Protein AF-A0A439D870-F1 (afdb_monomer_lite)

pLDDT: mean 73.65, std 16.69, range [31.88, 93.81]

Organism: NCBI:txid363999

Radius of gyration: 30.75 Å; chains: 1; bounding box: 67×70×84 Å

Sequence (424 aa):
MDLVPAELFPQSDQDKHLGVAHSERWSCLKTVIVRLYLSNYGQEGKTATLDQVAEFMRVNYSFHAAPTEYRSHFRTWKVSKRVVKDIKDNVASTLAKRKRPGTSTSHITVGEGDSKRQLHPDKLMRHLKKPRQYNPIQAITPGLLSSWNLPYDAFIASLHKEMDKPSPFGIQGITPDHIDIDPLTPGREAAGLSPNMELVFQKAKEHRAVLFLEGRLEELVVAMCGEDRKLLVNYLHDFYIHGFTMAKEWSKRLQTKWRSHFSRHAAVEHSREPFYVVFLDGLCRGLDITFTGTHVENLPIAQHDVVRAIENDPEALKVDAWKLAIMAGNYELIFDLYEQNRDELPDGIDKIHPLHLAAAFLDGGHACCKVFECLIQLLGVSHAFHHNVDDNGHTILDALIVSILRSHTSISPDLMDCGHADTS

InterPro domains:
  IPR025676 Clr5 domain [PF14420] (23-81)

Structure (mmCIF, N/CA/C/O backbone):
data_AF-A0A439D870-F1
#
_entry.id   AF-A0A439D870-F1
#
loop_
_atom_site.group_PDB
_atom_site.id
_atom_site.type_symbol
_atom_site.label_atom_id
_atom_site.label_alt_id
_atom_site.label_comp_id
_atom_site.label_asym_id
_atom_site.label_entity_id
_atom_site.label_seq_id
_atom_site.pdbx_PDB_ins_code
_atom_site.Cartn_x
_atom_site.Cartn_y
_atom_site.Cartn_z
_atom_site.occupancy
_atom_site.B_iso_or_equiv
_atom_site.auth_seq_id
_atom_site.auth_comp_id
_atom_site.auth_asym_id
_atom_site.auth_atom_id
_atom_site.pdbx_PDB_model_num
ATOM 1 N N . MET A 1 1 ? 28.168 3.008 -45.248 1.00 58.16 1 MET A N 1
ATOM 2 C CA . MET A 1 1 ? 28.328 2.371 -43.921 1.00 58.16 1 MET A CA 1
ATOM 3 C C . MET A 1 1 ? 29.795 2.532 -43.622 1.00 58.16 1 MET A C 1
ATOM 5 O O . MET A 1 1 ? 30.588 1.768 -44.154 1.00 58.16 1 MET A O 1
ATOM 9 N N . ASP A 1 2 ? 30.157 3.585 -42.899 1.00 50.84 2 ASP A N 1
ATOM 10 C CA . ASP A 1 2 ? 31.509 4.151 -43.037 1.00 50.84 2 ASP A CA 1
ATOM 11 C C . ASP A 1 2 ? 32.396 3.825 -41.821 1.00 50.84 2 ASP A C 1
ATOM 13 O O . ASP A 1 2 ? 33.562 4.193 -41.785 1.00 50.84 2 ASP A O 1
ATOM 17 N N . LEU A 1 3 ? 31.845 3.106 -40.830 1.00 61.81 3 LEU A N 1
ATOM 18 C CA . LEU A 1 3 ? 32.480 2.795 -39.540 1.00 61.81 3 LEU A CA 1
ATOM 19 C C . LEU A 1 3 ? 32.338 1.315 -39.132 1.00 61.81 3 LEU A C 1
ATOM 21 O O . LEU A 1 3 ? 32.341 1.001 -37.943 1.00 61.81 3 LEU A O 1
ATOM 25 N N . VAL A 1 4 ? 32.153 0.395 -40.086 1.00 67.19 4 VAL A N 1
ATOM 26 C CA . VAL A 1 4 ? 32.063 -1.043 -39.771 1.00 67.19 4 VAL A CA 1
ATOM 27 C C . VAL A 1 4 ? 33.466 -1.565 -39.401 1.00 67.19 4 VAL A C 1
ATOM 29 O O . VAL A 1 4 ? 34.384 -1.388 -40.202 1.00 67.19 4 VAL A O 1
ATOM 32 N N . PRO A 1 5 ? 33.667 -2.206 -38.232 1.00 67.69 5 PRO A N 1
ATOM 33 C CA . PRO A 1 5 ? 34.951 -2.789 -37.849 1.00 67.69 5 PRO A CA 1
ATOM 34 C C . PRO A 1 5 ? 35.417 -3.857 -38.842 1.00 67.69 5 PRO A C 1
ATOM 36 O O . PRO A 1 5 ? 34.598 -4.628 -39.344 1.00 67.69 5 PRO A O 1
ATOM 39 N N . ALA A 1 6 ? 36.733 -3.950 -39.062 1.00 70.62 6 ALA A N 1
ATOM 40 C CA . ALA A 1 6 ? 37.346 -4.936 -39.960 1.00 70.62 6 ALA A CA 1
ATOM 41 C C . ALA A 1 6 ? 36.949 -6.388 -39.619 1.00 70.62 6 ALA A C 1
ATOM 43 O O . ALA A 1 6 ? 36.839 -7.227 -40.504 1.00 70.62 6 ALA A O 1
ATOM 44 N N . GLU A 1 7 ? 36.650 -6.660 -38.348 1.00 72.19 7 GLU A N 1
ATOM 45 C CA . GLU A 1 7 ? 36.212 -7.961 -37.827 1.00 72.19 7 GLU A CA 1
ATOM 46 C C . GLU A 1 7 ? 34.852 -8.438 -38.368 1.00 72.19 7 GLU A C 1
ATOM 48 O O . GLU A 1 7 ? 34.552 -9.626 -38.312 1.00 72.19 7 GLU A O 1
ATOM 53 N N . LEU A 1 8 ? 34.008 -7.528 -38.872 1.00 71.94 8 LEU A N 1
ATOM 54 C CA . LEU A 1 8 ? 32.704 -7.867 -39.463 1.00 71.94 8 LEU A CA 1
ATOM 55 C C . LEU A 1 8 ? 32.764 -8.043 -40.984 1.00 71.94 8 LEU A C 1
ATOM 57 O O . LEU A 1 8 ? 31.727 -8.256 -41.611 1.00 71.94 8 LEU A O 1
ATOM 61 N N . PHE A 1 9 ? 33.951 -7.929 -41.578 1.00 80.56 9 PHE A N 1
ATOM 62 C CA . PHE A 1 9 ? 34.194 -8.322 -42.959 1.00 80.56 9 PHE A CA 1
ATOM 63 C C . PHE A 1 9 ? 34.683 -9.775 -42.994 1.00 80.56 9 PHE A C 1
ATOM 65 O O . PHE A 1 9 ? 35.408 -10.196 -42.087 1.00 80.56 9 PHE A O 1
ATOM 72 N N . PRO A 1 10 ? 34.312 -10.551 -44.028 1.00 81.56 10 PRO A N 1
ATOM 73 C CA . PRO A 1 10 ? 34.809 -11.912 -44.173 1.00 81.56 10 PRO A CA 1
ATOM 74 C C . PRO A 1 10 ? 36.329 -11.874 -44.365 1.00 81.56 10 PRO A C 1
ATOM 76 O O . PRO A 1 10 ? 36.822 -11.176 -45.250 1.00 81.56 10 PRO A O 1
ATOM 79 N N . GLN A 1 11 ? 37.062 -12.616 -43.535 1.00 77.38 11 GLN A N 1
ATOM 80 C CA . GLN A 1 11 ? 38.525 -12.701 -43.594 1.00 77.38 11 GLN A CA 1
ATOM 81 C C . GLN A 1 11 ? 38.978 -13.745 -44.626 1.00 77.38 11 GLN A C 1
ATOM 83 O O . GLN A 1 11 ? 40.099 -13.699 -45.127 1.00 77.38 11 GLN A O 1
ATOM 88 N N . SER A 1 12 ? 38.086 -14.671 -44.980 1.00 78.00 12 SER A N 1
ATOM 89 C CA . SER A 1 12 ? 38.279 -15.713 -45.982 1.00 78.00 12 SER A CA 1
ATOM 90 C C . SER A 1 12 ? 36.976 -16.036 -46.727 1.00 78.00 12 SER A C 1
ATOM 92 O O . SER A 1 12 ? 35.875 -15.697 -46.288 1.00 78.00 12 SER A O 1
ATOM 94 N N . ASP A 1 13 ? 37.074 -16.749 -47.853 1.00 71.69 13 ASP A N 1
ATOM 95 C CA . ASP A 1 13 ? 35.890 -17.236 -48.578 1.00 71.69 13 ASP A CA 1
ATOM 96 C C . ASP A 1 13 ? 35.100 -18.302 -47.797 1.00 71.69 13 ASP A C 1
ATOM 98 O O . ASP A 1 13 ? 33.911 -18.505 -48.059 1.00 71.69 13 ASP A O 1
ATOM 102 N N . GLN A 1 14 ? 35.718 -18.939 -46.797 1.00 72.31 14 GLN A N 1
ATOM 103 C CA . GLN A 1 14 ? 35.028 -19.863 -45.895 1.00 72.31 14 GLN A CA 1
ATOM 104 C C . GLN A 1 14 ? 34.046 -19.126 -44.971 1.00 72.31 14 GLN A C 1
ATOM 106 O O . GLN A 1 14 ? 32.942 -19.624 -44.749 1.00 72.31 14 GLN A O 1
ATOM 111 N N . ASP A 1 15 ? 34.366 -17.896 -44.555 1.00 74.12 15 ASP A N 1
ATOM 112 C CA . ASP A 1 15 ? 33.501 -17.054 -43.706 1.00 74.12 15 ASP A CA 1
ATOM 113 C C . ASP A 1 15 ? 32.232 -16.581 -44.431 1.00 74.12 15 ASP A C 1
ATOM 115 O O . ASP A 1 15 ? 31.257 -16.141 -43.819 1.00 74.12 15 ASP A O 1
ATOM 119 N N . LYS A 1 16 ? 32.219 -16.676 -45.766 1.00 81.06 16 LYS A N 1
ATOM 120 C CA . LYS A 1 16 ? 31.039 -16.384 -46.591 1.00 81.06 16 LYS A CA 1
ATOM 121 C C . LYS A 1 16 ? 30.042 -17.547 -46.612 1.00 81.06 16 LYS A C 1
ATOM 123 O O . LYS A 1 16 ? 28.899 -17.354 -47.039 1.00 81.06 16 LYS A O 1
ATOM 128 N N . HIS A 1 17 ? 30.446 -18.735 -46.151 1.00 82.19 17 HIS A N 1
ATOM 129 C CA . HIS A 1 17 ? 29.646 -19.963 -46.125 1.00 82.19 17 HIS A CA 1
ATOM 130 C C . HIS A 1 17 ? 29.032 -20.328 -47.491 1.00 82.19 17 HIS A C 1
ATOM 132 O O . HIS A 1 17 ? 27.878 -20.742 -47.571 1.00 82.19 17 HIS A O 1
ATOM 138 N N . LEU A 1 18 ? 29.787 -20.161 -48.585 1.00 79.06 18 LEU A N 1
ATOM 139 C CA . LEU A 1 18 ? 29.292 -20.391 -49.955 1.00 79.06 18 LEU A CA 1
ATOM 140 C C . LEU A 1 18 ? 28.974 -21.865 -50.262 1.00 79.06 18 LEU A C 1
ATOM 142 O O . LEU A 1 18 ? 28.180 -22.136 -51.155 1.00 79.06 18 LEU A O 1
ATOM 146 N N . GLY A 1 19 ? 29.568 -22.804 -49.518 1.00 75.75 19 GLY A N 1
ATOM 147 C CA . GLY A 1 19 ? 29.317 -24.245 -49.654 1.00 75.75 19 GLY A CA 1
ATOM 148 C C . GLY A 1 19 ? 28.103 -24.768 -48.875 1.00 75.75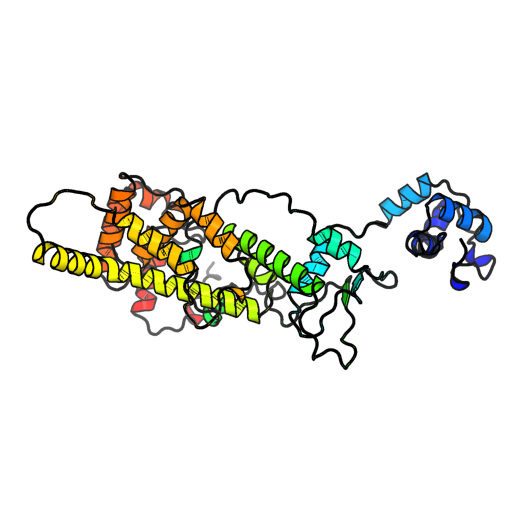 19 GLY A C 1
ATOM 149 O O . GLY A 1 19 ? 27.832 -25.962 -48.925 1.00 75.75 19 GLY A O 1
ATOM 150 N N . VAL A 1 20 ? 27.394 -23.905 -48.139 1.00 82.00 20 VAL A N 1
ATOM 151 C CA . VAL A 1 20 ? 26.236 -24.266 -47.305 1.00 82.00 20 VAL A CA 1
ATOM 152 C C . VAL A 1 20 ? 24.943 -23.839 -48.005 1.00 82.00 20 VAL A C 1
ATOM 154 O O . VAL A 1 20 ? 24.904 -22.801 -48.672 1.00 82.00 20 VAL A O 1
ATOM 157 N N . ALA A 1 21 ? 23.869 -24.619 -47.850 1.00 84.38 21 ALA A N 1
ATOM 158 C CA . ALA A 1 21 ? 22.563 -24.281 -48.410 1.00 84.38 21 ALA A CA 1
ATOM 159 C C . ALA A 1 21 ? 22.080 -22.906 -47.909 1.00 84.38 21 ALA A C 1
ATOM 161 O O . ALA A 1 21 ? 22.275 -22.541 -46.749 1.00 84.38 21 ALA A O 1
ATOM 162 N N . HIS A 1 22 ? 21.426 -22.123 -48.775 1.00 83.00 22 HIS A N 1
ATOM 163 C CA . HIS A 1 22 ? 21.046 -20.731 -48.474 1.00 83.00 22 HIS A CA 1
ATOM 164 C C . HIS A 1 22 ? 20.209 -20.586 -47.191 1.00 83.00 22 HIS A C 1
ATOM 166 O O . HIS A 1 22 ? 20.462 -19.682 -46.396 1.00 83.00 22 HIS A O 1
ATOM 172 N N . SER A 1 23 ? 19.291 -21.521 -46.935 1.00 79.44 23 SER A N 1
ATOM 173 C CA . SER A 1 23 ? 18.474 -21.564 -45.715 1.00 79.44 23 SER A CA 1
ATOM 174 C C . SER A 1 23 ? 19.304 -21.713 -44.434 1.00 79.44 23 SER A C 1
ATOM 176 O O . SER A 1 23 ? 18.992 -21.092 -43.421 1.00 79.44 23 SER A O 1
ATOM 178 N N . GLU A 1 24 ? 20.376 -22.501 -44.475 1.00 83.19 24 GLU A N 1
ATOM 179 C CA . GLU A 1 24 ? 21.252 -22.783 -43.333 1.00 83.19 24 GLU A CA 1
ATOM 180 C C . GLU A 1 24 ? 22.278 -21.663 -43.101 1.00 83.19 24 GLU A C 1
ATOM 182 O O . GLU A 1 24 ? 22.678 -21.407 -41.961 1.00 83.19 24 GLU A O 1
ATOM 187 N N . ARG A 1 25 ? 22.626 -20.906 -44.153 1.00 85.81 25 ARG A N 1
ATOM 188 C CA . ARG A 1 25 ? 23.519 -19.735 -44.062 1.00 85.81 25 ARG A CA 1
ATOM 189 C C . ARG A 1 25 ? 22.978 -18.644 -43.134 1.00 85.81 25 ARG A C 1
ATOM 191 O O . ARG A 1 25 ? 23.776 -17.929 -42.532 1.00 85.81 25 ARG A O 1
ATOM 198 N N . TRP A 1 26 ? 21.657 -18.544 -42.949 1.00 85.00 26 TRP A N 1
ATOM 199 C CA . TRP A 1 26 ? 21.048 -17.635 -41.966 1.00 85.00 26 TRP A CA 1
ATOM 200 C C . TRP A 1 26 ? 21.525 -17.901 -40.535 1.00 85.00 26 TRP A C 1
ATOM 202 O O . TRP A 1 26 ? 21.713 -16.953 -39.774 1.00 85.00 26 TRP A O 1
ATOM 212 N N . SER A 1 27 ? 21.730 -19.168 -40.167 1.00 84.44 27 SER A N 1
ATOM 213 C CA . SER A 1 27 ? 22.211 -19.554 -38.837 1.00 84.44 27 SER A CA 1
ATOM 214 C C . SER A 1 27 ? 23.695 -19.243 -38.670 1.00 84.44 27 SER A C 1
ATOM 216 O O . SER A 1 27 ? 24.084 -18.685 -37.646 1.00 84.44 27 SER A O 1
ATOM 218 N N . CYS A 1 28 ? 24.508 -19.525 -39.692 1.00 81.12 28 CYS A N 1
ATOM 219 C CA . CYS A 1 28 ? 25.946 -19.243 -39.683 1.00 81.12 28 CYS A CA 1
ATOM 220 C C . CYS A 1 28 ? 26.240 -17.734 -39.638 1.00 81.12 28 CYS A C 1
ATOM 222 O O . CYS A 1 28 ? 27.087 -17.279 -38.876 1.00 81.12 28 CYS A O 1
ATOM 224 N N . LEU A 1 29 ? 25.490 -16.937 -40.405 1.00 85.00 29 LEU A N 1
ATOM 225 C CA . LEU A 1 29 ? 25.680 -15.487 -40.510 1.00 85.00 29 LEU A CA 1
ATOM 226 C C . LEU A 1 29 ? 24.895 -14.690 -39.457 1.00 85.00 29 LEU A C 1
ATOM 228 O O . LEU A 1 29 ? 25.005 -13.462 -39.414 1.00 85.00 29 LEU A O 1
ATOM 232 N N . LYS A 1 30 ? 24.126 -15.357 -38.583 1.00 82.88 30 LYS A N 1
ATOM 233 C CA . LYS A 1 30 ? 23.276 -14.722 -37.562 1.00 82.88 30 LYS A CA 1
ATOM 234 C C . LYS A 1 30 ? 24.046 -13.694 -36.737 1.00 82.88 30 LYS A C 1
ATOM 236 O O . LYS A 1 30 ? 23.586 -12.565 -36.592 1.00 82.88 30 LYS A O 1
ATOM 241 N N . THR A 1 31 ? 25.218 -14.058 -36.223 1.00 76.94 31 THR A N 1
ATOM 242 C CA . THR A 1 31 ? 26.026 -13.188 -35.354 1.00 76.94 31 THR A CA 1
ATOM 243 C C . THR A 1 31 ? 26.451 -11.903 -36.067 1.00 76.94 31 THR A C 1
ATOM 245 O O . THR A 1 31 ? 26.318 -10.815 -35.507 1.00 76.94 31 THR A O 1
ATOM 248 N N . VAL A 1 32 ? 26.883 -12.007 -37.328 1.00 80.75 32 VAL A N 1
ATOM 249 C CA . VAL A 1 32 ? 27.302 -10.864 -38.155 1.00 80.75 32 VAL A CA 1
ATOM 250 C C . VAL A 1 32 ? 26.103 -9.975 -38.496 1.00 80.75 32 VAL A C 1
ATOM 252 O O . VAL A 1 32 ? 26.143 -8.768 -38.261 1.00 80.75 32 VAL A O 1
ATOM 255 N N . ILE A 1 33 ? 25.000 -10.569 -38.965 1.00 84.19 33 ILE A N 1
ATOM 256 C CA . ILE A 1 33 ? 23.763 -9.858 -39.331 1.00 84.19 33 ILE A CA 1
ATOM 257 C C . ILE A 1 33 ? 23.187 -9.101 -38.126 1.00 84.19 33 ILE A C 1
ATOM 259 O O . ILE A 1 33 ? 22.787 -7.940 -38.242 1.00 84.19 33 ILE A O 1
ATOM 263 N N . VAL A 1 34 ? 23.151 -9.744 -36.956 1.00 77.25 34 VAL A N 1
ATOM 264 C CA . VAL A 1 34 ? 22.644 -9.146 -35.717 1.00 77.25 34 VAL A CA 1
ATOM 265 C C . VAL A 1 34 ? 23.554 -8.008 -35.254 1.00 77.25 34 VAL A C 1
ATOM 267 O O . VAL A 1 34 ? 23.043 -6.930 -34.951 1.00 77.25 34 VAL A O 1
ATOM 270 N N . ARG A 1 35 ? 24.883 -8.178 -35.269 1.00 72.25 35 ARG A N 1
ATOM 271 C CA . ARG A 1 35 ? 25.823 -7.094 -34.934 1.00 72.25 35 ARG A CA 1
ATOM 272 C C . ARG A 1 35 ? 25.685 -5.902 -35.882 1.00 72.25 35 ARG A C 1
ATOM 274 O O . ARG A 1 35 ? 25.555 -4.777 -35.412 1.00 72.25 35 ARG A O 1
ATOM 281 N N . LEU A 1 36 ? 25.612 -6.125 -37.194 1.00 77.25 36 LEU A N 1
ATOM 282 C CA . LEU A 1 36 ? 25.414 -5.051 -38.178 1.00 77.25 36 LEU A CA 1
ATOM 283 C C . LEU A 1 36 ? 24.097 -4.294 -37.966 1.00 77.25 36 LEU A C 1
ATOM 285 O O . LEU A 1 36 ? 24.062 -3.069 -38.056 1.00 77.25 36 LEU A O 1
ATOM 289 N N . TYR A 1 37 ? 23.011 -5.010 -37.665 1.00 77.44 37 TYR A N 1
ATOM 290 C CA . TYR A 1 37 ? 21.684 -4.418 -37.485 1.00 77.44 37 TYR A CA 1
ATOM 291 C C . TYR A 1 37 ? 21.532 -3.629 -36.178 1.00 77.44 37 TYR A C 1
ATOM 293 O O . TYR A 1 37 ? 20.753 -2.668 -36.112 1.00 77.44 37 TYR A O 1
ATOM 301 N N . LEU A 1 38 ? 22.240 -4.052 -35.129 1.00 68.69 38 LEU A N 1
ATOM 302 C CA . LEU A 1 38 ? 22.119 -3.487 -33.788 1.00 68.69 38 LEU A CA 1
ATOM 303 C C . LEU A 1 38 ? 23.154 -2.409 -33.467 1.00 68.69 38 LEU A C 1
ATOM 305 O O . LEU A 1 38 ? 22.877 -1.562 -32.615 1.00 68.69 38 LEU A O 1
ATOM 309 N N . SER A 1 39 ? 24.304 -2.426 -34.132 1.00 65.00 39 SER A N 1
ATOM 310 C CA . SER A 1 39 ? 25.380 -1.466 -33.911 1.00 65.00 39 SER A CA 1
ATOM 311 C C . SER A 1 39 ? 25.195 -0.165 -34.699 1.00 65.00 39 SER A C 1
ATOM 313 O O . SER A 1 39 ? 24.475 -0.080 -35.697 1.00 65.00 39 SER A O 1
ATOM 315 N N . ASN A 1 40 ? 25.878 0.881 -34.238 1.00 63.28 40 ASN A N 1
ATOM 316 C CA . ASN A 1 40 ? 25.795 2.248 -34.755 1.00 63.28 40 ASN A CA 1
ATOM 317 C C . ASN A 1 40 ? 26.713 2.490 -35.977 1.00 63.28 40 ASN A C 1
ATOM 319 O O . ASN A 1 40 ? 27.405 3.501 -36.040 1.00 63.28 40 ASN A O 1
ATOM 323 N N . TYR A 1 41 ? 26.745 1.563 -36.942 1.00 64.31 41 TYR A N 1
ATOM 324 C CA . TYR A 1 41 ? 27.621 1.646 -38.131 1.00 64.31 41 TYR A CA 1
ATOM 325 C C . TYR A 1 41 ? 26.972 2.324 -39.355 1.00 64.31 41 TYR A C 1
ATOM 327 O O . TYR A 1 41 ? 27.552 2.372 -40.445 1.00 64.31 41 TYR A O 1
ATOM 335 N N . GLY A 1 42 ? 25.747 2.830 -39.200 1.00 58.97 42 GLY A N 1
ATOM 336 C CA . GLY A 1 42 ? 25.076 3.642 -40.210 1.00 58.97 42 GLY A CA 1
ATOM 337 C C . GLY A 1 42 ? 25.709 5.029 -40.348 1.00 58.97 42 GLY A C 1
ATOM 338 O O . GLY A 1 42 ? 26.571 5.426 -39.563 1.00 58.97 42 GLY A O 1
ATOM 339 N N . GLN A 1 43 ? 25.264 5.786 -41.353 1.00 54.34 43 GLN A N 1
ATOM 340 C CA . GLN A 1 43 ? 25.704 7.172 -41.544 1.00 54.34 43 GLN A CA 1
ATOM 341 C C . GLN A 1 43 ? 25.451 7.993 -40.266 1.00 54.34 43 GLN A C 1
ATOM 343 O O . GLN A 1 43 ? 24.381 7.888 -39.660 1.00 54.34 43 GLN A O 1
ATOM 348 N N . GLU A 1 44 ? 26.453 8.776 -39.854 1.00 53.94 44 GLU A N 1
ATOM 349 C CA . GLU A 1 44 ? 26.424 9.645 -38.662 1.00 53.94 44 GLU A CA 1
ATOM 350 C C . GLU A 1 44 ? 26.257 8.914 -37.309 1.00 53.94 44 GLU A C 1
ATOM 352 O O . GLU A 1 44 ? 25.706 9.475 -36.363 1.00 53.94 44 GLU A O 1
ATOM 357 N N . GLY A 1 45 ? 26.684 7.649 -37.187 1.00 54.72 45 GLY A N 1
ATOM 358 C CA . GLY A 1 45 ? 26.598 6.912 -35.914 1.00 54.72 45 GLY A CA 1
ATOM 359 C C . GLY A 1 45 ? 25.181 6.431 -35.563 1.00 54.72 45 GLY A C 1
ATOM 360 O O . GLY A 1 45 ? 24.872 6.149 -34.404 1.00 54.72 45 GLY A O 1
ATOM 361 N N . LYS A 1 46 ? 24.289 6.344 -36.557 1.00 60.84 46 LYS A N 1
ATOM 362 C CA . LYS A 1 46 ? 22.935 5.779 -36.421 1.00 60.84 46 LYS A CA 1
ATOM 363 C C . LYS A 1 46 ? 22.957 4.256 -36.614 1.00 60.84 46 LYS A C 1
ATOM 365 O O . LYS A 1 46 ? 23.843 3.707 -37.263 1.00 60.84 46 LYS A O 1
ATOM 370 N N . THR A 1 47 ? 21.953 3.546 -36.091 1.00 66.56 47 THR A N 1
ATOM 371 C CA . THR A 1 47 ? 21.798 2.095 -36.333 1.00 66.56 47 THR A CA 1
ATOM 372 C C . THR A 1 47 ? 21.527 1.813 -37.813 1.00 66.56 47 THR A C 1
ATOM 374 O O . THR A 1 47 ? 20.631 2.450 -38.377 1.00 66.56 47 THR A O 1
ATOM 377 N N . ALA A 1 48 ? 22.205 0.831 -38.412 1.00 73.50 48 ALA A N 1
ATOM 378 C CA . ALA A 1 48 ? 22.065 0.506 -39.835 1.00 73.50 48 ALA A CA 1
ATOM 379 C C . ALA A 1 48 ? 20.620 0.127 -40.216 1.00 73.50 48 ALA A C 1
ATOM 381 O O . ALA A 1 48 ? 19.978 -0.660 -39.518 1.00 73.50 48 ALA A O 1
ATOM 382 N N . THR A 1 49 ? 20.060 0.678 -41.297 1.00 81.75 49 THR A N 1
ATOM 383 C CA . THR A 1 49 ? 18.723 0.295 -41.800 1.00 81.75 49 THR A CA 1
ATOM 384 C C . THR A 1 49 ? 18.718 -1.143 -42.331 1.00 81.75 49 THR A C 1
ATOM 386 O O . THR A 1 49 ? 19.773 -1.716 -42.587 1.00 81.75 49 THR A O 1
ATOM 389 N N . LEU A 1 50 ? 17.534 -1.756 -42.484 1.00 83.75 50 LEU A N 1
ATOM 390 C CA . LEU A 1 50 ? 17.449 -3.106 -43.067 1.00 83.75 50 LEU A CA 1
ATOM 391 C C . LEU A 1 50 ? 18.033 -3.138 -44.482 1.00 83.75 50 LEU A C 1
ATOM 393 O O . LEU A 1 50 ? 18.716 -4.094 -44.824 1.00 83.75 50 LEU A O 1
ATOM 397 N N . ASP A 1 51 ? 17.825 -2.072 -45.253 1.00 83.69 51 ASP A N 1
ATOM 398 C CA . ASP A 1 51 ? 18.359 -1.949 -46.610 1.00 83.69 51 ASP A CA 1
ATOM 399 C C . ASP A 1 51 ? 19.884 -1.832 -46.600 1.00 83.69 51 ASP A C 1
ATOM 401 O O . ASP A 1 51 ? 20.556 -2.459 -47.408 1.00 83.69 51 ASP A O 1
ATOM 405 N N . GLN A 1 52 ? 20.450 -1.107 -45.629 1.00 83.88 52 GLN A N 1
ATOM 406 C CA . GLN A 1 52 ? 21.900 -1.032 -45.452 1.00 83.88 52 GLN A CA 1
ATOM 407 C C . GLN A 1 52 ? 22.488 -2.392 -45.060 1.00 83.88 52 GLN A C 1
ATOM 409 O O . GLN A 1 52 ? 23.515 -2.783 -45.605 1.00 83.88 52 GLN A O 1
ATOM 414 N N . VAL A 1 53 ? 21.847 -3.128 -44.145 1.00 84.38 53 VAL A N 1
ATOM 415 C CA . VAL A 1 53 ? 22.291 -4.479 -43.761 1.00 84.38 53 VAL A CA 1
ATOM 416 C C . VAL A 1 53 ? 22.203 -5.435 -44.950 1.00 84.38 53 VAL A C 1
ATOM 418 O O . VAL A 1 53 ? 23.167 -6.145 -45.220 1.00 84.38 53 VAL A O 1
ATOM 421 N N . ALA A 1 54 ? 21.093 -5.421 -45.691 1.00 87.19 54 ALA A N 1
ATOM 422 C CA . ALA A 1 54 ? 20.919 -6.247 -46.881 1.00 87.19 54 ALA A CA 1
ATOM 423 C C . ALA A 1 54 ? 21.981 -5.932 -47.943 1.00 87.19 54 ALA A C 1
ATOM 425 O O . ALA A 1 54 ? 22.585 -6.848 -48.494 1.00 87.19 54 ALA A O 1
ATOM 426 N N . GLU A 1 55 ? 22.271 -4.651 -48.171 1.00 86.81 55 GLU A N 1
ATOM 427 C CA . GLU A 1 55 ? 23.295 -4.220 -49.118 1.00 86.81 55 GLU A CA 1
ATOM 428 C C . GLU A 1 55 ? 24.705 -4.635 -48.677 1.00 86.81 55 GLU A C 1
ATOM 430 O O . GLU A 1 55 ? 25.479 -5.155 -49.476 1.00 86.81 55 GLU A O 1
ATOM 435 N N . PHE A 1 56 ? 25.031 -4.502 -47.389 1.00 86.56 56 PHE A N 1
ATOM 436 C CA . PHE A 1 56 ? 26.321 -4.941 -46.856 1.00 86.56 56 PHE A CA 1
ATOM 437 C C . PHE A 1 56 ? 26.518 -6.456 -46.985 1.00 86.56 56 PHE A C 1
ATOM 439 O O . PHE A 1 56 ? 27.587 -6.912 -47.394 1.00 86.56 56 PHE A O 1
ATOM 446 N N . MET A 1 57 ? 25.489 -7.242 -46.662 1.00 88.12 57 MET A N 1
ATOM 447 C CA . MET A 1 57 ? 25.526 -8.701 -46.775 1.00 88.12 57 MET A CA 1
ATOM 448 C C . MET A 1 57 ? 25.597 -9.156 -48.237 1.00 88.12 57 MET A C 1
ATOM 450 O O . MET A 1 57 ? 26.301 -10.117 -48.557 1.00 88.12 57 MET A O 1
ATOM 454 N N . ARG A 1 58 ? 24.935 -8.430 -49.142 1.00 89.31 58 ARG A N 1
ATOM 455 C CA . ARG A 1 58 ? 25.012 -8.664 -50.584 1.00 89.31 58 ARG A CA 1
ATOM 456 C C . ARG A 1 58 ? 26.425 -8.421 -51.112 1.00 89.31 58 ARG A C 1
ATOM 458 O O . ARG A 1 58 ? 26.961 -9.277 -51.807 1.00 89.31 58 ARG A O 1
ATOM 465 N N . VAL A 1 59 ? 27.022 -7.278 -50.773 1.00 86.56 59 VAL A N 1
ATOM 466 C CA . VAL A 1 59 ? 28.328 -6.850 -51.297 1.00 86.56 59 VAL A CA 1
ATOM 467 C C . VAL A 1 59 ? 29.479 -7.669 -50.711 1.00 86.56 59 VAL A C 1
ATOM 469 O O . VAL A 1 59 ? 30.342 -8.115 -51.458 1.00 86.56 59 VAL A O 1
ATOM 472 N N . ASN A 1 60 ? 29.489 -7.909 -49.396 1.00 86.38 60 ASN A N 1
ATOM 473 C CA . ASN A 1 60 ? 30.647 -8.513 -48.727 1.00 86.38 60 ASN A CA 1
ATOM 474 C C . ASN A 1 60 ? 30.523 -10.035 -48.563 1.00 86.38 60 ASN A C 1
ATOM 476 O O . ASN A 1 60 ? 31.502 -10.758 -48.728 1.00 86.38 60 ASN A O 1
ATOM 480 N N . TYR A 1 61 ? 29.318 -10.539 -48.288 1.00 86.31 61 TYR A N 1
ATOM 481 C CA . TYR A 1 61 ? 29.075 -11.961 -48.004 1.00 86.31 61 TYR A CA 1
ATOM 482 C C . TYR A 1 61 ? 28.447 -12.725 -49.178 1.00 86.31 61 TYR A C 1
ATOM 484 O O . TYR A 1 61 ? 28.179 -13.923 -49.055 1.00 86.31 61 TYR A O 1
ATOM 492 N N . SER A 1 62 ? 28.203 -12.062 -50.321 1.00 85.75 62 SER A N 1
ATOM 493 C CA . SER A 1 62 ? 27.459 -12.639 -51.460 1.00 85.75 62 SER A CA 1
ATOM 494 C C . SER A 1 62 ? 26.146 -13.292 -51.002 1.00 85.75 62 SER A C 1
ATOM 496 O O . SER A 1 62 ? 25.761 -14.381 -51.440 1.00 85.75 62 SER A O 1
ATOM 498 N N . PHE A 1 63 ? 25.499 -12.670 -50.014 1.00 88.19 63 PHE A N 1
ATOM 499 C CA . PHE A 1 63 ? 24.287 -13.173 -49.390 1.00 88.19 63 PHE A CA 1
ATOM 500 C C . PHE A 1 63 ? 23.101 -12.335 -49.859 1.00 88.19 63 PHE A C 1
ATOM 502 O O . PHE A 1 63 ? 22.887 -11.205 -49.418 1.00 88.19 63 PHE A O 1
ATOM 509 N N . HIS A 1 64 ? 22.354 -12.897 -50.807 1.00 86.88 64 HIS A N 1
ATOM 510 C CA . HIS A 1 64 ? 21.203 -12.253 -51.423 1.00 86.88 64 HIS A CA 1
ATOM 511 C C . HIS A 1 64 ? 19.945 -12.604 -50.632 1.00 86.88 64 HIS A C 1
ATOM 513 O O . HIS A 1 64 ? 19.519 -13.758 -50.626 1.00 86.88 64 HIS A O 1
ATOM 519 N N . ALA A 1 65 ? 19.377 -11.606 -49.962 1.00 89.00 65 ALA A N 1
ATOM 520 C CA . ALA A 1 65 ? 18.112 -11.713 -49.250 1.00 89.00 65 ALA A CA 1
ATOM 521 C C . ALA A 1 65 ? 17.396 -10.358 -49.264 1.00 89.00 65 ALA A C 1
ATOM 523 O O . ALA A 1 65 ? 18.035 -9.302 -49.215 1.00 89.00 65 ALA A O 1
ATOM 524 N N . ALA A 1 66 ? 16.069 -10.384 -49.325 1.00 86.94 66 ALA A N 1
ATOM 525 C CA . ALA A 1 66 ? 15.242 -9.190 -49.294 1.00 86.94 66 ALA A CA 1
ATOM 526 C C . ALA A 1 66 ? 15.125 -8.633 -47.860 1.00 86.94 66 ALA A C 1
ATOM 528 O O . ALA A 1 66 ? 15.079 -9.400 -46.894 1.00 86.94 66 ALA A O 1
ATOM 529 N N . PRO A 1 67 ? 14.970 -7.306 -47.675 1.00 86.56 67 PRO A N 1
ATOM 530 C CA . PRO A 1 67 ? 14.763 -6.694 -46.354 1.00 86.56 67 PRO A CA 1
ATOM 531 C C . PRO A 1 67 ? 13.602 -7.298 -45.536 1.00 86.56 67 PRO A C 1
ATOM 533 O O . PRO A 1 67 ? 13.613 -7.269 -44.301 1.00 86.56 67 PRO A O 1
ATOM 536 N N . THR A 1 68 ? 12.589 -7.855 -46.205 1.00 85.88 68 THR A N 1
ATOM 537 C CA . THR A 1 68 ? 11.452 -8.561 -45.592 1.00 85.88 68 THR A CA 1
ATOM 538 C C . THR A 1 68 ? 11.855 -9.885 -44.941 1.00 85.88 68 THR A C 1
ATOM 540 O O . THR A 1 68 ? 11.341 -10.208 -43.869 1.00 85.88 68 THR A O 1
ATOM 543 N N . GLU A 1 69 ? 12.807 -10.611 -45.524 1.00 85.31 69 GLU A N 1
ATOM 544 C CA . GLU A 1 69 ? 13.331 -11.871 -44.986 1.00 85.31 69 GLU A CA 1
ATOM 545 C C . GLU A 1 69 ? 14.142 -11.615 -43.715 1.00 85.31 69 GLU A C 1
ATOM 547 O O . GLU A 1 69 ? 13.876 -12.231 -42.683 1.00 85.31 69 GLU A O 1
ATOM 552 N N . TYR A 1 70 ? 15.015 -10.598 -43.723 1.00 85.75 70 TYR A N 1
ATOM 553 C CA . TYR A 1 70 ? 15.709 -10.139 -42.512 1.00 85.75 70 TYR A CA 1
ATOM 554 C C . TYR A 1 70 ? 14.726 -9.787 -41.394 1.00 85.75 70 TYR A C 1
ATOM 556 O O . TYR A 1 70 ? 14.924 -10.164 -40.241 1.00 85.75 70 TYR A O 1
ATOM 564 N N . ARG A 1 71 ? 13.627 -9.092 -41.719 1.00 83.56 71 ARG A N 1
ATOM 565 C CA . ARG A 1 71 ? 12.587 -8.758 -40.736 1.00 83.56 71 ARG A CA 1
ATOM 566 C C . ARG A 1 71 ? 11.941 -10.010 -40.136 1.00 83.56 71 ARG A C 1
ATOM 568 O O . ARG A 1 71 ? 11.680 -10.017 -38.935 1.00 83.56 71 ARG A O 1
ATOM 575 N N . SER A 1 72 ? 11.670 -11.032 -40.948 1.00 84.81 72 SER A N 1
ATOM 576 C CA . SER A 1 72 ? 11.124 -12.310 -40.478 1.00 84.81 72 SER A CA 1
ATOM 577 C C . SER A 1 72 ? 12.100 -13.007 -39.526 1.00 84.81 72 SER A C 1
ATOM 579 O O . SER A 1 72 ? 11.744 -13.316 -38.390 1.00 84.81 72 SER A O 1
ATOM 581 N N . HIS A 1 73 ? 13.369 -13.125 -39.923 1.00 83.75 73 HIS A N 1
ATOM 582 C CA . HIS A 1 73 ? 14.405 -13.740 -39.095 1.00 83.75 73 HIS A CA 1
ATOM 583 C C . HIS A 1 73 ? 14.667 -12.972 -37.796 1.00 83.75 73 HIS A C 1
ATOM 585 O O . HIS A 1 73 ? 14.787 -13.594 -36.744 1.00 83.75 73 HIS A O 1
ATOM 591 N N . PHE A 1 74 ? 14.653 -11.635 -37.804 1.00 82.38 74 PHE A N 1
ATOM 592 C CA . PHE A 1 74 ? 14.771 -10.856 -36.568 1.00 82.38 74 PHE A CA 1
ATOM 593 C C . PHE A 1 74 ? 13.603 -11.077 -35.603 1.00 82.38 74 PHE A C 1
ATOM 595 O O . PHE A 1 74 ? 13.825 -11.069 -34.392 1.00 82.38 74 PHE A O 1
ATOM 602 N N . ARG A 1 75 ? 12.382 -11.325 -36.102 1.00 80.38 75 ARG A N 1
ATOM 603 C CA . ARG A 1 75 ? 11.249 -11.723 -35.248 1.00 80.38 75 ARG A CA 1
ATOM 604 C C . ARG A 1 75 ? 11.490 -13.096 -34.628 1.00 80.38 75 ARG A C 1
ATOM 606 O O . ARG A 1 75 ? 11.372 -13.226 -33.413 1.00 80.38 75 ARG A O 1
ATOM 613 N N . THR A 1 76 ? 11.896 -14.078 -35.431 1.00 81.19 76 THR A N 1
ATOM 614 C CA . THR A 1 76 ? 12.215 -15.436 -34.961 1.00 81.19 76 THR A CA 1
ATOM 615 C C . THR A 1 76 ? 13.365 -15.440 -33.949 1.00 81.19 76 THR A C 1
ATOM 617 O O . THR A 1 76 ? 13.329 -16.174 -32.967 1.00 81.19 76 THR A O 1
ATOM 620 N N . TRP A 1 77 ? 14.365 -14.575 -34.132 1.00 78.12 77 TRP A N 1
ATOM 621 C CA . TRP A 1 77 ? 15.511 -14.431 -33.229 1.00 78.12 77 TRP A CA 1
ATOM 622 C C . TRP A 1 77 ? 15.267 -13.490 -32.042 1.00 78.12 77 TRP A C 1
ATOM 624 O O . TRP A 1 77 ? 16.187 -13.283 -31.256 1.00 78.12 77 TRP A O 1
ATOM 634 N N . LYS A 1 78 ? 14.067 -12.906 -31.909 1.00 70.50 78 LYS A N 1
ATOM 635 C CA . LYS A 1 78 ? 13.708 -11.925 -30.865 1.00 70.50 78 LYS A CA 1
ATOM 636 C C . LYS A 1 78 ? 14.637 -10.694 -30.812 1.00 70.50 78 LYS A C 1
ATOM 638 O O . LYS A 1 78 ? 14.837 -10.090 -29.761 1.00 70.50 78 LYS A O 1
ATOM 643 N N . VAL A 1 79 ? 15.177 -10.272 -31.956 1.00 69.38 79 VAL A N 1
ATOM 644 C CA . VAL A 1 79 ? 16.102 -9.133 -32.070 1.00 69.38 79 VAL A CA 1
ATOM 645 C C . VAL A 1 79 ? 15.332 -7.840 -32.355 1.00 69.38 79 VAL A C 1
ATOM 647 O O . VAL A 1 79 ? 14.630 -7.727 -33.358 1.00 69.38 79 VAL A O 1
ATOM 650 N N . SER A 1 80 ? 15.497 -6.821 -31.501 1.00 65.50 80 SER A N 1
ATOM 651 C CA . SER A 1 80 ? 14.844 -5.511 -31.654 1.00 65.50 80 SER A CA 1
ATOM 652 C C . SER A 1 80 ? 15.818 -4.334 -31.529 1.00 65.50 80 SER A C 1
ATOM 654 O O . SER A 1 80 ? 16.733 -4.308 -30.698 1.00 65.50 80 SER A O 1
ATOM 656 N N . LYS A 1 81 ? 15.581 -3.299 -32.347 1.00 61.25 81 LYS A N 1
ATOM 657 C CA . LYS A 1 81 ? 16.244 -1.988 -32.231 1.00 61.25 81 LYS A CA 1
ATOM 658 C C . LYS A 1 81 ? 15.731 -1.161 -31.060 1.00 61.25 81 LYS A C 1
ATOM 660 O O . LYS A 1 81 ? 16.449 -0.306 -30.545 1.00 61.25 81 LYS A O 1
ATOM 665 N N . ARG A 1 82 ? 14.476 -1.367 -30.659 1.00 56.94 82 ARG A N 1
ATOM 666 C CA . ARG A 1 82 ? 13.881 -0.626 -29.548 1.00 56.94 82 ARG A CA 1
ATOM 667 C C . ARG A 1 82 ? 14.352 -1.264 -28.251 1.00 56.94 82 ARG A C 1
ATOM 669 O O . ARG A 1 82 ? 14.131 -2.452 -28.050 1.00 56.94 82 ARG A O 1
ATOM 676 N N . VAL A 1 83 ? 14.934 -0.457 -27.365 1.00 57.22 83 VAL A N 1
ATOM 677 C CA . VAL A 1 83 ? 14.960 -0.800 -25.940 1.00 57.22 83 VAL A CA 1
ATOM 678 C C . V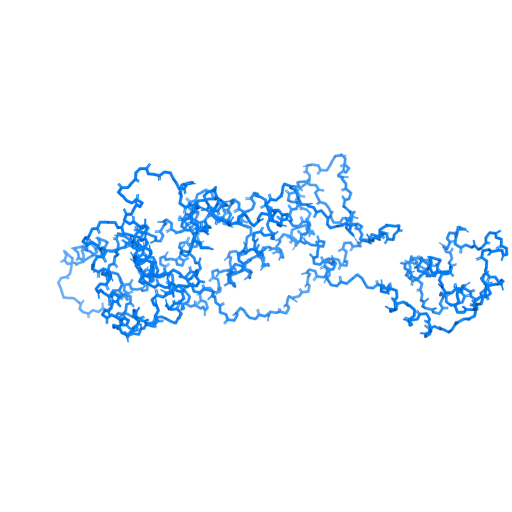AL A 1 83 ? 13.498 -0.892 -25.521 1.00 57.22 83 VAL A C 1
ATOM 680 O O . VAL A 1 83 ? 12.779 0.114 -25.572 1.00 57.22 83 VAL A O 1
ATOM 683 N N . VAL A 1 84 ? 13.057 -2.118 -25.248 1.00 63.25 84 VAL A N 1
ATOM 684 C CA . VAL A 1 84 ? 11.676 -2.434 -24.881 1.00 63.25 84 VAL A CA 1
ATOM 685 C C . VAL A 1 84 ? 11.327 -1.652 -23.615 1.00 63.25 84 VAL A C 1
ATOM 687 O O . VAL A 1 84 ? 12.207 -1.364 -22.803 1.00 63.25 84 VAL A O 1
ATOM 690 N N . LYS A 1 85 ? 10.064 -1.236 -23.489 1.00 67.38 85 LYS A N 1
ATOM 691 C CA . LYS A 1 85 ? 9.547 -0.503 -22.324 1.00 67.38 85 LYS A CA 1
ATOM 692 C C . LYS A 1 85 ? 10.015 -1.161 -21.017 1.00 67.38 85 LYS A C 1
ATOM 694 O O . LYS A 1 85 ? 10.645 -0.497 -20.204 1.00 67.38 85 LYS A O 1
ATOM 699 N N . ASP A 1 86 ? 9.844 -2.473 -20.942 1.00 62.91 86 ASP A N 1
ATOM 700 C CA . ASP A 1 86 ? 10.164 -3.316 -19.790 1.00 62.91 86 ASP A CA 1
ATOM 701 C C . ASP A 1 86 ? 11.636 -3.219 -19.382 1.00 62.91 86 ASP A C 1
ATOM 703 O O . ASP A 1 86 ? 11.965 -3.133 -18.207 1.00 62.91 86 ASP A O 1
ATOM 707 N N . ILE A 1 87 ? 12.545 -3.119 -20.353 1.00 65.31 87 ILE A N 1
ATOM 708 C CA . ILE A 1 87 ? 13.973 -2.949 -20.080 1.00 65.31 87 ILE A CA 1
ATOM 709 C C . ILE A 1 87 ? 14.254 -1.582 -19.444 1.00 65.31 87 ILE A C 1
ATOM 711 O O . ILE A 1 87 ? 15.077 -1.471 -18.540 1.00 65.31 87 ILE A O 1
ATOM 715 N N . LYS A 1 88 ? 13.578 -0.519 -19.896 1.00 73.69 88 LYS A N 1
ATOM 716 C CA . LYS A 1 88 ? 13.739 0.815 -19.295 1.00 73.69 88 LYS A CA 1
ATOM 717 C C . LYS A 1 88 ? 13.156 0.868 -17.889 1.00 73.69 88 LYS A C 1
ATOM 719 O O . LYS A 1 88 ? 13.746 1.520 -17.033 1.00 73.69 88 LYS A O 1
ATOM 724 N N . ASP A 1 89 ? 12.038 0.182 -17.674 1.00 71.94 89 ASP A N 1
ATOM 725 C CA . ASP A 1 89 ? 11.402 0.052 -16.365 1.00 71.94 89 ASP A CA 1
ATOM 726 C C . ASP A 1 89 ? 12.309 -0.741 -15.404 1.00 71.94 89 ASP A C 1
ATOM 728 O O . ASP A 1 89 ? 12.563 -0.287 -14.287 1.00 71.94 89 ASP A O 1
ATOM 732 N N . ASN A 1 90 ? 12.925 -1.833 -15.870 1.00 70.19 90 ASN A N 1
ATOM 733 C CA . ASN A 1 90 ? 13.911 -2.607 -15.108 1.00 70.19 90 ASN A CA 1
ATOM 734 C C . ASN A 1 90 ? 15.154 -1.783 -14.753 1.00 70.19 90 ASN A C 1
ATOM 736 O O . ASN A 1 90 ? 15.616 -1.818 -13.610 1.00 70.19 90 ASN A O 1
ATOM 740 N N . VAL A 1 91 ? 15.683 -1.006 -15.704 1.00 73.19 91 VAL A N 1
ATOM 741 C CA . VAL A 1 91 ? 16.815 -0.098 -15.459 1.00 73.19 91 VAL A CA 1
ATOM 742 C C . VAL A 1 91 ? 16.444 0.962 -14.422 1.00 73.19 91 VAL A C 1
ATOM 744 O O . VAL A 1 91 ? 17.192 1.164 -13.468 1.00 73.19 91 VAL A O 1
ATOM 747 N N . ALA A 1 92 ? 15.288 1.618 -14.567 1.00 78.69 92 ALA A N 1
ATOM 748 C CA . ALA A 1 92 ? 14.825 2.627 -13.617 1.00 78.69 92 ALA A CA 1
ATOM 749 C C . ALA A 1 92 ? 14.645 2.043 -12.205 1.00 78.69 92 ALA A C 1
ATOM 751 O O . ALA A 1 92 ? 15.120 2.631 -11.236 1.00 78.69 92 ALA A O 1
ATOM 752 N N . SER A 1 93 ? 14.031 0.860 -12.097 1.00 77.50 93 SER A N 1
ATOM 753 C CA . SER A 1 93 ? 13.852 0.133 -10.833 1.00 77.50 93 SER A CA 1
ATOM 754 C C . SER A 1 93 ? 15.192 -0.236 -10.187 1.00 77.50 93 SER A C 1
ATOM 756 O O . SER A 1 93 ? 15.403 -0.007 -8.996 1.00 77.50 93 SER A O 1
ATOM 758 N N . THR A 1 94 ? 16.145 -0.729 -10.981 1.00 76.94 94 THR A N 1
ATOM 759 C CA . THR A 1 94 ? 17.483 -1.100 -10.496 1.00 76.94 94 THR A CA 1
ATOM 760 C C . THR A 1 94 ? 18.250 0.115 -9.974 1.00 76.94 94 THR A C 1
ATOM 762 O O . THR A 1 94 ? 18.849 0.054 -8.899 1.00 76.94 94 THR A O 1
ATOM 765 N N . LEU A 1 95 ? 18.199 1.239 -10.695 1.00 79.00 95 LEU A N 1
ATOM 766 C CA . LEU A 1 95 ? 18.809 2.497 -10.256 1.00 79.00 95 LEU A CA 1
ATOM 767 C C . LEU A 1 95 ? 18.165 3.027 -8.973 1.00 79.00 95 LEU A C 1
ATOM 769 O O . LEU A 1 95 ? 18.881 3.426 -8.059 1.00 79.00 95 LEU A O 1
ATOM 773 N N . ALA A 1 96 ? 16.834 2.985 -8.874 1.00 80.06 96 ALA A N 1
ATOM 774 C CA . ALA A 1 96 ? 16.108 3.443 -7.692 1.00 80.06 96 ALA A CA 1
ATOM 775 C C . ALA A 1 96 ? 16.455 2.635 -6.428 1.00 80.06 96 ALA A C 1
ATOM 777 O O . ALA A 1 96 ? 16.454 3.181 -5.328 1.00 80.06 96 ALA A O 1
ATOM 778 N N . LYS A 1 97 ? 16.791 1.346 -6.568 1.00 77.69 97 LYS A N 1
ATOM 779 C CA . LYS A 1 97 ? 17.251 0.497 -5.453 1.00 77.69 97 LYS A CA 1
ATOM 780 C C . LYS A 1 97 ? 18.697 0.784 -5.034 1.00 77.69 97 LYS A C 1
ATOM 782 O O . LYS A 1 97 ? 19.073 0.495 -3.900 1.00 77.69 97 LYS A O 1
ATOM 787 N N . ARG A 1 98 ? 19.519 1.350 -5.922 1.00 69.25 98 ARG A N 1
ATOM 788 C CA . ARG A 1 98 ? 20.924 1.710 -5.675 1.00 69.25 98 ARG A CA 1
ATOM 789 C C . ARG A 1 98 ? 21.033 3.176 -5.233 1.00 69.25 98 ARG A C 1
ATOM 791 O O . ARG A 1 98 ? 21.660 3.994 -5.900 1.00 69.25 98 ARG A O 1
ATOM 798 N N . LYS A 1 99 ? 20.426 3.525 -4.098 1.00 64.31 99 LYS A N 1
ATOM 799 C CA . LYS A 1 99 ? 20.544 4.860 -3.487 1.00 64.31 99 LYS A CA 1
ATOM 800 C C . LYS A 1 99 ? 21.950 5.037 -2.884 1.00 64.31 99 LYS A C 1
ATOM 802 O O . LYS A 1 99 ? 22.140 4.877 -1.688 1.00 64.31 99 LYS A O 1
ATOM 807 N N . ARG A 1 100 ? 22.968 5.281 -3.722 1.00 60.00 100 ARG A N 1
ATOM 808 C CA . ARG A 1 100 ? 24.357 5.559 -3.296 1.00 60.00 100 ARG A CA 1
ATOM 809 C C . ARG A 1 100 ? 24.870 6.878 -3.893 1.00 60.00 100 ARG A C 1
ATOM 811 O O . ARG A 1 100 ? 24.612 7.114 -5.082 1.00 60.00 100 ARG A O 1
ATOM 818 N N . PRO A 1 101 ? 25.613 7.705 -3.126 1.00 47.94 101 PRO A N 1
ATOM 819 C CA . PRO A 1 101 ? 26.291 8.891 -3.652 1.00 47.94 101 PRO A CA 1
ATOM 820 C C . PRO A 1 101 ? 27.144 8.541 -4.881 1.00 47.94 101 PRO A C 1
ATOM 822 O O . PRO A 1 101 ? 27.814 7.511 -4.903 1.00 47.94 101 PRO A O 1
ATOM 825 N N . GLY A 1 102 ? 27.073 9.360 -5.932 1.00 51.03 102 GLY A N 1
ATOM 826 C CA . GLY A 1 102 ? 27.824 9.156 -7.179 1.00 51.03 102 GLY A CA 1
ATOM 827 C C . GLY A 1 102 ? 27.174 8.240 -8.231 1.00 51.03 102 GLY A C 1
ATOM 828 O O . GLY A 1 102 ? 27.688 8.165 -9.350 1.00 51.03 102 GLY A O 1
ATOM 829 N N . THR A 1 103 ? 26.045 7.580 -7.936 1.00 60.88 103 THR A N 1
ATOM 830 C CA . THR A 1 103 ? 25.316 6.755 -8.924 1.00 60.88 103 THR A CA 1
ATOM 831 C C . THR A 1 103 ? 24.885 7.617 -10.114 1.00 60.88 103 THR A C 1
ATOM 833 O O . THR A 1 103 ? 24.245 8.655 -9.940 1.00 60.88 103 THR A O 1
ATOM 836 N N . SER A 1 104 ? 25.248 7.211 -11.334 1.00 63.66 104 SER A N 1
ATOM 837 C CA . SER A 1 104 ? 25.042 8.017 -12.539 1.00 63.66 104 SER A CA 1
ATOM 838 C C . SER A 1 104 ? 24.298 7.256 -13.626 1.00 63.66 104 SER A C 1
ATOM 840 O O . SER A 1 104 ? 24.528 6.072 -13.853 1.00 63.66 104 SER A O 1
ATOM 842 N N . THR A 1 105 ? 23.449 7.967 -14.366 1.00 60.97 105 THR A N 1
ATOM 843 C CA . THR A 1 105 ? 22.743 7.419 -15.527 1.00 60.97 105 THR A CA 1
ATOM 844 C C . THR A 1 105 ? 23.624 7.302 -16.777 1.00 60.97 105 THR A C 1
ATOM 846 O O . THR A 1 105 ? 23.142 6.827 -17.800 1.00 60.97 105 THR A O 1
ATOM 849 N N . SER A 1 106 ? 24.872 7.796 -16.750 1.00 56.19 106 SER A N 1
ATOM 850 C CA . SER A 1 106 ? 25.731 7.910 -17.942 1.00 56.19 106 SER A CA 1
ATOM 851 C C . SER A 1 106 ? 26.391 6.598 -18.388 1.00 56.19 106 SER A C 1
ATOM 853 O O . SER A 1 106 ? 26.751 6.484 -19.558 1.00 56.19 106 SER A O 1
ATOM 855 N N . HIS A 1 107 ? 26.499 5.599 -17.507 1.00 58.84 107 HIS A N 1
ATOM 856 C CA . HIS A 1 107 ? 27.189 4.325 -17.765 1.00 58.84 107 HIS A CA 1
ATOM 857 C C . HIS A 1 107 ? 26.269 3.127 -17.504 1.00 58.84 107 HIS A C 1
ATOM 859 O O . HIS A 1 107 ? 26.528 2.292 -16.644 1.00 58.84 107 HIS A O 1
ATOM 865 N N . ILE A 1 108 ? 25.136 3.080 -18.210 1.00 61.00 108 ILE A N 1
ATOM 866 C CA . ILE A 1 108 ? 24.212 1.943 -18.148 1.00 61.00 108 ILE A CA 1
ATOM 867 C C . ILE A 1 108 ? 24.339 1.177 -19.451 1.00 61.00 108 ILE A C 1
ATOM 869 O O . ILE A 1 108 ? 24.063 1.730 -20.518 1.00 61.00 108 ILE A O 1
ATOM 873 N N . THR A 1 109 ? 24.704 -0.094 -19.368 1.00 63.06 109 THR A N 1
ATOM 874 C CA . THR A 1 109 ? 24.657 -1.011 -20.500 1.00 63.06 109 THR A CA 1
ATOM 875 C C . THR A 1 109 ? 23.540 -2.035 -20.328 1.00 63.06 109 THR A C 1
ATOM 877 O O . THR A 1 109 ? 23.153 -2.409 -19.226 1.00 63.06 109 THR A O 1
ATOM 880 N N . VAL A 1 110 ? 22.936 -2.405 -21.451 1.00 59.81 110 VAL A N 1
ATOM 881 C CA . VAL A 1 110 ? 21.730 -3.220 -21.550 1.00 59.81 110 VAL A CA 1
ATOM 882 C C . VAL A 1 110 ? 21.936 -4.237 -22.666 1.00 59.81 110 VAL A C 1
ATOM 884 O O . VAL A 1 110 ? 22.153 -3.847 -23.816 1.00 59.81 110 VAL A O 1
ATOM 887 N N . GLY A 1 111 ? 21.828 -5.523 -22.361 1.00 57.62 111 GLY A N 1
ATOM 888 C CA . GLY A 1 111 ? 21.921 -6.617 -23.323 1.00 57.62 111 GLY A CA 1
ATOM 889 C C . GLY A 1 111 ? 22.396 -7.918 -22.683 1.00 57.62 111 GLY A C 1
ATOM 890 O O . GLY A 1 111 ? 22.873 -7.922 -21.557 1.00 57.62 111 GLY A O 1
ATOM 891 N N . GLU A 1 112 ? 22.264 -9.015 -23.422 1.00 43.78 112 GLU A N 1
ATOM 892 C CA . GLU A 1 112 ? 22.625 -10.371 -22.997 1.00 43.78 112 GLU A CA 1
ATOM 893 C C . GLU A 1 112 ? 23.932 -10.795 -23.701 1.00 43.78 112 GLU A C 1
ATOM 895 O O . GLU A 1 112 ? 24.067 -10.616 -24.919 1.00 43.78 112 GLU A O 1
ATOM 900 N N . GLY A 1 113 ? 24.915 -11.300 -22.947 1.00 51.16 113 GLY A N 1
ATOM 901 C CA . GLY A 1 113 ? 26.225 -11.725 -23.473 1.00 51.16 113 GLY A CA 1
ATOM 902 C C . GLY A 1 113 ? 27.007 -10.611 -24.192 1.00 51.16 113 GLY A C 1
ATOM 903 O O . GLY A 1 113 ? 27.052 -9.473 -23.731 1.00 51.16 113 GLY A O 1
ATOM 904 N N . ASP A 1 114 ? 27.585 -10.914 -25.358 1.00 43.50 114 ASP A N 1
ATOM 905 C CA . ASP A 1 114 ? 28.390 -9.981 -26.176 1.00 43.50 114 ASP A CA 1
ATOM 906 C C . ASP A 1 114 ? 27.576 -8.873 -26.879 1.00 43.50 114 ASP A C 1
ATOM 908 O O . ASP A 1 114 ? 28.109 -8.108 -27.685 1.00 43.50 114 ASP A O 1
ATOM 912 N N . SER A 1 115 ? 26.267 -8.785 -26.616 1.00 51.94 115 SER A N 1
ATOM 913 C CA . SER A 1 115 ? 25.347 -7.816 -27.232 1.00 51.94 115 SER A CA 1
ATOM 914 C C . SER A 1 115 ? 24.930 -6.692 -26.274 1.00 51.94 115 SER A C 1
ATOM 916 O O . SER A 1 115 ? 23.801 -6.196 -26.349 1.00 51.94 115 SER A O 1
ATOM 918 N N . LYS A 1 116 ? 25.825 -6.273 -25.369 1.00 56.25 116 LYS A N 1
ATOM 919 C CA . LYS A 1 116 ? 25.608 -5.134 -24.460 1.00 56.25 116 LYS A CA 1
ATOM 920 C C . LYS A 1 116 ? 25.578 -3.810 -25.234 1.00 56.25 116 LYS A C 1
ATOM 922 O O . LYS A 1 116 ? 26.450 -3.525 -26.050 1.00 56.25 116 LYS A O 1
ATOM 927 N N . ARG A 1 117 ? 24.572 -2.970 -24.975 1.00 64.81 117 ARG A N 1
ATOM 928 C CA . ARG A 1 117 ? 24.430 -1.624 -25.560 1.00 64.81 117 ARG A CA 1
ATOM 929 C C . ARG A 1 117 ? 24.380 -0.567 -24.480 1.00 64.81 117 ARG A C 1
ATOM 931 O O . ARG A 1 117 ? 23.627 -0.720 -23.527 1.00 64.81 117 ARG A O 1
ATOM 938 N N . GLN A 1 118 ? 25.050 0.559 -24.682 1.00 62.66 118 GLN A N 1
ATOM 939 C CA . GLN A 1 118 ? 24.882 1.702 -23.791 1.00 62.66 118 GLN A CA 1
ATOM 940 C C . GLN A 1 118 ? 23.485 2.324 -23.961 1.00 62.66 118 GLN A C 1
ATOM 942 O O . GLN A 1 118 ? 23.062 2.702 -25.061 1.00 62.66 118 GLN A O 1
ATOM 947 N N . LEU A 1 119 ? 22.743 2.434 -22.863 1.00 66.81 119 LEU A N 1
ATOM 948 C CA . LEU A 1 119 ? 21.496 3.177 -22.804 1.00 66.81 119 LEU A CA 1
ATOM 949 C C . LEU A 1 119 ? 21.821 4.662 -22.637 1.00 66.81 119 LEU A C 1
ATOM 951 O O . LEU A 1 119 ? 22.242 5.103 -21.573 1.00 66.81 119 LEU A O 1
ATOM 955 N N . HIS A 1 120 ? 21.575 5.453 -23.683 1.00 68.69 120 HIS A N 1
ATOM 956 C CA . HIS A 1 120 ? 21.715 6.904 -23.577 1.00 68.69 120 HIS A CA 1
ATOM 957 C C . HIS A 1 120 ? 20.775 7.480 -22.499 1.00 68.69 120 HIS A C 1
ATOM 959 O O . HIS A 1 120 ? 19.570 7.186 -22.551 1.00 68.69 120 HIS A O 1
ATOM 965 N N . PRO A 1 121 ? 21.274 8.361 -21.607 1.00 69.56 121 PRO A N 1
ATOM 966 C CA . PRO A 1 121 ? 20.479 9.005 -20.560 1.00 69.56 121 PRO A CA 1
ATOM 967 C C . PRO A 1 121 ? 19.187 9.636 -21.086 1.00 69.56 121 PRO A C 1
ATOM 969 O O . PRO A 1 121 ? 18.122 9.435 -20.509 1.00 69.56 121 PRO A O 1
ATOM 972 N N . ASP A 1 122 ? 19.232 10.293 -22.248 1.00 75.12 122 ASP A N 1
ATOM 973 C CA . ASP A 1 122 ? 18.072 10.962 -22.851 1.00 75.12 122 ASP A CA 1
ATOM 974 C C . ASP A 1 122 ? 16.918 10.007 -23.171 1.00 75.12 122 ASP A C 1
ATOM 976 O O . ASP A 1 122 ? 15.745 10.376 -23.085 1.00 75.12 122 ASP A O 1
ATOM 980 N N . LYS A 1 123 ? 17.219 8.748 -23.521 1.00 76.75 123 LYS A N 1
ATOM 981 C CA . LYS A 1 123 ? 16.195 7.734 -23.823 1.00 76.75 123 LYS A CA 1
ATOM 982 C C . LYS A 1 123 ? 15.481 7.248 -22.565 1.00 76.75 123 LYS A C 1
ATOM 984 O O . LYS A 1 123 ? 14.314 6.849 -22.677 1.00 76.75 123 LYS A O 1
ATOM 989 N N . LEU A 1 124 ? 16.178 7.254 -21.426 1.00 76.94 124 LEU A N 1
ATOM 990 C CA . LEU A 1 124 ? 15.622 6.976 -20.105 1.00 76.94 124 LEU A CA 1
ATOM 991 C C . LEU A 1 124 ? 14.849 8.196 -19.599 1.00 76.94 124 LEU A C 1
ATOM 993 O O . LEU A 1 124 ? 13.688 8.063 -19.237 1.00 76.94 124 LEU A O 1
ATOM 997 N N . MET A 1 125 ? 15.417 9.400 -19.694 1.00 81.06 125 MET A N 1
ATOM 998 C CA . MET A 1 125 ? 14.746 10.633 -19.271 1.00 81.06 125 MET A CA 1
ATOM 999 C C . MET A 1 125 ? 13.469 10.889 -20.065 1.00 81.06 125 MET A C 1
ATOM 1001 O O . MET A 1 125 ? 12.428 11.176 -19.485 1.00 81.06 125 MET A O 1
ATOM 1005 N N . ARG A 1 126 ? 13.490 10.702 -21.389 1.00 80.44 126 ARG A N 1
ATOM 1006 C CA . ARG A 1 126 ? 12.279 10.785 -22.216 1.00 80.44 126 ARG A CA 1
ATOM 1007 C C . ARG A 1 126 ? 11.243 9.732 -21.833 1.00 80.44 126 ARG A C 1
ATOM 1009 O O . ARG A 1 126 ? 10.064 9.955 -22.061 1.00 80.44 126 ARG A O 1
ATOM 1016 N N . HIS A 1 127 ? 11.663 8.577 -21.321 1.00 78.56 127 HIS A N 1
ATOM 1017 C CA . HIS A 1 127 ? 10.746 7.544 -20.842 1.00 78.56 127 HIS A CA 1
ATOM 1018 C C . HIS A 1 127 ? 10.122 7.932 -19.500 1.00 78.56 127 HIS A C 1
ATOM 1020 O O . HIS A 1 127 ? 8.905 7.906 -19.389 1.00 78.56 127 HIS A O 1
ATOM 1026 N N . LEU A 1 128 ? 10.929 8.394 -18.545 1.00 81.06 128 LEU A N 1
ATOM 1027 C CA . LEU A 1 128 ? 10.477 8.836 -17.222 1.00 81.06 128 LEU A CA 1
ATOM 1028 C C . LEU A 1 128 ? 9.612 10.102 -17.270 1.00 81.06 128 LEU A C 1
ATOM 1030 O O . LEU A 1 128 ? 8.670 10.227 -16.499 1.00 81.06 128 LEU A O 1
ATOM 1034 N N . LYS A 1 129 ? 9.904 11.031 -18.190 1.00 84.38 129 LYS A N 1
ATOM 1035 C CA . LYS A 1 129 ? 9.113 12.255 -18.405 1.00 84.38 129 LYS A CA 1
ATOM 1036 C C . LYS A 1 129 ? 7.775 11.999 -19.089 1.00 84.38 129 LYS A C 1
ATOM 1038 O O . LYS A 1 129 ? 6.960 12.916 -19.149 1.00 84.38 129 LYS A O 1
ATOM 1043 N N . LYS A 1 130 ? 7.540 10.806 -19.651 1.00 77.31 130 LYS A N 1
ATOM 1044 C CA . LYS A 1 130 ? 6.209 10.507 -20.178 1.00 77.31 130 LYS A CA 1
ATOM 1045 C C . LYS A 1 130 ? 5.234 10.542 -19.006 1.00 77.31 130 LYS A C 1
ATOM 1047 O O . LYS A 1 130 ? 5.495 9.860 -18.012 1.00 77.31 130 LYS A O 1
ATOM 1052 N N . PRO A 1 131 ? 4.131 11.302 -19.111 1.00 63.25 131 PRO A N 1
ATOM 1053 C CA . PRO A 1 131 ? 3.069 11.176 -18.135 1.00 63.25 131 PRO A CA 1
ATOM 1054 C C . PRO A 1 131 ? 2.676 9.704 -18.109 1.00 63.25 131 PRO A C 1
ATOM 1056 O O . PRO A 1 131 ? 2.523 9.072 -19.164 1.00 63.25 131 PRO A O 1
ATOM 1059 N N . ARG A 1 132 ? 2.589 9.131 -16.907 1.00 60.81 132 ARG A N 1
ATOM 1060 C CA . ARG A 1 132 ? 1.958 7.825 -16.773 1.00 60.81 132 ARG A CA 1
ATOM 1061 C C . ARG A 1 132 ? 0.580 7.947 -17.406 1.00 60.81 132 ARG A C 1
ATOM 1063 O O . ARG A 1 132 ? -0.096 8.955 -17.204 1.00 60.81 132 ARG A O 1
ATOM 1070 N N . GLN A 1 133 ? 0.177 6.939 -18.177 1.00 55.12 133 GLN A N 1
ATOM 1071 C CA . GLN A 1 133 ? -1.252 6.705 -18.326 1.00 55.12 133 GLN A CA 1
ATOM 1072 C C . GLN A 1 133 ? -1.748 6.544 -16.897 1.00 55.12 133 GLN A C 1
ATOM 1074 O O . GLN A 1 133 ? -1.354 5.599 -16.216 1.00 55.12 133 GLN A O 1
ATOM 1079 N N . TYR A 1 134 ? -2.437 7.571 -16.410 1.00 47.03 134 TYR A N 1
ATOM 1080 C CA . TYR A 1 134 ? -3.059 7.551 -15.107 1.00 47.03 134 TYR A CA 1
ATOM 1081 C C . TYR A 1 134 ? -4.120 6.468 -15.214 1.00 47.03 134 TYR A C 1
ATOM 1083 O O . TYR A 1 134 ? -5.187 6.694 -15.777 1.00 47.03 134 TYR A O 1
ATOM 1091 N N . ASN A 1 135 ? -3.765 5.259 -14.793 1.00 55.00 135 ASN A N 1
ATOM 1092 C CA . ASN A 1 135 ? -4.774 4.307 -14.399 1.00 55.00 135 ASN A CA 1
ATOM 1093 C C . ASN A 1 135 ? -5.268 4.872 -13.071 1.00 55.00 135 ASN A C 1
ATOM 1095 O O . ASN A 1 135 ? -4.465 4.915 -12.133 1.00 55.00 135 ASN A O 1
ATOM 1099 N N . PRO A 1 136 ? -6.495 5.416 -13.005 1.00 57.03 136 PRO A N 1
ATOM 1100 C CA . PRO A 1 136 ? -7.046 5.811 -11.724 1.00 57.03 136 PRO A CA 1
ATOM 1101 C C . PRO A 1 136 ? -6.943 4.602 -10.803 1.00 57.03 136 PRO A C 1
ATOM 1103 O O . PRO A 1 136 ? -7.260 3.482 -11.214 1.00 57.03 136 PRO A O 1
ATOM 1106 N N . ILE A 1 137 ? -6.428 4.831 -9.597 1.00 64.75 137 ILE A N 1
ATOM 1107 C CA . ILE A 1 137 ? -6.477 3.829 -8.537 1.00 64.75 137 ILE A CA 1
ATOM 1108 C C . ILE A 1 137 ? -7.957 3.493 -8.391 1.00 64.75 137 ILE A C 1
ATOM 1110 O O . ILE A 1 137 ? -8.757 4.385 -8.119 1.00 64.75 137 ILE A O 1
ATOM 1114 N N . GLN A 1 138 ? -8.332 2.256 -8.717 1.00 62.91 138 GLN A N 1
ATOM 1115 C CA . GLN A 1 138 ? -9.747 1.895 -8.831 1.00 62.91 138 GLN A CA 1
ATOM 1116 C C . GLN A 1 138 ? -10.429 1.869 -7.462 1.00 62.91 138 GLN A C 1
ATOM 1118 O O . GLN A 1 138 ? -11.594 2.234 -7.372 1.00 62.91 138 GLN A O 1
ATOM 1123 N N . ALA A 1 139 ? -9.697 1.453 -6.427 1.00 73.19 139 ALA A N 1
ATOM 1124 C CA . ALA A 1 139 ? -10.094 1.513 -5.027 1.00 73.19 139 ALA A CA 1
ATOM 1125 C C . ALA A 1 139 ? -8.844 1.349 -4.152 1.00 73.19 139 ALA A C 1
ATOM 1127 O O . ALA A 1 139 ? -7.931 0.603 -4.522 1.00 73.19 139 ALA A O 1
ATOM 1128 N N . ILE A 1 140 ? -8.799 2.029 -3.006 1.00 85.81 140 ILE A N 1
ATOM 1129 C CA . ILE A 1 140 ? -7.777 1.778 -1.984 1.00 85.81 140 ILE A CA 1
ATOM 1130 C C . ILE A 1 140 ? -8.122 0.464 -1.271 1.00 85.81 140 ILE A C 1
ATOM 1132 O O . ILE A 1 140 ? -9.287 0.194 -0.975 1.00 85.81 140 ILE A O 1
ATOM 1136 N N . THR A 1 141 ? -7.121 -0.373 -0.993 1.00 86.38 141 THR A N 1
ATOM 1137 C CA . THR A 1 141 ? -7.339 -1.629 -0.260 1.00 86.38 141 THR A CA 1
ATOM 1138 C C . THR A 1 141 ? -7.921 -1.351 1.136 1.00 86.38 141 THR A C 1
ATOM 1140 O O . THR A 1 141 ? -7.307 -0.610 1.906 1.00 86.38 141 THR A O 1
ATOM 1143 N N . PRO A 1 142 ? -9.082 -1.930 1.501 1.00 85.38 142 PRO A N 1
ATOM 1144 C CA . PRO A 1 142 ? -9.708 -1.645 2.791 1.00 85.38 142 PRO A CA 1
ATOM 1145 C C . PRO A 1 142 ? -8.852 -2.082 3.984 1.00 85.38 142 PRO A C 1
ATOM 1147 O O . PRO A 1 142 ? -8.300 -3.182 3.996 1.00 85.38 142 PRO A O 1
ATOM 1150 N N . GLY A 1 143 ? -8.737 -1.217 4.996 1.00 84.50 143 GLY A N 1
ATOM 1151 C CA . GLY A 1 143 ? -7.942 -1.495 6.196 1.00 84.50 143 GLY A CA 1
ATOM 1152 C C . GLY A 1 143 ? -6.424 -1.466 5.968 1.00 84.50 143 GLY A C 1
ATOM 1153 O O . GLY A 1 143 ? -5.673 -2.029 6.773 1.00 84.50 143 GLY A O 1
ATOM 1154 N N . LEU A 1 144 ? -5.956 -0.878 4.861 1.00 89.44 144 LEU A N 1
ATOM 1155 C CA . LEU A 1 144 ? -4.545 -0.846 4.473 1.00 89.44 144 LEU A CA 1
ATOM 1156 C C . LEU A 1 144 ? -3.664 -0.157 5.520 1.00 89.44 144 LEU A C 1
ATOM 1158 O O . LEU A 1 144 ? -2.590 -0.669 5.836 1.00 89.44 144 LEU A O 1
ATOM 1162 N N . LEU A 1 145 ? -4.084 0.993 6.050 1.00 87.50 145 LEU A N 1
ATOM 1163 C CA . LEU A 1 145 ? -3.238 1.821 6.918 1.00 87.50 145 LEU A CA 1
ATOM 1164 C C . LEU A 1 145 ? -3.079 1.224 8.323 1.00 87.50 145 LEU A C 1
ATOM 1166 O O . LEU A 1 145 ? -2.025 1.330 8.944 1.00 87.50 145 LEU A O 1
ATOM 1170 N N . SER A 1 146 ? -4.111 0.548 8.808 1.00 87.69 146 SER A N 1
ATOM 1171 C CA . SER A 1 146 ? -4.166 -0.117 10.112 1.00 87.69 146 SER A CA 1
ATOM 1172 C C . SER A 1 146 ? -3.579 -1.532 10.102 1.00 87.69 146 SER A C 1
ATOM 1174 O O . SER A 1 146 ? -3.458 -2.157 11.153 1.00 87.69 146 SER A O 1
ATOM 1176 N N . SER A 1 147 ? -3.177 -2.051 8.936 1.00 88.38 147 SER A N 1
ATOM 1177 C CA . SER A 1 147 ? -2.568 -3.386 8.805 1.00 88.38 147 SER A CA 1
ATOM 1178 C C . SER A 1 147 ? -1.108 -3.462 9.272 1.00 88.38 147 SER A C 1
ATOM 1180 O O . SER A 1 147 ? -0.551 -4.551 9.364 1.00 88.38 147 SER A O 1
ATOM 1182 N N . TRP A 1 148 ? -0.478 -2.334 9.600 1.00 89.81 148 TRP A N 1
ATOM 1183 C CA . TRP A 1 148 ? 0.947 -2.246 9.939 1.00 89.81 148 TRP A CA 1
ATOM 1184 C C . TRP A 1 148 ? 1.191 -2.362 11.450 1.00 89.81 148 TRP A C 1
ATOM 1186 O O . TRP A 1 148 ? 1.862 -1.544 12.074 1.00 89.81 148 TRP A O 1
ATOM 1196 N N . ASN A 1 149 ? 0.634 -3.398 12.074 1.00 87.69 149 ASN A N 1
ATOM 1197 C CA . ASN A 1 149 ? 0.670 -3.585 13.528 1.00 87.69 149 ASN A CA 1
ATOM 1198 C C . ASN A 1 149 ? 1.992 -4.157 14.076 1.00 87.69 149 ASN A C 1
ATOM 1200 O O . ASN A 1 149 ? 2.108 -4.350 15.287 1.00 87.69 149 ASN A O 1
ATOM 1204 N N . LEU A 1 150 ? 2.984 -4.413 13.218 1.00 85.19 150 LEU A N 1
ATOM 1205 C CA . LEU A 1 150 ? 4.291 -4.953 13.592 1.00 85.19 150 LEU A CA 1
ATOM 1206 C C . LEU A 1 150 ? 5.428 -3.994 13.206 1.00 85.19 150 LEU A C 1
ATOM 1208 O O . LEU A 1 150 ? 5.424 -3.469 12.089 1.00 85.19 150 LEU A O 1
ATOM 1212 N N . PRO A 1 151 ? 6.442 -3.809 14.073 1.00 87.19 151 PRO A N 1
ATOM 1213 C CA . PRO A 1 151 ? 7.673 -3.127 13.690 1.00 87.19 151 PRO A CA 1
ATOM 1214 C C . PRO A 1 151 ? 8.453 -3.962 12.668 1.00 87.19 151 PRO A C 1
ATOM 1216 O O . PRO A 1 151 ? 8.257 -5.175 12.564 1.00 87.19 151 PRO A O 1
ATOM 1219 N N . TYR A 1 152 ? 9.385 -3.330 11.948 1.00 84.62 152 TYR A N 1
ATOM 1220 C CA . TYR A 1 152 ? 10.066 -3.940 10.799 1.00 84.62 152 TYR A CA 1
ATOM 1221 C C . TYR A 1 152 ? 10.615 -5.354 11.039 1.00 84.62 152 TYR A C 1
ATOM 1223 O O . TYR A 1 152 ? 10.361 -6.243 10.231 1.00 84.62 152 TYR A O 1
ATOM 1231 N N . ASP A 1 153 ? 11.334 -5.586 12.139 1.00 82.81 153 ASP A N 1
ATOM 1232 C CA . ASP A 1 153 ? 11.973 -6.886 12.383 1.00 82.81 153 ASP A CA 1
ATOM 1233 C C . ASP A 1 153 ? 10.935 -8.009 12.576 1.00 82.81 153 ASP A C 1
ATOM 1235 O O . ASP A 1 153 ? 11.102 -9.107 12.046 1.00 82.81 153 ASP A O 1
ATOM 1239 N N . ALA A 1 154 ? 9.822 -7.716 13.259 1.00 82.69 154 ALA A N 1
ATOM 1240 C CA . ALA A 1 154 ? 8.716 -8.657 13.439 1.00 82.69 154 ALA A CA 1
ATOM 1241 C C . ALA A 1 154 ? 7.900 -8.838 12.149 1.00 82.69 154 ALA A C 1
ATOM 1243 O O . ALA A 1 154 ? 7.501 -9.952 11.824 1.00 82.69 154 ALA A O 1
ATOM 1244 N N . PHE A 1 155 ? 7.702 -7.758 11.390 1.00 83.25 155 PHE A N 1
ATOM 1245 C CA . PHE A 1 155 ? 7.018 -7.786 10.100 1.00 83.25 155 PHE A CA 1
ATOM 1246 C C . PHE A 1 155 ? 7.756 -8.659 9.075 1.00 83.25 155 PHE A C 1
ATOM 1248 O O . PHE A 1 155 ? 7.142 -9.452 8.369 1.00 83.25 155 PHE A O 1
ATOM 1255 N N . ILE A 1 156 ? 9.086 -8.560 9.000 1.00 77.31 156 ILE A N 1
ATOM 1256 C CA . ILE A 1 156 ? 9.876 -9.421 8.109 1.00 77.31 156 ILE A CA 1
ATOM 1257 C C . ILE A 1 156 ? 9.815 -10.882 8.561 1.00 77.31 156 ILE A C 1
ATOM 1259 O O . ILE A 1 156 ? 9.739 -11.765 7.712 1.00 77.31 156 ILE A O 1
ATOM 1263 N N . ALA A 1 157 ? 9.813 -11.142 9.871 1.00 76.25 157 ALA A N 1
ATOM 1264 C CA . ALA A 1 157 ? 9.671 -12.496 10.400 1.00 76.25 157 ALA A CA 1
ATOM 1265 C C . ALA A 1 157 ? 8.293 -13.118 10.100 1.00 76.25 157 ALA A C 1
ATOM 1267 O O . ALA A 1 157 ? 8.211 -14.331 9.939 1.00 76.25 157 ALA A O 1
ATOM 1268 N N . SER A 1 158 ? 7.229 -12.309 9.990 1.00 73.69 158 SER A N 1
ATOM 1269 C CA . SER A 1 158 ? 5.875 -12.796 9.687 1.00 73.69 158 SER A CA 1
ATOM 1270 C C . SER A 1 158 ? 5.615 -13.069 8.203 1.00 73.69 158 SER A C 1
ATOM 1272 O O . SER A 1 158 ? 4.622 -13.708 7.868 1.00 73.69 158 SER A O 1
ATOM 1274 N N . LEU A 1 159 ? 6.461 -12.580 7.292 1.00 69.31 159 LEU A N 1
ATOM 1275 C CA . LEU A 1 159 ? 6.344 -12.905 5.871 1.00 69.31 159 LEU A CA 1
ATOM 1276 C C . LEU A 1 159 ? 6.881 -14.327 5.659 1.00 69.31 159 LEU A C 1
ATOM 1278 O O . LEU A 1 159 ? 8.092 -14.541 5.716 1.00 69.31 159 LEU A O 1
ATOM 1282 N N . HIS A 1 160 ? 5.977 -15.292 5.453 1.00 54.50 160 HIS A N 1
ATOM 1283 C CA . HIS A 1 160 ? 6.302 -16.710 5.278 1.00 54.50 160 HIS A CA 1
ATOM 1284 C C . HIS A 1 160 ? 7.528 -16.920 4.380 1.00 54.50 160 HIS A C 1
ATOM 1286 O O . HIS A 1 160 ? 7.598 -16.461 3.236 1.00 54.50 160 HIS A O 1
ATOM 1292 N N . LYS A 1 161 ? 8.505 -17.659 4.902 1.00 46.91 161 LYS A N 1
ATOM 1293 C CA . LYS A 1 161 ? 9.660 -18.118 4.140 1.00 46.91 161 LYS A CA 1
ATOM 1294 C C . LYS A 1 161 ? 9.235 -19.361 3.361 1.00 46.91 161 LYS A C 1
ATOM 1296 O O . LYS A 1 161 ? 9.407 -20.471 3.852 1.00 46.91 161 LYS A O 1
ATOM 1301 N N . GLU A 1 162 ? 8.672 -19.193 2.164 1.00 40.25 162 GLU A N 1
ATOM 1302 C CA . GLU A 1 162 ? 8.514 -20.328 1.247 1.00 40.25 162 GLU A CA 1
ATOM 1303 C C . GLU A 1 162 ? 9.894 -20.972 1.029 1.00 40.25 162 GLU A C 1
ATOM 1305 O O . GLU A 1 162 ? 10.803 -20.347 0.479 1.00 40.25 162 GLU A O 1
ATOM 1310 N N . MET A 1 163 ? 10.068 -22.205 1.517 1.00 35.47 163 MET A N 1
ATOM 1311 C CA . MET A 1 163 ? 11.369 -22.881 1.595 1.00 35.47 163 MET A CA 1
ATOM 1312 C C . MET A 1 163 ? 12.020 -23.138 0.224 1.00 35.47 163 MET A C 1
ATOM 1314 O O . MET A 1 163 ? 13.240 -23.285 0.165 1.00 35.47 163 MET A O 1
ATOM 1318 N N . ASP A 1 164 ? 11.241 -23.099 -0.862 1.00 32.25 164 ASP A N 1
ATOM 1319 C CA . ASP A 1 164 ? 11.684 -23.464 -2.214 1.00 32.25 164 ASP A CA 1
ATOM 1320 C C . ASP A 1 164 ? 11.838 -22.282 -3.190 1.00 32.25 164 ASP A C 1
ATOM 1322 O O . ASP A 1 164 ? 12.225 -22.480 -4.345 1.00 32.25 164 ASP A O 1
ATOM 1326 N N . LYS A 1 165 ? 11.589 -21.035 -2.758 1.00 35.12 165 LYS A N 1
ATOM 1327 C CA . LYS A 1 165 ? 11.861 -19.840 -3.579 1.00 35.12 165 LYS A CA 1
ATOM 1328 C C . LYS A 1 165 ? 13.070 -19.072 -3.033 1.00 35.12 165 LYS A C 1
ATOM 1330 O O . LYS A 1 165 ? 13.195 -18.900 -1.819 1.00 35.12 165 LYS A O 1
ATOM 1335 N N . PRO A 1 166 ? 13.978 -18.565 -3.896 1.00 34.16 166 PRO A N 1
ATOM 1336 C CA . PRO A 1 166 ? 15.031 -17.667 -3.443 1.00 34.16 166 PRO A CA 1
ATOM 1337 C C . PRO A 1 166 ? 14.389 -16.471 -2.737 1.00 34.16 166 PRO A C 1
ATOM 1339 O O . PRO A 1 166 ? 13.515 -15.806 -3.292 1.00 34.16 166 PRO A O 1
ATOM 1342 N N . SER A 1 167 ? 14.811 -16.233 -1.494 1.00 37.94 167 SER A N 1
ATOM 1343 C CA . SER A 1 167 ? 14.239 -15.205 -0.628 1.00 37.94 167 SER A CA 1
ATOM 1344 C C . SER A 1 167 ? 14.150 -13.852 -1.354 1.00 37.94 167 SER A C 1
ATOM 1346 O O . SER A 1 167 ? 15.187 -13.335 -1.789 1.00 37.94 167 SER A O 1
ATOM 1348 N N . PRO A 1 168 ? 12.967 -13.207 -1.422 1.00 41.34 168 PRO A N 1
ATOM 1349 C CA . PRO A 1 168 ? 12.847 -11.837 -1.935 1.00 41.34 168 PRO A CA 1
ATOM 1350 C C . PRO A 1 168 ? 13.591 -10.811 -1.046 1.00 41.34 168 PRO A C 1
ATOM 1352 O O . PRO A 1 168 ? 13.726 -9.630 -1.394 1.00 41.34 168 PRO A O 1
ATOM 1355 N N . PHE A 1 169 ? 14.117 -11.271 0.096 1.00 43.69 169 PHE A N 1
ATOM 1356 C CA . PHE A 1 169 ? 14.926 -10.540 1.069 1.00 43.69 169 PHE A CA 1
ATOM 1357 C C . PHE A 1 169 ? 16.433 -10.810 0.943 1.00 43.69 169 PHE A C 1
ATOM 1359 O O . PHE A 1 169 ? 17.197 -10.381 1.807 1.00 43.69 169 PHE A O 1
ATOM 1366 N N . GLY A 1 170 ? 16.874 -11.499 -0.117 1.00 36.00 170 GLY A N 1
ATOM 1367 C CA . GLY A 1 170 ? 18.291 -11.699 -0.413 1.00 36.00 170 GLY A CA 1
ATOM 1368 C C . GLY A 1 170 ? 19.085 -10.388 -0.381 1.00 36.00 170 GLY A C 1
ATOM 1369 O O . GLY A 1 170 ? 18.642 -9.343 -0.866 1.00 36.00 170 GLY A O 1
ATOM 1370 N N . ILE A 1 171 ? 20.267 -10.442 0.232 1.00 35.12 171 ILE A N 1
ATOM 1371 C CA . ILE A 1 171 ? 21.211 -9.328 0.290 1.00 35.12 171 ILE A CA 1
ATOM 1372 C C . ILE A 1 171 ? 21.639 -8.984 -1.147 1.00 35.12 171 ILE A C 1
ATOM 1374 O O . ILE A 1 171 ? 22.128 -9.845 -1.866 1.00 35.12 171 ILE A O 1
ATOM 1378 N N . GLN A 1 172 ? 21.508 -7.699 -1.496 1.00 37.94 172 GLN A N 1
ATOM 1379 C CA . GLN A 1 172 ? 21.932 -7.017 -2.731 1.00 37.94 172 GLN A CA 1
ATOM 1380 C C . GLN A 1 172 ? 20.941 -7.015 -3.898 1.00 37.94 172 GLN A C 1
ATOM 1382 O O . GLN A 1 172 ? 20.356 -8.017 -4.288 1.00 37.94 172 GLN A O 1
ATOM 1387 N N . GLY A 1 173 ? 20.795 -5.823 -4.490 1.00 40.69 173 GLY A N 1
ATOM 1388 C CA . GLY A 1 173 ? 20.110 -5.607 -5.756 1.00 40.69 173 GLY A CA 1
ATOM 1389 C C . GLY A 1 173 ? 20.820 -6.360 -6.870 1.00 40.69 173 GLY A C 1
ATOM 1390 O O . GLY A 1 173 ? 21.679 -5.789 -7.548 1.00 40.69 173 GLY A O 1
ATOM 1391 N N . ILE A 1 174 ? 20.446 -7.631 -7.033 1.00 42.19 174 ILE A N 1
ATOM 1392 C CA . ILE A 1 174 ? 20.809 -8.453 -8.178 1.00 42.19 174 ILE A CA 1
ATOM 1393 C C . ILE A 1 174 ? 20.385 -7.648 -9.390 1.00 42.19 174 ILE A C 1
ATOM 1395 O O . ILE A 1 174 ? 19.209 -7.360 -9.621 1.00 42.19 174 ILE A O 1
ATOM 1399 N N . THR A 1 175 ? 21.393 -7.159 -10.088 1.00 48.53 175 THR A N 1
ATOM 1400 C CA . THR A 1 175 ? 21.180 -6.489 -11.356 1.00 48.53 175 THR A CA 1
ATOM 1401 C C . THR A 1 175 ? 20.773 -7.602 -12.296 1.00 48.53 175 THR A C 1
ATOM 1403 O O . THR A 1 175 ? 21.508 -8.586 -12.352 1.00 48.53 175 THR A O 1
ATOM 1406 N N . PRO A 1 176 ? 19.596 -7.523 -12.939 1.00 49.88 176 PRO A N 1
ATOM 1407 C CA . PRO A 1 176 ? 19.203 -8.549 -13.890 1.00 49.88 176 PRO A CA 1
ATOM 1408 C C . PRO A 1 176 ? 20.359 -8.808 -14.859 1.00 49.88 176 PRO A C 1
ATOM 1410 O O . PRO A 1 176 ? 20.963 -7.836 -15.300 1.00 49.88 176 PRO A O 1
ATOM 1413 N N . ASP A 1 177 ? 20.641 -10.064 -15.213 1.00 47.00 177 ASP A N 1
ATOM 1414 C CA . ASP A 1 177 ? 21.840 -10.453 -15.990 1.00 47.00 177 ASP A CA 1
ATOM 1415 C C . ASP A 1 177 ? 22.014 -9.682 -17.314 1.00 47.00 177 ASP A C 1
ATOM 1417 O O . ASP A 1 177 ? 23.105 -9.596 -17.875 1.00 47.00 177 ASP A O 1
ATOM 1421 N N . HIS A 1 178 ? 20.927 -9.087 -17.811 1.00 51.94 178 HIS A N 1
ATOM 1422 C CA . HIS A 1 178 ? 20.886 -8.266 -19.015 1.00 51.94 178 HIS A CA 1
ATOM 1423 C C . HIS A 1 178 ? 21.156 -6.763 -18.788 1.00 51.94 178 HIS A C 1
ATOM 1425 O O . HIS A 1 178 ? 21.013 -5.970 -19.722 1.00 51.94 178 HIS A O 1
ATOM 1431 N N . ILE A 1 179 ? 21.463 -6.332 -17.565 1.00 55.22 179 ILE A N 1
ATOM 1432 C CA . ILE A 1 179 ? 21.778 -4.948 -17.201 1.00 55.22 179 ILE A CA 1
ATOM 1433 C C . ILE A 1 179 ? 23.164 -4.953 -16.566 1.00 55.22 179 ILE A C 1
ATOM 1435 O O . ILE A 1 179 ? 23.442 -5.725 -15.658 1.00 55.22 179 ILE A O 1
ATOM 1439 N N . ASP A 1 180 ? 24.032 -4.065 -17.023 1.00 55.19 180 ASP A N 1
ATOM 1440 C CA . ASP A 1 180 ? 25.349 -3.889 -16.431 1.00 55.19 180 ASP A CA 1
ATOM 1441 C C . ASP A 1 180 ? 25.580 -2.397 -16.181 1.00 55.19 180 ASP A C 1
ATOM 1443 O O . ASP A 1 180 ? 25.380 -1.545 -17.055 1.00 55.19 180 ASP A O 1
ATOM 1447 N N . ILE A 1 181 ? 25.874 -2.079 -14.925 1.00 59.19 181 ILE A N 1
ATOM 1448 C CA . ILE A 1 181 ? 26.028 -0.717 -14.417 1.00 59.19 181 ILE A CA 1
ATOM 1449 C C . ILE A 1 181 ? 27.435 -0.660 -13.847 1.00 59.19 181 ILE A C 1
ATOM 1451 O O . ILE A 1 181 ? 27.677 -1.271 -12.800 1.00 59.19 181 ILE A O 1
ATOM 1455 N N . ASP A 1 182 ? 28.321 0.075 -14.522 1.00 54.78 182 ASP A N 1
ATOM 1456 C CA . ASP A 1 182 ? 29.732 0.163 -14.149 1.00 54.78 182 ASP A CA 1
ATOM 1457 C C . ASP A 1 182 ? 29.888 0.532 -12.658 1.00 54.78 182 ASP A C 1
ATOM 1459 O O . ASP A 1 182 ? 29.212 1.452 -12.168 1.00 54.78 182 ASP A O 1
ATOM 1463 N N . PRO A 1 183 ? 30.776 -0.152 -11.911 1.00 47.00 183 PRO A N 1
ATOM 1464 C CA . PRO A 1 183 ? 31.187 0.311 -10.597 1.00 47.00 183 PRO A CA 1
ATOM 1465 C C . PRO A 1 183 ? 31.895 1.668 -10.725 1.00 47.00 183 PRO A C 1
ATOM 1467 O O . PRO A 1 183 ? 32.643 1.915 -11.668 1.00 47.00 183 PRO A O 1
ATOM 1470 N N . LEU A 1 184 ? 31.621 2.555 -9.768 1.00 47.78 184 LEU A N 1
ATOM 1471 C CA . LEU A 1 184 ? 32.072 3.949 -9.724 1.00 47.78 184 LEU A CA 1
ATOM 1472 C C . LEU A 1 184 ? 33.543 4.155 -10.130 1.00 47.78 184 LEU A C 1
ATOM 1474 O O . LEU A 1 184 ? 34.443 3.487 -9.627 1.00 47.78 184 LEU A O 1
ATOM 1478 N N . THR A 1 185 ? 33.788 5.190 -10.940 1.00 40.72 185 THR A N 1
ATOM 1479 C CA . THR A 1 185 ? 35.107 5.826 -11.057 1.00 40.72 185 THR A CA 1
ATOM 1480 C C . THR A 1 185 ? 35.421 6.559 -9.739 1.00 40.72 185 THR A C 1
ATOM 1482 O O . THR A 1 185 ? 34.597 7.377 -9.311 1.00 40.72 185 THR A O 1
ATOM 1485 N N . PRO A 1 186 ? 36.569 6.310 -9.079 1.00 33.41 186 PRO A N 1
ATOM 1486 C CA . PRO A 1 186 ? 36.938 6.993 -7.837 1.00 33.41 186 PRO A CA 1
ATOM 1487 C C . PRO A 1 186 ? 36.997 8.516 -8.041 1.00 33.41 186 PRO A C 1
ATOM 1489 O O . PRO A 1 186 ? 37.628 8.981 -8.989 1.00 33.41 186 PRO A O 1
ATOM 1492 N N . GLY A 1 187 ? 36.337 9.295 -7.171 1.00 43.66 187 GLY A N 1
ATOM 1493 C CA . GLY A 1 187 ? 36.409 10.769 -7.171 1.00 43.66 187 GLY A CA 1
ATOM 1494 C C . GLY A 1 187 ? 35.084 11.536 -7.307 1.00 43.66 187 GLY A C 1
ATOM 1495 O O . GLY A 1 187 ? 35.099 12.764 -7.301 1.00 43.66 187 GLY A O 1
ATOM 1496 N N . ARG A 1 188 ? 33.928 10.859 -7.408 1.00 47.31 188 ARG A N 1
ATOM 1497 C CA . ARG A 1 188 ? 32.597 11.508 -7.515 1.00 47.31 188 ARG A CA 1
ATOM 1498 C C . ARG A 1 188 ? 31.760 11.532 -6.230 1.00 47.31 188 ARG A C 1
ATOM 1500 O O . ARG A 1 188 ? 30.626 12.000 -6.262 1.00 47.31 188 ARG A O 1
ATOM 1507 N N . GLU A 1 189 ? 32.312 11.079 -5.109 1.00 44.03 189 GLU A N 1
ATOM 1508 C CA . GLU A 1 189 ? 31.601 10.930 -3.826 1.00 44.03 189 GLU A CA 1
ATOM 1509 C C . GLU A 1 189 ? 31.103 12.259 -3.222 1.00 44.03 189 GLU A C 1
ATOM 1511 O O . GLU A 1 189 ? 30.170 12.250 -2.426 1.00 44.03 189 GLU A O 1
ATOM 1516 N N . ALA A 1 190 ? 31.658 13.402 -3.643 1.00 42.50 190 ALA A N 1
ATOM 1517 C CA . ALA A 1 190 ? 31.283 14.734 -3.154 1.00 42.50 190 ALA A CA 1
ATOM 1518 C C . ALA A 1 190 ? 30.170 15.435 -3.965 1.00 42.50 190 ALA A C 1
ATOM 1520 O O . ALA A 1 190 ? 29.733 16.524 -3.593 1.00 42.50 190 ALA A O 1
ATOM 1521 N N . ALA A 1 191 ? 29.718 14.862 -5.086 1.00 49.50 191 ALA A N 1
ATOM 1522 C CA . ALA A 1 191 ? 28.660 15.461 -5.894 1.00 49.50 191 ALA A CA 1
ATOM 1523 C C . ALA A 1 191 ? 27.281 15.003 -5.393 1.00 49.50 191 ALA A C 1
ATOM 1525 O O . ALA A 1 191 ? 27.015 13.803 -5.303 1.00 49.50 191 ALA A O 1
ATOM 1526 N N . GLY A 1 192 ? 26.398 15.961 -5.092 1.00 56.41 192 GLY A N 1
ATOM 1527 C CA . GLY A 1 192 ? 24.991 15.693 -4.787 1.00 56.41 192 GLY A CA 1
ATOM 1528 C C . GLY A 1 192 ? 24.267 14.932 -5.909 1.00 56.41 192 GLY A C 1
ATOM 1529 O O . GLY A 1 192 ? 24.808 14.693 -6.992 1.00 56.41 192 GLY A O 1
ATOM 1530 N N . LEU A 1 193 ? 23.019 14.541 -5.647 1.00 61.84 193 LEU A N 1
ATOM 1531 C CA . LEU A 1 193 ? 22.183 13.809 -6.601 1.00 61.84 193 LEU A CA 1
ATOM 1532 C C . LEU A 1 193 ? 22.098 14.535 -7.955 1.00 61.84 193 LEU A C 1
ATOM 1534 O O . LEU A 1 193 ? 21.771 15.717 -8.035 1.00 61.84 193 LEU A O 1
ATOM 1538 N N . SER A 1 194 ? 22.388 13.818 -9.044 1.00 69.69 194 SER A N 1
ATOM 1539 C CA . SER A 1 194 ? 22.190 14.346 -10.398 1.00 69.69 194 SER A CA 1
ATOM 1540 C C . SER A 1 194 ? 20.695 14.603 -10.652 1.00 69.69 194 SER A C 1
ATOM 1542 O O . SER A 1 194 ? 19.886 13.753 -10.275 1.00 69.69 194 SER A O 1
ATOM 1544 N N . PRO A 1 195 ? 20.306 15.664 -11.391 1.00 74.44 195 PRO A N 1
ATOM 1545 C CA . PRO A 1 195 ? 18.907 15.910 -11.768 1.00 74.44 195 PRO A CA 1
ATOM 1546 C C . PRO A 1 195 ? 18.211 14.709 -12.433 1.00 74.44 195 PRO A C 1
ATOM 1548 O O . PRO A 1 195 ? 17.008 14.508 -12.284 1.00 74.44 195 PRO A O 1
ATOM 1551 N N . ASN A 1 196 ? 18.969 13.874 -13.151 1.00 78.88 196 ASN A N 1
ATOM 1552 C CA . ASN A 1 196 ? 18.442 12.657 -13.769 1.00 78.88 196 ASN A CA 1
ATOM 1553 C C . ASN A 1 196 ? 18.119 11.569 -12.739 1.00 78.88 196 ASN A C 1
ATOM 1555 O O . ASN A 1 196 ? 17.140 10.843 -12.901 1.00 78.88 196 ASN A O 1
ATOM 1559 N N . MET A 1 197 ? 18.945 11.447 -11.698 1.00 80.50 197 MET A N 1
ATOM 1560 C CA . MET A 1 197 ? 18.697 10.517 -10.599 1.00 80.50 197 MET A CA 1
ATOM 1561 C C . MET A 1 197 ? 17.519 10.985 -9.750 1.00 80.50 197 MET A C 1
ATOM 1563 O O . MET A 1 197 ? 16.702 10.154 -9.374 1.00 80.50 197 MET A O 1
ATOM 1567 N N . GLU A 1 198 ? 17.367 12.294 -9.542 1.00 82.06 198 GLU A N 1
ATOM 1568 C CA . GLU A 1 198 ? 16.201 12.858 -8.852 1.00 82.06 198 GLU A CA 1
ATOM 1569 C C . GLU A 1 198 ? 14.892 12.442 -9.537 1.00 82.06 198 GLU A C 1
ATOM 1571 O O . GLU A 1 198 ? 13.979 11.926 -8.899 1.00 82.06 198 GLU A O 1
ATOM 1576 N N . LEU A 1 199 ? 14.833 12.540 -10.871 1.00 83.12 199 LEU A N 1
ATOM 1577 C CA . LEU A 1 199 ? 13.663 12.094 -11.630 1.00 83.12 199 LEU A CA 1
ATOM 1578 C C . LEU A 1 199 ? 13.420 10.578 -11.519 1.00 83.12 199 LEU A C 1
ATOM 1580 O O . LEU A 1 199 ? 12.267 10.146 -11.471 1.00 83.12 199 LEU A O 1
ATOM 1584 N N . VAL A 1 200 ? 14.481 9.763 -11.485 1.00 84.00 200 VAL A N 1
ATOM 1585 C CA . VAL A 1 200 ? 14.372 8.309 -11.258 1.00 84.00 200 VAL A CA 1
ATOM 1586 C C . VAL A 1 200 ? 13.768 8.033 -9.882 1.00 84.00 200 VAL A C 1
ATOM 1588 O O . VAL A 1 200 ? 12.819 7.254 -9.784 1.00 84.00 200 VAL A O 1
ATOM 1591 N N . PHE A 1 201 ? 14.276 8.685 -8.834 1.00 84.56 201 PHE A N 1
ATOM 1592 C CA . PHE A 1 201 ? 13.778 8.512 -7.471 1.00 84.56 201 PHE A CA 1
ATOM 1593 C C . PHE A 1 201 ? 12.336 8.992 -7.329 1.00 84.56 201 PHE A C 1
ATOM 1595 O O . PHE A 1 201 ? 11.516 8.263 -6.773 1.00 84.56 201 PHE A O 1
ATOM 1602 N N . GLN A 1 202 ? 11.991 10.142 -7.907 1.00 86.38 202 GLN A N 1
ATOM 1603 C CA . GLN A 1 202 ? 10.623 10.649 -7.892 1.00 86.38 202 GLN A CA 1
ATOM 1604 C C . GLN A 1 202 ? 9.650 9.669 -8.561 1.00 86.38 202 GLN A C 1
ATOM 1606 O O . GLN A 1 202 ? 8.627 9.308 -7.981 1.00 86.38 202 GLN A O 1
ATOM 1611 N N . LYS A 1 203 ? 9.995 9.141 -9.743 1.00 86.31 203 LYS A N 1
ATOM 1612 C CA . LYS A 1 203 ? 9.151 8.151 -10.434 1.00 86.31 203 LYS A CA 1
ATOM 1613 C C . LYS A 1 203 ? 9.048 6.825 -9.683 1.00 86.31 203 LYS A C 1
ATOM 1615 O O . LYS A 1 203 ? 8.008 6.168 -9.749 1.00 86.31 203 LYS A O 1
ATOM 1620 N N . ALA A 1 204 ? 10.092 6.430 -8.959 1.00 87.88 204 ALA A N 1
ATOM 1621 C CA . ALA A 1 204 ? 10.047 5.260 -8.091 1.00 87.88 204 ALA A CA 1
ATOM 1622 C C . ALA A 1 204 ? 9.118 5.481 -6.886 1.00 87.88 204 ALA A C 1
ATOM 1624 O O . ALA A 1 204 ? 8.302 4.608 -6.597 1.00 87.88 204 ALA A O 1
ATOM 1625 N N . LYS A 1 205 ? 9.171 6.652 -6.237 1.00 90.25 205 LYS A N 1
ATOM 1626 C CA . LYS A 1 205 ? 8.257 7.026 -5.144 1.00 90.25 205 LYS A CA 1
ATOM 1627 C C . LYS A 1 205 ? 6.793 6.999 -5.590 1.00 90.25 205 LYS A C 1
ATOM 1629 O O . LYS A 1 205 ? 5.968 6.385 -4.918 1.00 90.25 205 LYS A O 1
ATOM 1634 N N . GLU A 1 206 ? 6.490 7.579 -6.752 1.00 88.56 206 GLU A N 1
ATOM 1635 C CA . GLU A 1 206 ? 5.151 7.528 -7.361 1.00 88.56 206 GLU A CA 1
ATOM 1636 C C . GLU A 1 206 ? 4.715 6.085 -7.674 1.00 88.56 206 GLU A C 1
ATOM 1638 O O . GLU A 1 206 ? 3.550 5.729 -7.549 1.00 88.56 206 GLU A O 1
ATOM 1643 N N . HIS A 1 207 ? 5.626 5.216 -8.134 1.00 86.31 207 HIS A N 1
ATOM 1644 C CA . HIS A 1 207 ? 5.310 3.800 -8.359 1.00 86.31 207 HIS A CA 1
ATOM 1645 C C . HIS A 1 207 ? 4.907 3.087 -7.078 1.00 86.31 207 HIS A C 1
ATOM 1647 O O . HIS A 1 207 ? 3.905 2.379 -7.057 1.00 86.31 207 HIS A O 1
ATOM 1653 N N . ARG A 1 208 ? 5.708 3.277 -6.033 1.00 90.06 208 ARG A N 1
ATOM 1654 C CA . ARG A 1 208 ? 5.531 2.611 -4.751 1.00 90.06 208 ARG A CA 1
ATOM 1655 C C . ARG A 1 208 ? 4.271 3.107 -4.042 1.00 90.06 208 ARG A C 1
ATOM 1657 O O . ARG A 1 208 ? 3.600 2.295 -3.429 1.00 90.06 208 ARG A O 1
ATOM 1664 N N . ALA A 1 209 ? 3.906 4.384 -4.192 1.00 90.50 209 ALA A N 1
ATOM 1665 C CA . ALA A 1 209 ? 2.628 4.906 -3.701 1.00 90.50 209 ALA A CA 1
ATOM 1666 C C . ALA A 1 209 ? 1.424 4.172 -4.318 1.00 90.50 209 ALA A C 1
ATOM 1668 O O . ALA A 1 209 ? 0.508 3.797 -3.598 1.00 90.50 209 ALA A O 1
ATOM 1669 N N . VAL A 1 210 ? 1.457 3.890 -5.627 1.00 88.31 210 VAL A N 1
ATOM 1670 C CA . VAL A 1 210 ? 0.401 3.101 -6.288 1.00 88.31 210 VAL A CA 1
ATOM 1671 C C . VAL A 1 210 ? 0.371 1.666 -5.761 1.00 88.31 210 VAL A C 1
ATOM 1673 O O . VAL A 1 210 ? -0.685 1.199 -5.357 1.00 88.31 210 VAL A O 1
ATOM 1676 N N . LEU A 1 211 ? 1.525 0.986 -5.700 1.00 88.50 211 LEU A N 1
ATOM 1677 C CA . LEU A 1 211 ? 1.601 -0.382 -5.161 1.00 88.50 211 LEU A CA 1
ATOM 1678 C C . LEU A 1 211 ? 1.094 -0.463 -3.714 1.00 88.50 211 LEU A C 1
ATOM 1680 O O . LEU A 1 211 ? 0.442 -1.435 -3.345 1.00 88.50 211 LEU A O 1
ATOM 1684 N N . PHE A 1 212 ? 1.395 0.560 -2.914 1.00 91.38 212 PHE A N 1
ATOM 1685 C CA . PHE A 1 212 ? 0.914 0.694 -1.547 1.00 91.38 212 PHE A CA 1
ATOM 1686 C C . PHE A 1 212 ? -0.611 0.799 -1.500 1.00 91.38 212 PHE A C 1
ATOM 1688 O O . PHE A 1 212 ? -1.239 -0.028 -0.853 1.00 91.38 212 PHE A O 1
ATOM 1695 N N . LEU A 1 213 ? -1.200 1.752 -2.227 1.00 89.94 213 LEU A N 1
ATOM 1696 C CA . LEU A 1 213 ? -2.649 1.982 -2.243 1.00 89.94 213 LEU A CA 1
ATOM 1697 C C . LEU A 1 213 ? -3.439 0.780 -2.791 1.00 89.94 213 LEU A C 1
ATOM 1699 O O . LEU A 1 213 ? -4.526 0.494 -2.298 1.00 89.94 213 LEU A O 1
ATOM 1703 N N . GLU A 1 214 ? -2.871 0.039 -3.748 1.00 87.75 214 GLU A N 1
ATOM 1704 C CA . GLU A 1 214 ? -3.428 -1.218 -4.278 1.00 87.75 214 GLU A CA 1
ATOM 1705 C C . GLU A 1 214 ? -3.275 -2.413 -3.311 1.00 87.75 214 GLU A C 1
ATOM 1707 O O . GLU A 1 214 ? -3.738 -3.511 -3.608 1.00 87.75 214 GLU A O 1
ATOM 1712 N N . GLY A 1 215 ? -2.596 -2.256 -2.167 1.00 85.62 215 GLY A N 1
ATOM 1713 C CA . GLY A 1 215 ? -2.330 -3.345 -1.218 1.00 85.62 215 GLY A CA 1
ATOM 1714 C C . GLY A 1 215 ? -1.379 -4.429 -1.741 1.00 85.62 215 GLY A C 1
ATOM 1715 O O . GLY A 1 215 ? -1.320 -5.521 -1.181 1.00 85.62 215 GLY A O 1
ATOM 1716 N N . ARG A 1 216 ? -0.601 -4.153 -2.797 1.00 84.25 216 ARG A N 1
ATOM 1717 C CA . ARG A 1 216 ? 0.342 -5.104 -3.418 1.00 84.25 216 ARG A CA 1
ATOM 1718 C C . ARG A 1 216 ? 1.658 -5.148 -2.649 1.00 84.25 216 ARG A C 1
ATOM 1720 O O . ARG A 1 216 ? 2.712 -4.727 -3.133 1.00 84.25 216 ARG A O 1
ATOM 1727 N N . LEU A 1 217 ? 1.574 -5.640 -1.416 1.00 82.94 217 LEU A N 1
ATOM 1728 C CA . LEU A 1 217 ? 2.637 -5.578 -0.416 1.00 82.94 217 LEU A CA 1
ATOM 1729 C C . LEU A 1 217 ? 3.931 -6.277 -0.857 1.00 82.94 217 LEU A C 1
ATOM 1731 O O . LEU A 1 217 ? 5.013 -5.710 -0.702 1.00 82.94 217 LEU A O 1
ATOM 1735 N N . GLU A 1 218 ? 3.837 -7.467 -1.451 1.00 78.94 218 GLU A N 1
ATOM 1736 C CA . GLU A 1 218 ? 5.009 -8.210 -1.935 1.00 78.94 218 GLU A CA 1
ATOM 1737 C C . GLU A 1 218 ? 5.789 -7.412 -2.987 1.00 78.94 218 GLU A C 1
ATOM 1739 O O . GLU A 1 218 ? 7.006 -7.234 -2.890 1.00 78.94 218 GLU A O 1
ATOM 1744 N N . GLU A 1 219 ? 5.079 -6.850 -3.965 1.00 81.62 219 GLU A N 1
ATOM 1745 C CA . GLU A 1 219 ? 5.676 -6.043 -5.026 1.00 81.62 219 GLU A CA 1
ATOM 1746 C C . GLU A 1 219 ? 6.249 -4.729 -4.497 1.00 81.62 219 GLU A C 1
ATOM 1748 O O . GLU A 1 219 ? 7.332 -4.310 -4.917 1.00 81.62 219 GLU A O 1
ATOM 1753 N N . LEU A 1 220 ? 5.562 -4.099 -3.539 1.00 85.44 220 LEU A N 1
ATOM 1754 C CA . LEU A 1 220 ? 6.037 -2.903 -2.852 1.00 85.44 220 LEU A CA 1
ATOM 1755 C C . LEU A 1 220 ? 7.375 -3.169 -2.150 1.00 85.44 220 LEU A C 1
ATOM 1757 O O . LEU A 1 220 ? 8.339 -2.424 -2.351 1.00 85.44 220 LEU A O 1
ATOM 1761 N N . VAL A 1 221 ? 7.467 -4.256 -1.378 1.00 81.62 221 VAL A N 1
ATOM 1762 C CA . VAL A 1 221 ? 8.703 -4.659 -0.694 1.00 81.62 221 VAL A CA 1
ATOM 1763 C C . VAL A 1 221 ? 9.806 -4.949 -1.715 1.00 81.62 221 VAL A C 1
ATOM 1765 O O . VAL A 1 221 ? 10.926 -4.442 -1.578 1.00 81.62 221 VAL A O 1
ATOM 1768 N N . VAL A 1 222 ? 9.505 -5.685 -2.789 1.00 79.75 222 VAL A N 1
ATOM 1769 C CA . VAL A 1 222 ? 10.465 -5.968 -3.867 1.00 79.75 222 VAL A CA 1
ATOM 1770 C C . VAL A 1 222 ? 10.948 -4.685 -4.552 1.00 79.75 222 VAL A C 1
ATOM 1772 O O . VAL A 1 222 ? 12.116 -4.619 -4.936 1.00 79.75 222 VAL A O 1
ATOM 1775 N N . ALA A 1 223 ? 10.120 -3.646 -4.679 1.00 80.19 223 ALA A N 1
ATOM 1776 C CA . ALA A 1 223 ? 10.463 -2.373 -5.324 1.00 80.19 223 ALA A CA 1
ATOM 1777 C C . ALA A 1 223 ? 11.391 -1.453 -4.496 1.00 80.19 223 ALA A C 1
ATOM 1779 O O . ALA A 1 223 ? 11.891 -0.444 -5.015 1.00 80.19 223 ALA A O 1
ATOM 1780 N N . MET A 1 224 ? 11.650 -1.783 -3.229 1.00 81.88 224 MET A N 1
ATOM 1781 C CA . MET A 1 224 ? 12.450 -0.981 -2.296 1.00 81.88 224 MET A CA 1
ATOM 1782 C C . MET A 1 224 ? 13.780 -1.652 -1.929 1.00 81.88 224 MET A C 1
ATOM 1784 O O . MET A 1 224 ? 13.907 -2.878 -1.971 1.00 81.88 224 MET A O 1
ATOM 1788 N N . CYS A 1 225 ? 14.781 -0.846 -1.561 1.00 81.75 225 CYS A N 1
ATOM 1789 C CA . CYS A 1 225 ? 15.999 -1.344 -0.916 1.00 81.75 225 CYS A CA 1
ATOM 1790 C C . CYS A 1 225 ? 15.748 -1.624 0.578 1.00 81.75 225 CYS A C 1
ATOM 1792 O O . CYS A 1 225 ? 14.728 -1.211 1.124 1.00 81.75 225 CYS A O 1
ATOM 1794 N N . GLY A 1 226 ? 16.676 -2.314 1.251 1.00 79.94 226 GLY A N 1
ATOM 1795 C CA . GLY A 1 226 ? 16.525 -2.679 2.668 1.00 79.94 226 GLY A CA 1
ATOM 1796 C C . GLY A 1 226 ? 16.286 -1.486 3.604 1.00 79.94 226 GLY A C 1
ATOM 1797 O O . GLY A 1 226 ? 15.427 -1.559 4.476 1.00 79.94 226 GLY A O 1
ATOM 1798 N N . GLU A 1 227 ? 16.993 -0.375 3.387 1.00 83.81 227 GLU A N 1
ATOM 1799 C CA . GLU A 1 227 ? 16.836 0.851 4.185 1.00 83.81 227 GLU A CA 1
ATOM 1800 C C . GLU A 1 227 ? 15.460 1.494 3.982 1.00 83.81 227 GLU A C 1
ATOM 1802 O O . GLU A 1 227 ? 14.774 1.792 4.957 1.00 83.81 227 GLU A O 1
ATOM 1807 N N . ASP A 1 228 ? 15.027 1.636 2.724 1.00 87.31 228 ASP A N 1
ATOM 1808 C CA . ASP A 1 228 ? 13.701 2.157 2.375 1.00 87.31 228 ASP A CA 1
ATOM 1809 C C . ASP A 1 228 ? 12.590 1.273 2.978 1.00 87.31 228 ASP A C 1
ATOM 1811 O O . ASP A 1 228 ? 11.627 1.793 3.537 1.00 87.31 228 ASP A O 1
ATOM 1815 N N . ARG A 1 229 ? 12.729 -0.064 2.930 1.00 87.69 229 ARG A N 1
ATOM 1816 C CA . ARG A 1 229 ? 11.759 -0.998 3.537 1.00 87.69 229 ARG A CA 1
ATOM 1817 C C . ARG A 1 229 ? 11.623 -0.759 5.038 1.00 87.69 229 ARG A C 1
ATOM 1819 O O . ARG A 1 229 ? 10.508 -0.601 5.525 1.00 87.69 229 ARG A O 1
ATOM 1826 N N . LYS A 1 230 ? 12.754 -0.711 5.751 1.00 87.62 230 LYS A N 1
ATOM 1827 C CA . LYS A 1 230 ? 12.780 -0.467 7.197 1.00 87.62 230 LYS A CA 1
ATOM 1828 C C . LYS A 1 230 ? 12.143 0.873 7.545 1.00 87.62 230 LYS A C 1
ATOM 1830 O O . LYS A 1 230 ? 11.356 0.944 8.484 1.00 87.62 230 LYS A O 1
ATOM 1835 N N . LEU A 1 231 ? 12.457 1.909 6.769 1.00 89.00 231 LEU A N 1
ATOM 1836 C CA . LEU A 1 231 ? 11.910 3.245 6.965 1.00 89.00 231 LEU A CA 1
ATOM 1837 C C . LEU A 1 231 ? 10.389 3.271 6.792 1.00 89.00 231 LEU A C 1
ATOM 1839 O O . LEU A 1 231 ? 9.693 3.789 7.659 1.00 89.00 231 LEU A O 1
ATOM 1843 N N . LEU A 1 232 ? 9.876 2.694 5.699 1.00 89.75 232 LEU A N 1
ATOM 1844 C CA . LEU A 1 232 ? 8.442 2.692 5.418 1.00 89.75 232 LEU A CA 1
ATOM 1845 C C . LEU A 1 232 ? 7.657 1.904 6.465 1.00 89.75 232 LEU A C 1
ATOM 1847 O O . LEU A 1 232 ? 6.663 2.405 6.977 1.00 89.75 232 LEU A O 1
ATOM 1851 N N . VAL A 1 233 ? 8.100 0.683 6.777 1.00 89.69 233 VAL A N 1
ATOM 1852 C CA . VAL A 1 233 ? 7.379 -0.197 7.706 1.00 89.69 233 VAL A CA 1
ATOM 1853 C C . VAL A 1 233 ? 7.335 0.418 9.098 1.00 89.69 233 VAL A C 1
ATOM 1855 O O . VAL A 1 233 ? 6.277 0.429 9.711 1.00 89.69 233 VAL A O 1
ATOM 1858 N N . ASN A 1 234 ? 8.443 0.987 9.579 1.00 89.44 234 ASN A N 1
ATOM 1859 C CA . ASN A 1 234 ? 8.449 1.652 10.880 1.00 89.44 234 ASN A CA 1
ATOM 1860 C C . ASN A 1 234 ? 7.563 2.901 10.888 1.00 89.44 234 ASN A C 1
ATOM 1862 O O . ASN A 1 234 ? 6.792 3.071 11.820 1.00 89.44 234 ASN A O 1
ATOM 1866 N N . TYR A 1 235 ? 7.604 3.724 9.837 1.00 90.62 235 TYR A N 1
ATOM 1867 C CA . TYR A 1 235 ? 6.718 4.885 9.728 1.00 90.62 235 TYR A CA 1
ATOM 1868 C C . TYR A 1 235 ? 5.231 4.486 9.761 1.00 90.62 235 TYR A C 1
ATOM 1870 O O . TYR A 1 235 ? 4.440 5.097 10.477 1.00 90.62 235 TYR A O 1
ATOM 1878 N N . LEU A 1 236 ? 4.845 3.440 9.024 1.00 91.19 236 LEU A N 1
ATOM 1879 C CA . LEU A 1 236 ? 3.466 2.943 9.017 1.00 91.19 236 LEU A CA 1
ATOM 1880 C C . LEU A 1 236 ? 3.089 2.267 10.339 1.00 91.19 236 LEU A C 1
ATOM 1882 O O . LEU A 1 236 ? 1.947 2.368 10.778 1.00 91.19 236 LEU A O 1
ATOM 1886 N N . HIS A 1 237 ? 4.050 1.629 11.004 1.00 91.06 237 HIS A N 1
ATOM 1887 C CA . HIS A 1 237 ? 3.856 1.108 12.348 1.00 91.06 237 HIS A CA 1
ATOM 1888 C C . HIS A 1 237 ? 3.620 2.227 13.364 1.00 91.06 237 HIS A C 1
ATOM 1890 O O . HIS A 1 237 ? 2.708 2.134 14.181 1.00 91.06 237 HIS A O 1
ATOM 1896 N N . ASP A 1 238 ? 4.375 3.320 13.284 1.00 89.25 238 ASP A N 1
ATOM 1897 C CA . ASP A 1 238 ? 4.169 4.480 14.147 1.00 89.25 238 ASP A CA 1
ATOM 1898 C C . ASP A 1 238 ? 2.799 5.128 13.898 1.00 89.25 238 ASP A C 1
ATOM 1900 O O . ASP A 1 238 ? 2.094 5.477 14.849 1.00 89.25 238 ASP A O 1
ATOM 1904 N N . PHE A 1 239 ? 2.392 5.231 12.627 1.00 89.94 239 PHE A N 1
ATOM 1905 C CA . PHE A 1 239 ? 1.040 5.645 12.252 1.00 89.94 239 PHE A CA 1
ATOM 1906 C C . PHE A 1 239 ? -0.017 4.735 12.893 1.00 89.94 239 PHE A C 1
ATOM 1908 O O . PHE A 1 239 ? -0.970 5.225 13.504 1.00 89.94 239 PHE A O 1
ATOM 1915 N N . TYR A 1 240 ? 0.169 3.415 12.814 1.00 91.88 240 TYR A N 1
ATOM 1916 C CA . TYR A 1 240 ? -0.710 2.445 13.459 1.00 91.88 240 TYR A CA 1
ATOM 1917 C C . TYR A 1 240 ? -0.778 2.666 14.977 1.00 91.88 240 TYR A C 1
ATOM 1919 O O . TYR A 1 240 ? -1.875 2.755 15.527 1.00 91.88 240 TYR A O 1
ATOM 1927 N N . ILE A 1 241 ? 0.363 2.817 15.660 1.00 90.31 241 ILE A N 1
ATOM 1928 C CA . ILE A 1 241 ? 0.409 3.073 17.107 1.00 90.31 241 ILE A CA 1
ATOM 1929 C C . ILE A 1 241 ? -0.334 4.366 17.451 1.00 90.31 241 ILE A C 1
ATOM 1931 O O . ILE A 1 241 ? -1.090 4.402 18.427 1.00 90.31 241 ILE A O 1
ATOM 1935 N N . HIS A 1 242 ? -0.172 5.415 16.643 1.00 89.62 242 HIS A N 1
ATOM 1936 C CA . HIS A 1 242 ? -0.892 6.671 16.816 1.00 89.62 242 HIS A CA 1
ATOM 1937 C C . HIS A 1 242 ? -2.409 6.485 16.694 1.00 89.62 242 HIS A C 1
ATOM 1939 O O . HIS A 1 242 ? -3.141 6.856 17.617 1.00 89.62 242 HIS A O 1
ATOM 1945 N N . GLY A 1 243 ? -2.876 5.866 15.607 1.00 90.31 243 GLY A N 1
ATOM 1946 C CA . GLY A 1 243 ? -4.296 5.600 15.372 1.00 90.31 243 GLY A CA 1
ATOM 1947 C C . GLY A 1 243 ? -4.909 4.697 16.444 1.00 90.31 243 GLY A C 1
ATOM 1948 O O . GLY A 1 243 ? -5.970 5.004 16.987 1.00 90.31 243 GLY A O 1
ATOM 1949 N N . PHE A 1 244 ? -4.201 3.637 16.835 1.00 90.94 244 PHE A N 1
ATOM 1950 C CA . PHE A 1 244 ? -4.595 2.739 17.919 1.00 90.94 244 PHE A CA 1
ATOM 1951 C C . PHE A 1 244 ? -4.728 3.488 19.250 1.00 90.94 244 PHE A C 1
ATOM 1953 O O . PHE A 1 244 ? -5.734 3.363 19.946 1.00 90.94 244 PHE A O 1
ATOM 1960 N N . THR A 1 245 ? -3.741 4.318 19.596 1.00 89.88 245 THR A N 1
ATOM 1961 C CA . THR A 1 245 ? -3.775 5.128 20.824 1.00 89.88 245 THR A CA 1
ATOM 1962 C C . THR A 1 245 ? -4.938 6.116 20.800 1.00 89.88 245 THR A C 1
ATOM 1964 O O . THR A 1 245 ? -5.623 6.297 21.808 1.00 89.88 245 THR A O 1
ATOM 1967 N N . MET A 1 246 ? -5.193 6.745 19.649 1.00 88.94 246 MET A N 1
ATOM 1968 C CA . MET A 1 246 ? -6.339 7.633 19.478 1.00 88.94 246 MET A CA 1
ATOM 1969 C C . MET A 1 246 ? -7.666 6.905 19.686 1.00 88.94 246 MET A C 1
ATOM 1971 O O . MET A 1 246 ? -8.518 7.428 20.404 1.00 88.94 246 MET A O 1
ATOM 1975 N N . ALA A 1 247 ? -7.825 5.716 19.100 1.00 90.44 247 ALA A N 1
ATOM 1976 C CA . ALA A 1 247 ? -9.022 4.897 19.250 1.00 90.44 247 ALA A CA 1
ATOM 1977 C C . ALA A 1 247 ? -9.220 4.458 20.709 1.00 90.44 247 ALA A C 1
ATOM 1979 O O . ALA A 1 247 ? -10.304 4.625 21.268 1.00 90.44 247 ALA A O 1
ATOM 1980 N N . LYS A 1 248 ? -8.158 3.979 21.371 1.00 88.00 248 LYS A N 1
ATOM 1981 C CA . LYS A 1 248 ? -8.198 3.516 22.769 1.00 88.00 248 LYS A CA 1
ATOM 1982 C C . LYS A 1 248 ? -8.575 4.627 23.753 1.00 88.00 248 LYS A C 1
ATOM 1984 O O . LYS A 1 248 ? -9.296 4.389 24.718 1.00 88.00 248 LYS A O 1
ATOM 1989 N N . GLU A 1 249 ? -8.121 5.853 23.507 1.00 85.81 249 GLU A N 1
ATOM 1990 C CA . GLU A 1 249 ? -8.369 7.002 24.389 1.00 85.81 249 GLU A CA 1
ATOM 1991 C C . GLU A 1 249 ? -9.592 7.847 23.988 1.00 85.81 249 GLU A C 1
ATOM 1993 O O . GLU A 1 249 ? -9.895 8.852 24.643 1.00 85.81 249 GLU A O 1
ATOM 1998 N N . TRP A 1 250 ? -10.319 7.453 22.938 1.00 81.31 250 TRP A N 1
ATOM 1999 C CA . TRP A 1 250 ? -11.424 8.225 22.365 1.00 81.31 250 TRP A CA 1
ATOM 2000 C C . TRP A 1 250 ? -12.503 8.593 23.393 1.00 81.31 250 TRP A C 1
ATOM 2002 O O . TRP A 1 250 ? -12.812 9.771 23.591 1.00 81.31 250 TRP A O 1
ATOM 2012 N N . SER A 1 251 ? -12.992 7.609 24.146 1.00 69.81 251 SER A N 1
ATOM 2013 C CA . SER A 1 251 ? -14.051 7.796 25.144 1.00 69.81 251 SER A CA 1
ATOM 2014 C C . SER A 1 251 ? -13.639 8.725 26.291 1.00 69.81 251 SER A C 1
ATOM 2016 O O . SER A 1 251 ? -14.432 9.543 26.765 1.00 69.81 251 SER A O 1
ATOM 2018 N N . LYS A 1 252 ? -12.367 8.684 26.714 1.00 68.81 252 LYS A N 1
ATOM 2019 C CA . LYS A 1 252 ? -11.846 9.591 27.753 1.00 68.81 252 LYS A CA 1
ATOM 2020 C C . LYS A 1 252 ? -11.740 11.028 27.241 1.00 68.81 252 LYS A C 1
ATOM 2022 O O . LYS A 1 252 ? -12.025 11.968 27.992 1.00 68.81 252 LYS A O 1
ATOM 2027 N N . ARG A 1 253 ? -11.373 11.208 25.965 1.00 62.38 253 ARG A N 1
ATOM 2028 C CA . ARG A 1 253 ? -11.319 12.518 25.287 1.00 62.38 253 ARG A CA 1
ATOM 2029 C C . ARG A 1 253 ? -12.705 13.129 25.119 1.00 62.38 253 ARG A C 1
ATOM 2031 O O . ARG A 1 253 ? -12.867 14.327 25.349 1.00 62.38 253 ARG A O 1
ATOM 2038 N N . LEU A 1 254 ? -13.709 12.312 24.798 1.00 58.81 254 LEU A N 1
ATOM 2039 C CA . LEU A 1 254 ? -15.103 12.742 24.806 1.00 58.81 254 LEU A CA 1
ATOM 2040 C C . LEU A 1 254 ? -15.480 13.239 26.204 1.00 58.81 254 LEU A C 1
ATOM 2042 O O . LEU A 1 254 ? -15.835 14.404 26.351 1.00 58.81 254 LEU A O 1
ATOM 2046 N N . GLN A 1 255 ? -15.319 12.430 27.252 1.00 55.19 255 GLN A N 1
ATOM 2047 C CA . GLN A 1 255 ? -15.712 12.821 28.614 1.00 55.19 255 GLN A CA 1
ATOM 2048 C C . GLN A 1 255 ? -15.040 14.115 29.108 1.00 55.19 255 GLN A C 1
ATOM 2050 O O . GLN A 1 255 ? -15.672 14.912 29.802 1.00 55.19 255 GLN A O 1
ATOM 2055 N N . THR A 1 256 ? -13.783 14.371 28.737 1.00 57.47 256 THR A N 1
ATOM 2056 C CA . THR A 1 256 ? -13.090 15.625 29.084 1.00 57.47 256 THR A CA 1
ATOM 2057 C C . THR A 1 256 ? -13.586 16.825 28.275 1.00 57.47 256 THR A C 1
ATOM 2059 O O . THR A 1 256 ? -13.775 17.895 28.858 1.00 57.47 256 THR A O 1
ATOM 2062 N N . LYS A 1 257 ? -13.857 16.663 26.971 1.00 55.84 257 LYS A N 1
ATOM 2063 C CA . LYS A 1 257 ? -14.441 17.717 26.119 1.00 55.84 257 LYS A CA 1
ATOM 2064 C C . LYS A 1 257 ? -15.887 18.032 26.529 1.00 55.84 257 LYS A C 1
ATOM 2066 O O . LYS A 1 257 ? -16.260 19.197 26.605 1.00 55.84 257 LYS A O 1
ATOM 2071 N N . TRP A 1 258 ? -16.669 17.018 26.903 1.00 49.22 258 TRP A N 1
ATOM 2072 C CA . TRP A 1 258 ? -18.014 17.171 27.466 1.00 49.22 258 TRP A CA 1
ATOM 2073 C C . TRP A 1 258 ? -17.992 17.899 28.821 1.00 49.22 258 TRP A C 1
ATOM 2075 O O . TRP A 1 258 ? -18.762 18.840 29.012 1.00 49.22 258 TRP A O 1
ATOM 2085 N N . ARG A 1 259 ? -17.077 17.547 29.743 1.00 42.94 259 ARG A N 1
ATOM 2086 C CA . ARG A 1 259 ? -16.935 18.239 31.043 1.00 42.94 259 ARG A CA 1
ATOM 2087 C C . ARG A 1 259 ? -16.514 19.704 30.897 1.00 42.94 259 ARG A C 1
ATOM 2089 O O . ARG A 1 259 ? -17.037 20.552 31.613 1.00 42.94 259 ARG A O 1
ATOM 2096 N N . SER A 1 260 ? -15.605 20.025 29.976 1.00 47.88 260 SER A N 1
ATOM 2097 C CA . SER A 1 260 ? -15.156 21.410 29.769 1.00 47.88 260 SER A CA 1
ATOM 2098 C C . SER A 1 260 ? -16.205 22.283 29.069 1.00 47.88 260 SER A C 1
ATOM 2100 O O . SER A 1 260 ? -16.318 23.466 29.393 1.00 47.88 260 SER A O 1
ATOM 2102 N N . HIS A 1 261 ? -17.013 21.705 28.172 1.00 48.22 261 HIS A N 1
ATOM 2103 C CA . HIS A 1 261 ? -18.099 22.410 27.486 1.00 48.22 261 HIS A CA 1
ATOM 2104 C C . HIS A 1 261 ? -19.289 22.693 28.422 1.00 48.22 261 HIS A C 1
ATOM 2106 O O . HIS A 1 261 ? -19.81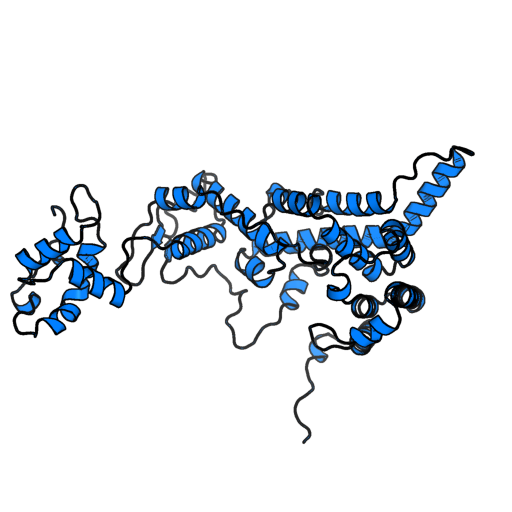7 23.807 28.431 1.00 48.22 261 HIS A O 1
ATOM 2112 N N . PHE A 1 262 ? -19.657 21.739 29.288 1.00 47.00 262 PHE A N 1
ATOM 2113 C CA . PHE A 1 262 ? -20.730 21.930 30.277 1.00 47.00 262 PHE A CA 1
ATOM 2114 C C . PHE A 1 262 ? -20.364 22.891 31.416 1.00 47.00 262 PHE A C 1
ATOM 2116 O O . PHE A 1 262 ? -21.249 23.543 31.963 1.00 47.00 262 PHE A O 1
ATOM 2123 N N . SER A 1 263 ? -19.079 23.049 31.751 1.00 45.50 263 SER A N 1
ATOM 2124 C CA . SER A 1 263 ? -18.651 24.077 32.710 1.00 45.50 263 SER A CA 1
ATOM 2125 C C . SER A 1 263 ? -18.665 25.503 32.147 1.00 45.50 263 SER A C 1
ATOM 2127 O O . SER A 1 263 ? -18.476 26.436 32.926 1.00 45.50 263 SER A O 1
ATOM 2129 N N . ARG A 1 264 ? -18.871 25.708 30.835 1.00 46.41 264 ARG A N 1
ATOM 2130 C CA . ARG A 1 264 ? -18.849 27.055 30.232 1.00 46.41 264 ARG A CA 1
ATOM 2131 C C . ARG A 1 264 ? -20.149 27.524 29.593 1.00 46.41 264 ARG A C 1
ATOM 2133 O O . ARG A 1 264 ? -20.361 28.728 29.606 1.00 46.41 264 ARG A O 1
ATOM 2140 N N . HIS A 1 265 ? -21.038 26.655 29.114 1.00 39.28 265 HIS A N 1
ATOM 2141 C CA . HIS A 1 265 ? -22.320 27.110 28.564 1.00 39.28 265 HIS A CA 1
ATOM 2142 C C . HIS A 1 265 ? -23.441 26.090 28.785 1.00 39.28 265 HIS A C 1
ATOM 2144 O O . HIS A 1 265 ? -23.513 25.064 28.114 1.00 39.28 265 HIS A O 1
ATOM 2150 N N . ALA A 1 266 ? -24.360 26.417 29.697 1.00 42.12 266 ALA A N 1
ATOM 2151 C CA . ALA A 1 266 ? -25.730 25.938 29.606 1.00 42.12 266 ALA A CA 1
ATOM 2152 C C . ALA A 1 266 ? -26.419 26.699 28.460 1.00 42.12 266 ALA A C 1
ATOM 2154 O O . ALA A 1 266 ? -26.340 27.924 28.409 1.00 42.12 266 ALA A O 1
ATOM 2155 N N . ALA A 1 267 ? -27.089 25.957 27.577 1.00 43.25 267 ALA A N 1
ATOM 2156 C CA . ALA A 1 267 ? -27.934 26.438 26.482 1.00 43.25 267 ALA A CA 1
ATOM 2157 C C . ALA A 1 267 ? -27.223 27.105 25.289 1.00 43.25 267 ALA A C 1
ATOM 2159 O O . ALA A 1 267 ? -27.270 28.319 25.155 1.00 43.25 267 ALA A O 1
ATOM 2160 N N . VAL A 1 268 ? -26.683 26.299 24.363 1.00 37.41 268 VAL A N 1
ATOM 2161 C CA . VAL A 1 268 ? -26.807 26.546 22.910 1.00 37.41 268 VAL A CA 1
ATOM 2162 C C . VAL A 1 268 ? -26.814 25.191 22.180 1.00 37.41 268 VAL A C 1
ATOM 2164 O O . VAL A 1 268 ? -25.787 24.532 22.047 1.00 37.41 268 VAL A O 1
ATOM 2167 N N . GLU A 1 269 ? -27.985 24.772 21.702 1.00 43.66 269 GLU A N 1
ATOM 2168 C CA . GLU A 1 269 ? -28.133 23.821 20.593 1.00 43.66 269 GLU A CA 1
ATOM 2169 C C . GLU A 1 269 ? -27.667 24.534 19.320 1.00 43.66 269 GLU A C 1
ATOM 2171 O O . GLU A 1 269 ? -28.467 25.247 18.741 1.00 43.66 269 GLU A O 1
ATOM 2176 N N . HIS A 1 270 ? -26.400 24.435 18.906 1.00 37.00 270 HIS A N 1
ATOM 2177 C CA . HIS A 1 270 ? -25.963 24.722 17.527 1.00 37.00 270 HIS A CA 1
ATOM 2178 C C . HIS A 1 270 ? -24.613 24.031 17.252 1.00 37.00 270 HIS A C 1
ATOM 2180 O O . HIS A 1 270 ? -23.672 24.147 18.032 1.00 37.00 270 HIS A O 1
ATOM 2186 N N . SER A 1 271 ? -24.574 23.295 16.134 1.00 38.91 271 SER A N 1
ATOM 2187 C CA . SER A 1 271 ? -23.428 22.628 15.489 1.00 38.91 271 SER A CA 1
ATOM 2188 C C . SER A 1 271 ? -22.593 21.667 16.351 1.00 38.91 271 SER A C 1
ATOM 2190 O O . SER A 1 271 ? -21.480 21.982 16.771 1.00 38.91 271 SER A O 1
ATOM 2192 N N . ARG A 1 272 ? -23.085 20.431 16.528 1.00 44.50 272 ARG A N 1
ATOM 2193 C CA . ARG A 1 272 ? -22.196 19.283 16.760 1.00 44.50 272 ARG A CA 1
ATOM 2194 C C . ARG A 1 272 ? -21.398 19.068 15.472 1.00 44.50 272 ARG A C 1
ATOM 2196 O O . ARG A 1 272 ? -21.948 18.552 14.504 1.00 44.50 272 ARG A O 1
ATOM 2203 N N . GLU A 1 273 ? -20.132 19.476 15.434 1.00 47.41 273 GLU A N 1
ATOM 2204 C CA . GLU A 1 273 ? -19.198 18.856 14.486 1.00 47.41 273 GLU A CA 1
ATOM 2205 C C . GLU A 1 273 ? -19.273 17.340 14.726 1.00 47.41 273 GLU A C 1
ATOM 2207 O O . GLU A 1 273 ? -19.139 16.928 15.886 1.00 47.41 273 GLU A O 1
ATOM 2212 N N . PRO A 1 274 ? -19.557 16.511 13.704 1.00 58.72 274 PRO A N 1
ATOM 2213 C CA . PRO A 1 274 ? -19.687 15.079 13.918 1.00 58.72 274 PRO A CA 1
ATOM 2214 C C . PRO A 1 274 ? -18.347 14.563 14.443 1.00 58.72 274 PRO A C 1
ATOM 2216 O O . PRO A 1 274 ? -17.311 14.739 13.805 1.00 58.72 274 PRO A O 1
ATOM 2219 N N . PHE A 1 275 ? -18.341 13.972 15.635 1.00 61.50 275 PHE A N 1
ATOM 2220 C CA . PHE A 1 275 ? -17.135 13.469 16.294 1.00 61.50 275 PHE A CA 1
ATOM 2221 C C . PHE A 1 275 ? -16.363 12.456 15.418 1.00 61.50 275 PHE A C 1
ATOM 2223 O O . PHE A 1 275 ? -15.142 12.387 15.486 1.00 61.50 275 PHE A O 1
ATOM 2230 N N . TYR A 1 276 ? -17.055 11.762 14.519 1.00 63.12 276 TYR A N 1
ATOM 2231 C CA . TYR A 1 276 ? -16.531 10.950 13.420 1.00 63.12 276 TYR A CA 1
ATOM 2232 C C . TYR A 1 276 ? -15.589 11.727 12.492 1.00 63.12 276 TYR A C 1
ATOM 2234 O O . TYR A 1 276 ? -14.495 11.251 12.193 1.00 63.12 276 TYR A O 1
ATOM 2242 N N . VAL A 1 277 ? -15.969 12.948 12.091 1.00 67.81 277 VAL A N 1
ATOM 2243 C CA . VAL A 1 277 ? -15.134 13.810 11.239 1.00 67.81 277 VAL A CA 1
ATOM 2244 C C . VAL A 1 277 ? -13.836 14.134 11.965 1.00 67.81 277 VAL A C 1
ATOM 2246 O O . VAL A 1 277 ? -12.785 14.124 11.346 1.00 67.81 277 VAL A O 1
ATOM 2249 N N . VAL A 1 278 ? -13.883 14.326 13.286 1.00 77.69 278 VAL A N 1
ATOM 2250 C CA . VAL A 1 278 ? -12.692 14.607 14.102 1.00 77.69 278 VAL A CA 1
ATOM 2251 C C . VAL A 1 278 ? -11.759 13.395 14.192 1.00 77.69 278 VAL A C 1
ATOM 2253 O O . VAL A 1 278 ? -10.541 13.569 14.198 1.00 77.69 278 VAL A O 1
ATOM 2256 N N . PHE A 1 279 ? -12.297 12.172 14.265 1.00 83.44 279 PHE A N 1
ATOM 2257 C CA . PHE A 1 279 ? -11.468 10.965 14.284 1.00 83.44 279 PHE A CA 1
ATOM 2258 C C . PHE A 1 279 ? -10.800 10.723 12.927 1.00 83.44 279 PHE A C 1
ATOM 2260 O O . PHE A 1 279 ? -9.583 10.557 12.878 1.00 83.44 279 PHE A O 1
ATOM 2267 N N . LEU A 1 280 ? -11.569 10.770 11.835 1.00 84.31 280 LEU A N 1
ATOM 2268 C CA . LEU A 1 280 ? -11.044 10.589 10.480 1.00 84.31 280 LEU A CA 1
ATOM 2269 C C . LEU A 1 280 ? -10.078 11.699 10.067 1.00 84.31 280 LEU A C 1
ATOM 2271 O O . LEU A 1 280 ? -9.010 11.402 9.549 1.00 84.31 280 LEU A O 1
ATOM 2275 N N . ASP A 1 281 ? -10.397 12.962 10.351 1.00 83.38 281 ASP A N 1
ATOM 2276 C CA . ASP A 1 281 ? -9.480 14.088 10.140 1.00 83.38 281 ASP A CA 1
ATOM 2277 C C . ASP A 1 281 ? -8.197 13.899 10.958 1.00 83.38 281 ASP A C 1
ATOM 2279 O O . ASP A 1 281 ? -7.099 14.121 10.458 1.00 83.38 281 ASP A O 1
ATOM 2283 N N . GLY A 1 282 ? -8.308 13.402 12.193 1.00 84.06 282 GLY A N 1
ATOM 2284 C CA . GLY A 1 282 ? -7.148 13.046 13.003 1.00 84.06 282 GLY A CA 1
ATOM 2285 C C . GLY A 1 282 ? -6.290 11.935 12.384 1.00 84.06 282 GLY A C 1
ATOM 2286 O O . GLY A 1 282 ? -5.066 12.052 12.398 1.00 84.06 282 GLY A O 1
ATOM 2287 N N . LEU A 1 283 ? -6.902 10.904 11.791 1.00 86.75 283 LEU A N 1
ATOM 2288 C CA . LEU A 1 283 ? -6.179 9.859 11.055 1.00 86.75 283 LEU A CA 1
ATOM 2289 C C . LEU A 1 283 ? -5.533 10.402 9.772 1.00 86.75 283 LEU A C 1
ATOM 2291 O O . LEU A 1 283 ? -4.350 10.157 9.555 1.00 86.75 283 LEU A O 1
ATOM 2295 N N . CYS A 1 284 ? -6.254 11.185 8.963 1.00 85.06 284 CYS A N 1
ATOM 2296 C CA . CYS A 1 284 ? -5.698 11.852 7.780 1.00 85.06 284 CYS A CA 1
ATOM 2297 C C . CYS A 1 284 ? -4.490 12.716 8.146 1.00 85.06 284 CYS A C 1
ATOM 2299 O O . CYS A 1 284 ? -3.418 12.559 7.570 1.00 85.06 284 CYS A O 1
ATOM 2301 N N . ARG A 1 285 ? -4.626 13.577 9.162 1.00 83.44 285 ARG A N 1
ATOM 2302 C CA . ARG A 1 285 ? -3.526 14.414 9.663 1.00 83.44 285 ARG A CA 1
ATOM 2303 C C . ARG A 1 285 ? -2.378 13.586 10.214 1.00 83.44 285 ARG A C 1
ATOM 2305 O O . ARG A 1 285 ? -1.234 14.003 10.090 1.00 83.44 285 ARG A O 1
ATOM 2312 N N . GLY A 1 286 ? -2.662 12.418 10.789 1.00 81.75 286 GLY A N 1
ATOM 2313 C CA . GLY A 1 286 ? -1.654 11.446 11.198 1.00 81.75 286 GLY A CA 1
ATOM 2314 C C . GLY A 1 286 ? -0.675 11.113 10.073 1.00 81.75 286 GLY A C 1
ATOM 2315 O O . GLY A 1 286 ? 0.521 11.024 10.321 1.00 81.75 286 GLY A O 1
ATOM 2316 N N . LEU A 1 287 ? -1.134 11.022 8.824 1.00 80.94 287 LEU A N 1
ATOM 2317 C CA . LEU A 1 287 ? -0.249 10.763 7.685 1.00 80.94 287 LEU A CA 1
ATOM 2318 C C . LEU A 1 287 ? 0.733 11.914 7.428 1.00 80.94 287 LEU A C 1
ATOM 2320 O O . LEU A 1 287 ? 1.838 11.669 6.955 1.00 80.94 287 LEU A O 1
ATOM 2324 N N . ASP A 1 288 ? 0.389 13.149 7.777 1.00 73.75 288 ASP A N 1
ATOM 2325 C CA . ASP A 1 288 ? 1.275 14.311 7.628 1.00 73.75 288 ASP A CA 1
ATOM 2326 C C . ASP A 1 288 ? 2.181 14.553 8.841 1.00 73.75 288 ASP A C 1
ATOM 2328 O O . ASP A 1 288 ? 3.095 15.384 8.796 1.00 73.75 288 ASP A O 1
ATOM 2332 N N . ILE A 1 289 ? 1.971 13.821 9.936 1.00 68.44 289 ILE A N 1
ATOM 2333 C CA . ILE A 1 289 ? 2.776 13.960 11.145 1.00 68.44 289 ILE A CA 1
ATOM 2334 C C . ILE A 1 289 ? 4.077 13.164 11.011 1.00 68.44 289 ILE A C 1
ATOM 2336 O O . ILE A 1 289 ? 4.128 12.007 10.598 1.00 68.44 289 ILE A O 1
ATOM 2340 N N . THR A 1 290 ? 5.171 13.793 11.439 1.00 63.69 290 THR A N 1
ATOM 2341 C CA . THR A 1 290 ? 6.448 13.110 11.644 1.00 63.69 290 THR A CA 1
ATOM 2342 C C . THR A 1 290 ? 6.417 12.375 12.985 1.00 63.69 290 THR A C 1
ATOM 2344 O O . THR A 1 290 ? 6.593 12.999 14.029 1.00 63.69 290 THR A O 1
ATOM 2347 N N . PHE A 1 291 ? 6.195 11.059 12.976 1.00 63.16 291 PHE A N 1
ATOM 2348 C CA . PHE A 1 291 ? 6.135 10.272 14.215 1.00 63.16 291 PHE A CA 1
ATOM 2349 C C . PHE A 1 291 ? 7.512 10.009 14.847 1.00 63.16 291 PHE A C 1
ATOM 2351 O O . PHE A 1 291 ? 7.654 10.070 16.066 1.00 63.16 291 PHE A O 1
ATOM 2358 N N . THR A 1 292 ? 8.544 9.768 14.033 1.00 52.78 292 THR A N 1
ATOM 2359 C CA . THR A 1 292 ? 9.872 9.318 14.497 1.00 52.78 292 THR A CA 1
ATOM 2360 C C . THR A 1 292 ? 11.012 10.076 13.825 1.00 52.78 292 THR A C 1
ATOM 2362 O O . THR A 1 292 ? 11.837 9.487 13.134 1.00 52.78 292 THR A O 1
ATOM 2365 N N . GLY A 1 293 ? 11.053 11.410 13.954 1.00 60.06 293 GLY A N 1
ATOM 2366 C CA . GLY A 1 293 ? 12.169 12.250 13.462 1.00 60.06 293 GLY A CA 1
ATOM 2367 C C . GLY A 1 293 ? 12.495 12.124 11.960 1.00 60.06 293 GLY A C 1
ATOM 2368 O O . GLY A 1 293 ? 13.454 12.719 11.473 1.00 60.06 293 GLY A O 1
ATOM 2369 N N . THR A 1 294 ? 11.702 11.347 11.225 1.00 64.50 294 THR A N 1
ATOM 2370 C CA . THR A 1 294 ? 11.864 11.023 9.819 1.00 64.50 294 THR A CA 1
ATOM 2371 C C . THR A 1 294 ? 11.091 12.060 9.039 1.00 64.50 294 THR A C 1
ATOM 2373 O O . THR A 1 294 ? 9.864 12.045 9.031 1.00 64.50 294 THR A O 1
ATOM 2376 N N . HIS A 1 295 ? 11.809 12.973 8.389 1.00 69.06 295 HIS A N 1
ATOM 2377 C CA . HIS A 1 295 ? 11.166 13.956 7.530 1.00 69.06 295 HIS A CA 1
ATOM 2378 C C . HIS A 1 295 ? 10.330 13.240 6.465 1.00 69.06 295 HIS A C 1
ATOM 2380 O O . HIS A 1 295 ? 10.822 12.320 5.812 1.00 69.06 295 HIS A O 1
ATOM 2386 N N . VAL A 1 296 ? 9.087 13.674 6.280 1.00 71.12 296 VAL A N 1
ATOM 2387 C CA . VAL A 1 296 ? 8.126 13.084 5.336 1.00 71.12 296 VAL A CA 1
ATOM 2388 C C . VAL A 1 296 ? 8.699 12.987 3.912 1.00 71.12 296 VAL A C 1
ATOM 2390 O O . VAL A 1 296 ? 8.480 12.013 3.195 1.00 71.12 296 VAL A O 1
ATOM 2393 N N . GLU A 1 297 ? 9.543 13.942 3.525 1.00 75.19 297 GLU A N 1
ATOM 2394 C CA . GLU A 1 297 ? 10.245 13.952 2.234 1.00 75.19 297 GLU A CA 1
ATOM 2395 C C . GLU A 1 297 ? 11.219 12.776 2.047 1.00 75.19 297 GLU A C 1
ATOM 2397 O O . GLU A 1 297 ? 11.528 12.392 0.915 1.00 75.19 297 GLU A O 1
ATOM 2402 N N . ASN A 1 298 ? 11.692 12.173 3.138 1.00 82.31 298 ASN A N 1
ATOM 2403 C CA . ASN A 1 298 ? 12.593 11.025 3.104 1.00 82.31 298 ASN A CA 1
ATOM 2404 C C . ASN A 1 298 ? 11.858 9.701 2.886 1.00 82.31 298 ASN A C 1
ATOM 2406 O O . ASN A 1 298 ? 12.522 8.696 2.616 1.00 82.31 298 ASN A O 1
ATOM 2410 N N . LEU A 1 299 ? 10.521 9.688 2.962 1.00 88.12 299 LEU A N 1
ATOM 2411 C CA . LEU A 1 299 ? 9.746 8.474 2.752 1.00 88.12 299 LEU A CA 1
ATOM 2412 C C . LEU A 1 299 ? 9.993 7.903 1.348 1.00 88.12 299 LEU A C 1
ATOM 2414 O O . LEU A 1 299 ? 10.098 8.646 0.362 1.00 88.12 299 LEU A O 1
ATOM 2418 N N . PRO A 1 300 ? 10.071 6.568 1.224 1.00 89.44 300 PRO A N 1
ATOM 2419 C CA . PRO A 1 300 ? 10.352 5.904 -0.044 1.00 89.44 300 PRO A CA 1
ATOM 2420 C C . PRO A 1 300 ? 9.127 5.818 -0.962 1.00 89.44 300 PRO A C 1
ATOM 2422 O O . PRO A 1 300 ? 9.206 5.166 -2.003 1.00 89.44 300 PRO A O 1
ATOM 2425 N N . ILE A 1 301 ? 8.028 6.481 -0.600 1.00 91.00 301 ILE A N 1
ATOM 2426 C CA . ILE A 1 301 ? 6.769 6.587 -1.340 1.00 91.00 301 ILE A CA 1
ATOM 2427 C C . ILE A 1 301 ? 6.415 8.060 -1.569 1.00 91.00 301 ILE A C 1
ATOM 2429 O O . ILE A 1 301 ? 6.856 8.940 -0.830 1.00 91.00 301 ILE A O 1
ATOM 2433 N N . ALA A 1 302 ? 5.616 8.343 -2.596 1.00 89.69 302 ALA A N 1
ATOM 2434 C CA . ALA A 1 302 ? 5.076 9.678 -2.828 1.00 89.69 302 ALA A CA 1
ATOM 2435 C C . ALA A 1 302 ? 3.911 9.940 -1.858 1.00 89.69 302 ALA A C 1
ATOM 2437 O O . ALA A 1 302 ? 2.752 9.729 -2.194 1.00 89.69 302 ALA A O 1
ATOM 2438 N N . GLN A 1 303 ? 4.227 10.371 -0.637 1.00 87.81 303 GLN A N 1
ATOM 2439 C CA . GLN A 1 303 ? 3.241 10.518 0.440 1.00 87.81 303 GLN A CA 1
ATOM 2440 C C . GLN A 1 303 ? 2.138 11.543 0.100 1.00 87.81 303 GLN A C 1
ATOM 2442 O O . GLN A 1 303 ? 0.971 11.262 0.339 1.00 87.81 303 GLN A O 1
ATOM 2447 N N . HIS A 1 304 ? 2.454 12.623 -0.621 1.00 86.50 304 HIS A N 1
ATOM 2448 C CA . HIS A 1 304 ? 1.437 13.544 -1.151 1.00 86.50 304 HIS A CA 1
ATOM 2449 C C . HIS A 1 304 ? 0.408 12.882 -2.095 1.00 86.50 304 HIS A C 1
ATOM 2451 O O . HIS A 1 304 ? -0.748 13.295 -2.121 1.00 86.50 304 HIS A O 1
ATOM 2457 N N . ASP A 1 305 ? 0.808 11.869 -2.875 1.00 86.94 305 ASP A N 1
ATOM 2458 C CA . ASP A 1 305 ? -0.115 11.125 -3.740 1.00 86.94 305 ASP A CA 1
ATOM 2459 C C . ASP A 1 305 ? -1.000 10.186 -2.910 1.00 86.94 305 ASP A C 1
ATOM 2461 O O . ASP A 1 305 ? -2.165 9.997 -3.246 1.00 86.94 305 ASP A O 1
ATOM 2465 N N . VAL A 1 306 ? -0.466 9.638 -1.811 1.00 88.50 306 VAL A N 1
ATOM 2466 C CA . VAL A 1 306 ? -1.214 8.812 -0.850 1.00 88.50 306 VAL A CA 1
ATOM 2467 C C . VAL A 1 306 ? -2.270 9.637 -0.125 1.00 88.50 306 VAL A C 1
ATOM 2469 O O . VAL A 1 306 ? -3.437 9.261 -0.146 1.00 88.50 306 VAL A O 1
ATOM 2472 N N . VAL A 1 307 ? -1.885 10.781 0.447 1.00 87.25 307 VAL A N 1
ATOM 2473 C CA . VAL A 1 307 ? -2.817 11.687 1.137 1.00 87.25 307 VAL A CA 1
ATOM 2474 C C . VAL A 1 307 ? -3.912 12.142 0.178 1.00 87.25 307 VAL A C 1
ATOM 2476 O O . VAL A 1 307 ? -5.089 11.960 0.468 1.00 87.25 307 VAL A O 1
ATOM 2479 N N . ARG A 1 308 ? -3.543 12.603 -1.026 1.00 87.19 308 ARG A N 1
ATOM 2480 C CA . ARG A 1 308 ? -4.518 13.004 -2.049 1.00 87.19 308 ARG A CA 1
ATOM 2481 C C . ARG A 1 308 ? -5.457 11.861 -2.443 1.00 87.19 308 ARG A C 1
ATOM 2483 O O . ARG A 1 308 ? -6.626 12.105 -2.720 1.00 87.19 308 ARG A O 1
ATOM 2490 N N . ALA A 1 309 ? -4.964 10.627 -2.545 1.00 87.00 309 ALA A N 1
ATOM 2491 C CA . ALA A 1 309 ? -5.815 9.484 -2.870 1.00 87.00 309 ALA A CA 1
ATOM 2492 C C . ALA A 1 309 ? -6.853 9.231 -1.768 1.00 87.00 309 ALA A C 1
ATOM 2494 O O . ALA A 1 309 ? -8.021 9.045 -2.086 1.00 87.00 309 ALA A O 1
ATOM 2495 N N . ILE A 1 310 ? -6.446 9.303 -0.500 1.00 86.19 310 ILE A N 1
ATOM 2496 C CA . ILE A 1 310 ? -7.329 9.111 0.661 1.00 86.19 310 ILE A CA 1
ATOM 2497 C C . ILE A 1 310 ? -8.342 10.253 0.789 1.00 86.19 310 ILE A C 1
ATOM 2499 O O . ILE A 1 310 ? -9.513 10.009 1.052 1.00 86.19 310 ILE A O 1
ATOM 2503 N N . GLU A 1 311 ? -7.929 11.499 0.549 1.00 84.69 311 GLU A N 1
ATOM 2504 C CA . GLU A 1 311 ? -8.843 12.649 0.527 1.00 84.69 311 GLU A CA 1
ATOM 2505 C C . GLU A 1 311 ? -9.925 12.514 -0.557 1.00 84.69 311 GLU A C 1
ATOM 2507 O O . GLU A 1 311 ? -11.050 12.978 -0.370 1.00 84.69 311 GLU A O 1
ATOM 2512 N N . ASN A 1 312 ? -9.597 11.872 -1.683 1.00 85.06 312 ASN A N 1
ATOM 2513 C CA . ASN A 1 312 ? -10.542 11.611 -2.769 1.00 85.06 312 ASN A CA 1
ATOM 2514 C C . ASN A 1 312 ? -11.408 10.358 -2.544 1.00 85.06 312 ASN A C 1
ATOM 2516 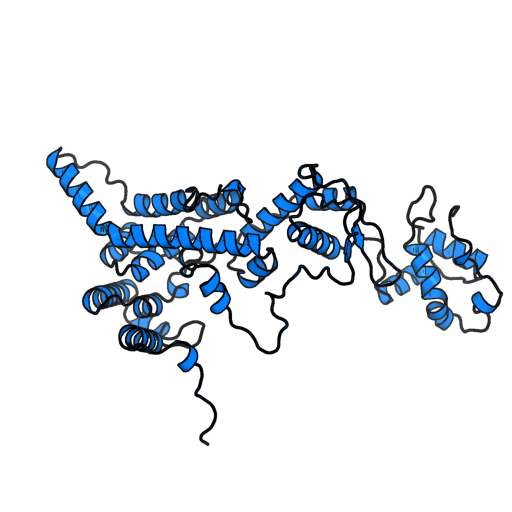O O . ASN A 1 312 ? -12.455 10.245 -3.180 1.00 85.06 312 ASN A O 1
ATOM 2520 N N . ASP A 1 313 ? -10.982 9.436 -1.678 1.00 82.94 313 ASP A N 1
ATOM 2521 C CA . ASP A 1 313 ? -11.675 8.186 -1.342 1.00 82.94 313 ASP A CA 1
ATOM 2522 C C . ASP A 1 313 ? -11.754 8.004 0.190 1.00 82.94 313 ASP A C 1
ATOM 2524 O O . ASP A 1 313 ? -11.018 7.205 0.781 1.00 82.94 313 ASP A O 1
ATOM 2528 N N . PRO A 1 314 ? -12.633 8.766 0.869 1.00 80.25 314 PRO A N 1
ATOM 2529 C CA . PRO A 1 314 ? -12.741 8.723 2.324 1.00 80.25 314 PRO A CA 1
ATOM 2530 C C . PRO A 1 314 ? -13.298 7.392 2.850 1.00 80.25 314 PRO A C 1
ATOM 2532 O O . PRO A 1 314 ? -13.129 7.106 4.036 1.00 80.25 314 PRO A O 1
ATOM 2535 N N . GLU A 1 315 ? -13.938 6.570 2.007 1.00 81.75 315 GLU A N 1
ATOM 2536 C CA . GLU A 1 315 ? -14.477 5.256 2.394 1.00 81.75 315 GLU A CA 1
ATOM 2537 C C . GLU A 1 315 ? -13.370 4.313 2.869 1.00 81.75 315 GLU A C 1
ATOM 2539 O O . GLU A 1 315 ? -13.528 3.614 3.873 1.00 81.75 315 GLU A O 1
ATOM 2544 N N . ALA A 1 316 ? -12.206 4.365 2.219 1.00 79.88 316 ALA A N 1
ATOM 2545 C CA . ALA A 1 316 ? -11.040 3.583 2.611 1.00 79.88 316 ALA A CA 1
ATOM 2546 C C . ALA A 1 316 ? -10.638 3.842 4.071 1.00 79.88 316 ALA A C 1
ATOM 2548 O O . ALA A 1 316 ? -10.373 2.910 4.836 1.00 79.88 316 ALA A O 1
ATOM 2549 N N . LEU A 1 317 ? -10.677 5.113 4.486 1.00 88.25 317 LEU A N 1
ATOM 2550 C CA . LEU A 1 317 ? -10.330 5.511 5.844 1.00 88.25 317 LEU A CA 1
ATOM 2551 C C . LEU A 1 317 ? -11.394 5.102 6.868 1.00 88.25 317 LEU A C 1
ATOM 2553 O O . LEU A 1 317 ? -11.058 4.877 8.032 1.00 88.25 317 LEU A O 1
ATOM 2557 N N . LYS A 1 318 ? -12.663 4.956 6.461 1.00 90.19 318 LYS A N 1
ATOM 2558 C CA . LYS A 1 318 ? -13.715 4.441 7.350 1.00 90.19 318 LYS A CA 1
ATOM 2559 C C . LYS A 1 318 ? -13.415 3.015 7.783 1.00 90.19 318 LYS A C 1
ATOM 2561 O O . LYS A 1 318 ? -13.525 2.709 8.968 1.00 90.19 318 LYS A O 1
ATOM 2566 N N . VAL A 1 319 ? -13.005 2.155 6.851 1.00 92.12 319 VAL A N 1
ATOM 2567 C CA . VAL A 1 319 ? -12.665 0.765 7.181 1.00 92.12 319 VAL A CA 1
ATOM 2568 C C . VAL A 1 319 ? -11.448 0.711 8.106 1.00 92.12 319 VAL A C 1
ATOM 2570 O O . VAL A 1 319 ? -11.456 -0.036 9.084 1.00 92.12 319 VAL A O 1
ATOM 2573 N N . ASP A 1 320 ? -10.438 1.553 7.867 1.00 92.31 320 ASP A N 1
ATOM 2574 C CA . ASP A 1 320 ? -9.297 1.700 8.777 1.00 92.31 320 ASP A CA 1
ATOM 2575 C C . ASP A 1 320 ? -9.713 2.188 10.175 1.00 92.31 320 ASP A C 1
ATOM 2577 O O . ASP A 1 320 ? -9.225 1.672 11.183 1.00 92.31 320 ASP A O 1
ATOM 2581 N N . ALA A 1 321 ? -10.655 3.130 10.262 1.00 92.81 321 ALA A N 1
ATOM 2582 C CA . ALA A 1 321 ? -11.180 3.612 11.533 1.00 92.81 321 ALA A CA 1
ATOM 2583 C C . ALA A 1 321 ? -11.913 2.518 12.319 1.00 92.81 321 ALA A C 1
ATOM 2585 O O . ALA A 1 321 ? -11.664 2.351 13.515 1.00 92.81 321 ALA A O 1
ATOM 2586 N N . TRP A 1 322 ? -12.764 1.740 11.646 1.00 93.81 322 TRP A N 1
ATOM 2587 C CA . TRP A 1 322 ? -13.440 0.583 12.235 1.00 93.81 322 TRP A CA 1
ATOM 2588 C C . TRP A 1 322 ? -12.438 -0.469 12.712 1.00 93.81 322 TRP A C 1
ATOM 2590 O O . TRP A 1 322 ? -12.517 -0.922 13.854 1.00 93.81 322 TRP A O 1
ATOM 2600 N N . LYS A 1 323 ? -11.451 -0.809 11.878 1.00 93.62 323 LYS A N 1
ATOM 2601 C CA . LYS A 1 323 ? -10.385 -1.756 12.223 1.00 93.62 323 LYS A CA 1
ATOM 2602 C C . LYS A 1 323 ? -9.624 -1.315 13.475 1.00 93.62 323 LYS A C 1
ATOM 2604 O O . LYS A 1 323 ? -9.483 -2.104 14.407 1.00 93.62 323 LYS A O 1
ATOM 2609 N N . LEU A 1 324 ? -9.214 -0.047 13.555 1.00 93.81 324 LEU A N 1
ATOM 2610 C CA . LEU A 1 324 ? -8.549 0.507 14.740 1.00 93.81 324 LEU A CA 1
ATOM 2611 C C . LEU A 1 324 ? -9.445 0.486 15.986 1.00 93.81 324 LEU A C 1
ATOM 2613 O O . LEU A 1 324 ? -8.958 0.161 17.066 1.00 93.81 324 LEU A O 1
ATOM 2617 N N . ALA A 1 325 ? -10.738 0.800 15.856 1.00 92.88 325 ALA A N 1
ATOM 2618 C CA . ALA A 1 325 ? -11.686 0.763 16.970 1.00 92.88 325 ALA A CA 1
ATOM 2619 C C . ALA A 1 325 ? -11.870 -0.659 17.529 1.00 92.88 325 ALA A C 1
ATOM 2621 O O . ALA A 1 325 ? -11.841 -0.848 18.749 1.00 92.88 325 ALA A O 1
ATOM 2622 N N . ILE A 1 326 ? -11.978 -1.657 16.643 1.00 91.94 326 ILE A N 1
ATOM 2623 C CA . ILE A 1 326 ? -12.065 -3.081 16.998 1.00 91.94 326 ILE A CA 1
ATOM 2624 C C . ILE A 1 326 ? -10.782 -3.532 17.700 1.00 91.94 326 ILE A C 1
ATOM 2626 O O . ILE A 1 326 ? -10.850 -4.062 18.808 1.00 91.94 326 ILE A O 1
ATOM 2630 N N . MET A 1 327 ? -9.615 -3.272 17.100 1.00 90.12 327 MET A N 1
ATOM 2631 C CA . MET A 1 327 ? -8.313 -3.643 17.674 1.00 90.12 327 MET A CA 1
ATOM 2632 C C . MET A 1 327 ? -8.081 -2.983 19.037 1.00 90.12 327 MET A C 1
ATOM 2634 O O . MET A 1 327 ? -7.504 -3.593 19.933 1.00 90.12 327 MET A O 1
ATOM 2638 N N . ALA A 1 328 ? -8.537 -1.739 19.212 1.00 90.12 328 ALA A N 1
ATOM 2639 C CA . ALA A 1 328 ? -8.433 -1.006 20.470 1.00 90.12 328 ALA A CA 1
ATOM 2640 C C . ALA A 1 328 ? -9.433 -1.469 21.544 1.00 90.12 328 ALA A C 1
ATOM 2642 O O . ALA A 1 328 ? -9.372 -0.977 22.674 1.00 90.12 328 ALA A O 1
ATOM 2643 N N . GLY A 1 329 ? -10.359 -2.375 21.215 1.00 89.44 329 GLY A N 1
ATOM 2644 C CA . GLY A 1 329 ? -11.398 -2.829 22.134 1.00 89.44 329 GLY A CA 1
ATOM 2645 C C . GLY A 1 329 ? -12.460 -1.763 22.438 1.00 89.44 329 GLY A C 1
ATOM 2646 O O . GLY A 1 329 ? -13.144 -1.858 23.459 1.00 89.44 329 GLY A O 1
ATOM 2647 N N . ASN A 1 330 ? -12.577 -0.716 21.612 1.00 90.38 330 ASN A N 1
ATOM 2648 C CA . ASN A 1 330 ? -13.424 0.440 21.899 1.00 90.38 330 ASN A CA 1
ATOM 2649 C C . ASN A 1 330 ? -14.785 0.342 21.195 1.00 90.38 330 ASN A C 1
ATOM 2651 O O . ASN A 1 330 ? -15.000 0.934 20.139 1.00 90.38 330 ASN A O 1
ATOM 2655 N N . TYR A 1 331 ? -15.721 -0.379 21.816 1.00 90.12 331 TYR A N 1
ATOM 2656 C CA . TYR A 1 331 ? -17.084 -0.539 21.295 1.00 90.12 331 TYR A CA 1
ATOM 2657 C C . TYR A 1 331 ? -17.878 0.777 21.224 1.00 90.12 331 TYR A C 1
ATOM 2659 O O . TYR A 1 331 ? -18.735 0.912 20.358 1.00 90.12 331 TYR A O 1
ATOM 2667 N N . GLU A 1 332 ? -17.600 1.758 22.093 1.00 88.44 332 GLU A N 1
ATOM 2668 C CA . GLU A 1 332 ? -18.271 3.066 22.041 1.00 88.44 332 GLU A CA 1
ATOM 2669 C C . GLU A 1 332 ? -17.896 3.808 20.756 1.00 88.44 332 GLU A C 1
ATOM 2671 O O . GLU A 1 332 ? -18.768 4.338 20.076 1.00 88.44 332 GLU A O 1
ATOM 2676 N N . LEU A 1 333 ? -16.615 3.767 20.371 1.00 89.69 333 LEU A N 1
ATOM 2677 C CA . LEU A 1 333 ? -16.173 4.318 19.092 1.00 89.69 333 LEU A CA 1
ATOM 2678 C C . LEU A 1 333 ? -16.796 3.564 17.906 1.00 89.69 333 LEU A C 1
ATOM 2680 O O . LEU A 1 333 ? -17.152 4.199 16.924 1.00 89.69 333 LEU A O 1
ATOM 2684 N N . ILE A 1 334 ? -16.970 2.240 17.982 1.00 91.69 334 ILE A N 1
ATOM 2685 C CA . ILE A 1 334 ? -17.650 1.477 16.917 1.00 91.69 334 ILE A CA 1
ATOM 2686 C C . ILE A 1 334 ? -19.093 1.977 16.727 1.00 91.69 334 ILE A C 1
ATOM 2688 O O . ILE A 1 334 ? -19.494 2.253 15.598 1.00 91.69 334 ILE A O 1
ATOM 2692 N N . PHE A 1 335 ? -19.849 2.158 17.815 1.00 88.56 335 PHE A N 1
ATOM 2693 C CA . PHE A 1 335 ? -21.198 2.733 17.751 1.00 88.56 335 PHE A CA 1
ATOM 2694 C C . PHE A 1 335 ? -21.195 4.163 17.205 1.00 88.56 335 PHE A C 1
ATOM 2696 O O . PHE A 1 335 ? -21.969 4.463 16.298 1.00 88.56 335 PHE A O 1
ATOM 2703 N N . ASP A 1 336 ? -20.286 5.017 17.686 1.00 87.69 336 ASP A N 1
ATOM 2704 C CA . ASP A 1 336 ? -20.139 6.387 17.188 1.00 87.69 336 ASP A CA 1
ATOM 2705 C C . ASP A 1 336 ? -19.880 6.410 15.672 1.00 87.69 336 ASP A C 1
ATOM 2707 O O . ASP A 1 336 ? -20.423 7.265 14.970 1.00 87.69 336 ASP A O 1
ATOM 2711 N N . LEU A 1 337 ? -19.033 5.505 15.164 1.00 89.56 337 LEU A N 1
ATOM 2712 C CA . LEU A 1 337 ? -18.729 5.387 13.736 1.00 89.56 337 LEU A CA 1
ATOM 2713 C C . LEU A 1 337 ? -19.951 4.904 12.937 1.00 89.56 337 LEU A C 1
ATOM 2715 O O . LEU A 1 337 ? -20.162 5.387 11.828 1.00 89.56 337 LEU A O 1
ATOM 2719 N N . TYR A 1 338 ? -20.752 3.989 13.489 1.00 90.12 338 TYR A N 1
ATOM 2720 C CA . TYR A 1 338 ? -21.965 3.464 12.855 1.00 90.12 338 TYR A CA 1
ATOM 2721 C C . TYR A 1 338 ? -23.085 4.510 12.757 1.00 90.12 338 TYR A C 1
ATOM 2723 O O . TYR A 1 338 ? -23.561 4.797 11.659 1.00 90.12 338 TYR A O 1
ATOM 2731 N N . GLU A 1 339 ? -23.448 5.155 13.872 1.00 86.19 339 GLU A N 1
ATOM 2732 C CA . GLU A 1 339 ? -24.504 6.182 13.898 1.00 86.19 339 GLU A CA 1
ATOM 2733 C C . GLU A 1 339 ? -24.170 7.344 12.949 1.00 86.19 339 GLU A C 1
ATOM 2735 O O . GLU A 1 339 ? -25.019 7.883 12.235 1.00 86.19 339 GLU A O 1
ATOM 2740 N N . GLN A 1 340 ? -22.894 7.732 12.902 1.00 81.69 340 GLN A N 1
ATOM 2741 C CA . GLN A 1 340 ? -22.441 8.846 12.069 1.00 81.69 340 GLN A CA 1
ATOM 2742 C C . GLN A 1 340 ? -22.286 8.466 10.596 1.00 81.69 340 GLN A C 1
ATOM 2744 O O . GLN A 1 340 ? -22.344 9.351 9.738 1.00 81.69 340 GLN A O 1
ATOM 2749 N N . ASN A 1 341 ? -22.182 7.171 10.292 1.00 85.69 341 ASN A N 1
ATOM 2750 C CA . ASN A 1 341 ? -22.300 6.646 8.938 1.00 85.69 341 ASN A CA 1
ATOM 2751 C C . ASN A 1 341 ? -23.762 6.349 8.552 1.00 85.69 341 ASN A C 1
ATOM 2753 O O . ASN A 1 341 ? -24.006 5.533 7.674 1.00 85.69 341 ASN A O 1
ATOM 2757 N N . ARG A 1 342 ? -24.735 7.034 9.178 1.00 84.75 342 ARG A N 1
ATOM 2758 C CA . ARG A 1 342 ? -26.177 6.929 8.879 1.00 84.75 342 ARG A CA 1
ATOM 2759 C C . ARG A 1 342 ? -26.732 5.516 9.046 1.00 84.75 342 ARG A C 1
ATOM 2761 O O . ARG A 1 342 ? -27.586 5.103 8.267 1.00 84.75 342 ARG A O 1
ATOM 2768 N N . ASP A 1 343 ? -26.240 4.802 10.053 1.00 84.19 343 ASP A N 1
ATOM 2769 C CA . ASP A 1 343 ? -26.632 3.421 10.330 1.00 84.19 343 ASP A CA 1
ATOM 2770 C C . ASP A 1 343 ? -26.310 2.460 9.168 1.00 84.19 343 ASP A C 1
ATOM 2772 O O . ASP A 1 343 ? -26.965 1.435 8.983 1.00 84.19 343 ASP A O 1
ATOM 2776 N N . GLU A 1 344 ? -25.286 2.790 8.375 1.00 87.94 344 GLU A N 1
ATOM 2777 C CA . GLU A 1 344 ? -24.751 1.939 7.317 1.00 87.94 344 GLU A CA 1
ATOM 2778 C C . GLU A 1 344 ? -23.344 1.457 7.687 1.00 87.94 344 GLU A C 1
ATOM 2780 O O . GLU A 1 344 ? -22.565 2.140 8.362 1.00 87.94 344 GLU A O 1
ATOM 2785 N N . LEU A 1 345 ? -22.990 0.260 7.230 1.00 89.69 345 LEU A N 1
ATOM 2786 C CA . LEU A 1 345 ? -21.637 -0.273 7.361 1.00 89.69 345 LEU A CA 1
ATOM 2787 C C . LEU A 1 345 ? -20.746 0.287 6.245 1.00 89.69 345 LEU A C 1
ATOM 2789 O O . LEU A 1 345 ? -21.243 0.534 5.147 1.00 89.69 345 LEU A O 1
ATOM 2793 N N . PRO A 1 346 ? -19.440 0.488 6.488 1.00 89.94 346 PRO A N 1
ATOM 2794 C CA . PRO A 1 346 ? -18.544 0.936 5.434 1.00 89.94 346 PRO A CA 1
ATOM 2795 C C . PRO A 1 346 ? -18.329 -0.168 4.391 1.00 89.94 346 PRO A C 1
ATOM 2797 O O . PRO A 1 346 ? -18.219 -1.354 4.725 1.00 89.94 346 PRO A O 1
ATOM 2800 N N . ASP A 1 347 ? -18.210 0.233 3.127 1.00 87.50 347 ASP A N 1
ATOM 2801 C CA . ASP A 1 347 ? -17.939 -0.692 2.030 1.00 87.50 347 ASP A CA 1
ATOM 2802 C C . ASP A 1 347 ? -16.612 -1.431 2.255 1.00 87.50 347 ASP A C 1
ATOM 2804 O O . ASP A 1 347 ? -15.561 -0.836 2.491 1.00 87.50 347 ASP A O 1
ATOM 2808 N N . GLY A 1 348 ? -16.646 -2.762 2.163 1.00 86.62 348 GLY A N 1
ATOM 2809 C CA . GLY A 1 348 ? -15.465 -3.600 2.373 1.00 86.62 348 GLY A CA 1
ATOM 2810 C C . GLY A 1 348 ? -15.152 -3.929 3.835 1.00 86.62 348 GLY A C 1
ATOM 2811 O O . GLY A 1 348 ? -14.084 -4.488 4.082 1.00 86.62 348 GLY A O 1
ATOM 2812 N N . ILE A 1 349 ? -16.067 -3.662 4.779 1.00 89.81 349 ILE A N 1
ATOM 2813 C CA . ILE A 1 349 ? -15.946 -4.108 6.180 1.00 89.81 349 ILE A CA 1
ATOM 2814 C C . ILE A 1 349 ? -15.704 -5.622 6.298 1.00 89.81 349 ILE A C 1
ATOM 2816 O O . ILE A 1 349 ? -14.935 -6.066 7.145 1.00 89.81 349 ILE A O 1
ATOM 2820 N N . ASP A 1 350 ? -16.277 -6.420 5.397 1.00 88.94 350 ASP A N 1
ATOM 2821 C CA . ASP A 1 350 ? -16.126 -7.878 5.405 1.00 88.94 350 ASP A CA 1
ATOM 2822 C C . ASP A 1 350 ? -14.667 -8.303 5.177 1.00 88.94 350 ASP A C 1
ATOM 2824 O O . ASP A 1 350 ? -14.208 -9.291 5.746 1.00 88.94 350 ASP A O 1
ATOM 2828 N N . LYS A 1 351 ? -13.899 -7.509 4.414 1.00 87.69 351 LYS A N 1
ATOM 2829 C CA . LYS A 1 351 ? -12.496 -7.799 4.071 1.00 87.69 351 LYS A CA 1
ATOM 2830 C C . LYS A 1 351 ? -11.540 -7.673 5.254 1.00 87.69 351 LYS A C 1
ATOM 2832 O O . LYS A 1 351 ? -10.404 -8.124 5.165 1.00 87.69 351 LYS A O 1
ATOM 2837 N N . ILE A 1 352 ? -11.957 -7.026 6.344 1.00 88.88 352 ILE A N 1
ATOM 2838 C CA . ILE A 1 352 ? -11.147 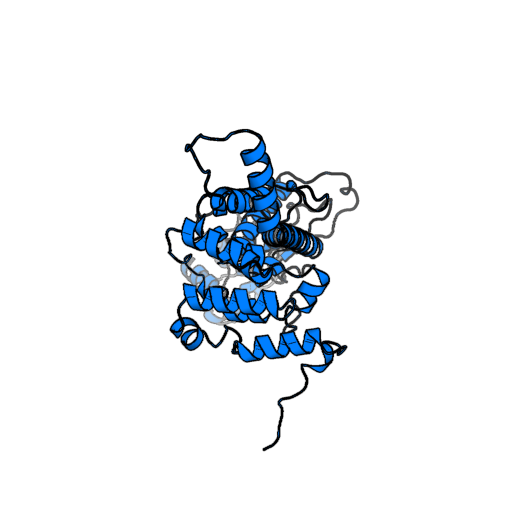-6.953 7.567 1.00 88.88 352 ILE A CA 1
ATOM 2839 C C . ILE A 1 352 ? -11.513 -8.039 8.584 1.00 88.88 352 ILE A C 1
ATOM 2841 O O . ILE A 1 352 ? -10.940 -8.035 9.672 1.00 88.88 352 ILE A O 1
ATOM 2845 N N . HIS A 1 353 ? -12.457 -8.929 8.250 1.00 90.56 353 HIS A N 1
ATOM 2846 C CA . HIS A 1 353 ? -12.973 -9.995 9.113 1.00 90.56 353 HIS A CA 1
ATOM 2847 C C . HIS A 1 353 ? -13.212 -9.521 10.562 1.00 90.56 353 HIS A C 1
ATOM 2849 O O . HIS A 1 353 ? -12.496 -9.937 11.477 1.00 90.56 353 HIS A O 1
ATOM 2855 N N . PRO A 1 354 ? -14.200 -8.635 10.811 1.00 91.88 354 PRO A N 1
ATOM 2856 C CA . PRO A 1 354 ? -14.332 -7.906 12.078 1.00 91.88 354 PRO A CA 1
ATOM 2857 C C . PRO A 1 354 ? -14.347 -8.794 13.330 1.00 91.88 354 PRO A C 1
ATOM 2859 O O . PRO A 1 354 ? -13.774 -8.430 14.357 1.00 91.88 354 PRO A O 1
ATOM 2862 N N . LEU A 1 355 ? -14.978 -9.971 13.247 1.00 91.06 355 LEU A N 1
ATOM 2863 C CA . LEU A 1 355 ? -15.073 -10.919 14.360 1.00 91.06 355 LEU A CA 1
ATOM 2864 C C . LEU A 1 355 ? -13.762 -11.681 14.598 1.00 91.06 355 LEU A C 1
ATOM 2866 O O . LEU A 1 355 ? -13.363 -11.834 15.751 1.00 91.06 355 LEU A O 1
ATOM 2870 N N . HIS A 1 356 ? -13.052 -12.101 13.544 1.00 90.44 356 HIS A N 1
ATOM 2871 C CA . HIS A 1 356 ? -11.696 -12.655 13.673 1.00 90.44 356 HIS A CA 1
ATOM 2872 C C . HIS A 1 356 ? -10.733 -11.623 14.246 1.00 90.44 356 HIS A C 1
ATOM 2874 O O . HIS A 1 356 ? -9.929 -11.933 15.122 1.00 90.44 356 HIS A O 1
ATOM 2880 N N . LEU A 1 357 ? -10.846 -10.375 13.794 1.00 90.12 357 LEU A N 1
ATOM 2881 C CA . LEU A 1 357 ? -10.039 -9.272 14.290 1.00 90.12 357 LEU A CA 1
ATOM 2882 C C . LEU A 1 357 ? -10.299 -9.021 15.782 1.00 90.12 357 LEU A C 1
ATOM 2884 O O . LEU A 1 357 ? -9.351 -8.924 16.560 1.00 90.12 357 LEU A O 1
ATOM 2888 N N . ALA A 1 358 ? -11.564 -8.982 16.207 1.00 90.31 358 ALA A N 1
ATOM 2889 C CA . ALA A 1 358 ? -11.919 -8.876 17.621 1.00 90.31 358 ALA A CA 1
ATOM 2890 C C . ALA A 1 358 ? -11.381 -10.066 18.440 1.00 90.31 358 ALA A C 1
ATOM 2892 O O . ALA A 1 358 ? -10.895 -9.874 19.556 1.00 90.31 358 ALA A O 1
ATOM 2893 N N . ALA A 1 359 ? -11.416 -11.282 17.880 1.00 87.88 359 ALA A N 1
ATOM 2894 C CA . ALA A 1 359 ? -10.854 -12.484 18.500 1.00 87.88 359 ALA A CA 1
ATOM 2895 C C . ALA A 1 359 ? -9.326 -12.417 18.654 1.00 87.88 359 ALA A C 1
ATOM 2897 O O . ALA A 1 359 ? -8.778 -12.946 19.615 1.00 87.88 359 ALA A O 1
ATOM 2898 N N . ALA A 1 360 ? -8.622 -11.775 17.721 1.00 85.31 360 ALA A N 1
ATOM 2899 C CA . ALA A 1 360 ? -7.166 -11.684 17.745 1.00 85.31 360 ALA A CA 1
ATOM 2900 C C . ALA A 1 360 ? -6.641 -10.655 18.765 1.00 85.31 360 ALA A C 1
ATOM 2902 O O . ALA A 1 360 ? -5.533 -10.816 19.275 1.00 85.31 360 ALA A O 1
ATOM 2903 N N . PHE A 1 361 ? -7.432 -9.630 19.102 1.00 81.94 361 PHE A N 1
ATOM 2904 C CA . PHE A 1 361 ? -7.031 -8.497 19.952 1.00 81.94 361 PHE A CA 1
ATOM 2905 C C . PHE A 1 361 ? -7.679 -8.509 21.350 1.00 81.94 361 PHE A C 1
ATOM 2907 O O . PHE A 1 361 ? -8.013 -7.465 21.908 1.00 81.94 361 PHE A O 1
ATOM 2914 N N . LEU A 1 362 ? -7.853 -9.692 21.947 1.00 74.38 362 LEU A N 1
ATOM 2915 C CA . LEU A 1 362 ? -8.403 -9.817 23.300 1.00 74.38 362 LEU A CA 1
ATOM 2916 C C . LEU A 1 362 ? -7.481 -9.151 24.337 1.00 74.38 362 LEU A C 1
ATOM 2918 O O . LEU A 1 362 ? -6.367 -9.608 24.579 1.00 74.38 362 LEU A O 1
ATOM 2922 N N . ASP A 1 363 ? -7.985 -8.117 25.009 1.00 69.00 363 ASP A N 1
ATOM 2923 C CA . ASP A 1 363 ? -7.348 -7.466 26.167 1.00 69.00 363 ASP A CA 1
ATOM 2924 C C . ASP A 1 363 ? -8.223 -7.676 27.421 1.00 69.00 363 ASP A C 1
ATOM 2926 O O . ASP A 1 363 ? -8.761 -6.747 28.025 1.00 69.00 363 ASP A O 1
ATOM 2930 N N . GLY A 1 364 ? -8.455 -8.951 27.758 1.00 62.34 364 GLY A N 1
ATOM 2931 C CA . GLY A 1 364 ? -9.293 -9.379 28.884 1.00 62.34 364 GLY A CA 1
ATOM 2932 C C . GLY A 1 364 ? -10.790 -9.523 28.566 1.00 62.34 364 GLY A C 1
ATOM 2933 O O . GLY A 1 364 ? -11.313 -8.977 27.599 1.00 62.34 364 GLY A O 1
ATOM 2934 N N . GLY A 1 365 ? -11.503 -10.273 29.417 1.00 58.03 365 GLY A N 1
ATOM 2935 C CA . GLY A 1 365 ? -12.861 -10.764 29.137 1.00 58.03 365 GLY A CA 1
ATOM 2936 C C . GLY A 1 365 ? -13.975 -9.712 29.026 1.00 58.03 365 GLY A C 1
ATOM 2937 O O . GLY A 1 365 ? -15.025 -10.003 28.469 1.00 58.03 365 GLY A O 1
ATOM 2938 N N . HIS A 1 366 ? -13.804 -8.496 29.559 1.00 65.88 366 HIS A N 1
ATOM 2939 C CA . HIS A 1 366 ? -14.894 -7.505 29.578 1.00 65.88 366 HIS A CA 1
ATOM 2940 C C . HIS A 1 366 ? -14.950 -6.640 28.313 1.00 65.88 366 HIS A C 1
ATOM 2942 O O . HIS A 1 366 ? -16.032 -6.401 27.783 1.00 65.88 366 HIS A O 1
ATOM 2948 N N . ALA A 1 367 ? -13.800 -6.168 27.825 1.00 69.50 367 ALA A N 1
ATOM 2949 C CA . ALA A 1 367 ? -13.744 -5.327 26.630 1.00 69.50 367 ALA A CA 1
ATOM 2950 C C . ALA A 1 367 ? -14.022 -6.145 25.360 1.00 69.50 367 ALA A C 1
ATOM 2952 O O . ALA A 1 367 ? -14.784 -5.701 24.503 1.00 69.50 367 ALA A O 1
ATOM 2953 N N . CYS A 1 368 ? -13.489 -7.370 25.276 1.00 70.88 368 CYS A N 1
ATOM 2954 C CA . CYS A 1 368 ? -13.707 -8.228 24.115 1.00 70.88 368 CYS A CA 1
ATOM 2955 C C . CYS A 1 368 ? -15.178 -8.624 23.944 1.00 70.88 368 CYS A C 1
ATOM 2957 O O . CYS A 1 368 ? -15.720 -8.462 22.856 1.00 70.88 368 CYS A O 1
ATOM 2959 N N . CYS A 1 369 ? -15.858 -9.054 25.012 1.00 80.56 369 CYS A N 1
ATOM 2960 C CA . CYS A 1 369 ? -17.262 -9.458 24.938 1.00 80.56 369 CYS A CA 1
ATOM 2961 C C . CYS A 1 369 ? -18.163 -8.319 24.451 1.00 80.56 369 CYS A C 1
ATOM 2963 O O . CYS A 1 369 ? -19.057 -8.563 23.649 1.00 80.56 369 CYS A O 1
ATOM 2965 N N . LYS A 1 370 ? -17.890 -7.073 24.865 1.00 87.44 370 LYS A N 1
ATOM 2966 C CA . LYS A 1 370 ? -18.649 -5.905 24.399 1.00 87.44 370 LYS A CA 1
ATOM 2967 C C . LYS A 1 370 ? -18.420 -5.593 22.925 1.00 87.44 370 LYS A C 1
ATOM 2969 O O . LYS A 1 370 ? -19.365 -5.221 22.240 1.00 87.44 370 LYS A O 1
ATOM 2974 N N . VAL A 1 371 ? -17.190 -5.741 22.429 1.00 90.06 371 VAL A N 1
ATOM 2975 C CA . VAL A 1 371 ? -16.910 -5.576 20.995 1.00 90.06 371 VAL A CA 1
ATOM 2976 C C . VAL A 1 371 ? -17.604 -6.668 20.187 1.00 90.06 371 VAL A C 1
ATOM 2978 O O . VAL A 1 371 ? -18.242 -6.353 19.192 1.00 90.06 371 VAL A O 1
ATOM 2981 N N . PHE A 1 372 ? -17.557 -7.927 20.630 1.00 89.69 372 PHE A N 1
ATOM 2982 C CA . PHE A 1 372 ? -18.284 -9.021 19.979 1.00 89.69 372 PHE A CA 1
ATOM 2983 C C . PHE A 1 372 ? -19.796 -8.788 19.959 1.00 89.69 372 PHE A C 1
ATOM 2985 O O . PHE A 1 372 ? -20.416 -8.919 18.909 1.00 89.69 372 PHE A O 1
ATOM 2992 N N . GLU A 1 373 ? -20.385 -8.419 21.097 1.00 89.88 373 GLU A N 1
ATOM 2993 C CA . GLU A 1 373 ? -21.813 -8.111 21.206 1.00 89.88 373 GLU A CA 1
ATOM 2994 C C . GLU A 1 373 ? -22.204 -6.959 20.271 1.00 89.88 373 GLU A C 1
ATOM 2996 O O . GLU A 1 373 ? -23.150 -7.089 19.496 1.00 89.88 373 GLU A O 1
ATOM 3001 N N . CYS A 1 374 ? -21.416 -5.879 20.272 1.00 92.00 374 CYS A N 1
ATOM 3002 C CA . CYS A 1 374 ? -21.588 -4.740 19.375 1.00 92.00 374 CYS A CA 1
ATOM 3003 C C . CYS A 1 374 ? -21.517 -5.164 17.899 1.00 92.00 374 CYS A C 1
ATOM 3005 O O . CYS A 1 374 ? -22.434 -4.882 17.133 1.00 92.00 374 CYS A O 1
ATOM 3007 N N . LEU A 1 375 ? -20.485 -5.908 17.494 1.00 92.75 375 LEU A N 1
ATOM 3008 C CA . LEU A 1 375 ? -20.329 -6.360 16.110 1.00 92.75 375 LEU A CA 1
ATOM 3009 C C . LEU A 1 375 ? -21.454 -7.308 15.678 1.00 92.75 375 LEU A C 1
ATOM 3011 O O . LEU A 1 375 ? -21.957 -7.176 14.569 1.00 92.75 375 LEU A O 1
ATOM 3015 N N . ILE A 1 376 ? -21.894 -8.230 16.537 1.00 91.56 376 ILE A N 1
ATOM 3016 C CA . ILE A 1 376 ? -23.021 -9.126 16.233 1.00 91.56 376 ILE A CA 1
ATOM 3017 C C . ILE A 1 376 ? -24.322 -8.331 16.075 1.00 91.56 376 ILE A C 1
ATOM 3019 O O . ILE A 1 376 ? -25.128 -8.649 15.199 1.00 91.56 376 ILE A O 1
ATOM 3023 N N . GLN A 1 377 ? -24.530 -7.298 16.894 1.00 91.69 377 GLN A N 1
ATOM 3024 C CA . GLN A 1 377 ? -25.699 -6.428 16.798 1.00 91.69 377 GLN A CA 1
ATOM 3025 C C . GLN A 1 377 ? -25.705 -5.619 15.493 1.00 91.69 377 GLN A C 1
ATOM 3027 O O . GLN A 1 377 ? -26.757 -5.503 14.868 1.00 91.69 377 GLN A O 1
ATOM 3032 N N . LEU A 1 378 ? -24.552 -5.082 15.081 1.00 91.56 378 LEU A N 1
ATOM 3033 C CA . LEU A 1 378 ? -24.436 -4.209 13.907 1.00 91.56 378 LEU A CA 1
ATOM 3034 C C . LEU A 1 378 ? -24.359 -4.985 12.583 1.00 91.56 378 LEU A C 1
ATOM 3036 O O . LEU A 1 378 ? -25.005 -4.609 11.612 1.00 91.56 378 LEU A O 1
ATOM 3040 N N . LEU A 1 379 ? -23.593 -6.078 12.534 1.00 89.94 379 LEU A N 1
ATOM 3041 C CA . LEU A 1 379 ? -23.418 -6.903 11.328 1.00 89.94 379 LEU A CA 1
ATOM 3042 C C . LEU A 1 379 ? -24.545 -7.937 11.160 1.00 89.94 379 LEU A C 1
ATOM 3044 O O . LEU A 1 379 ? -24.767 -8.465 10.071 1.00 89.94 379 LEU A O 1
ATOM 3048 N N . GLY A 1 380 ? -25.258 -8.240 12.245 1.00 87.75 380 GLY A N 1
ATOM 3049 C CA . GLY A 1 380 ? -26.284 -9.269 12.303 1.00 87.75 380 GLY A CA 1
ATOM 3050 C C . GLY A 1 380 ? -25.719 -10.669 12.558 1.00 87.75 380 GLY A C 1
ATOM 3051 O O . GLY A 1 380 ? -24.622 -11.036 12.143 1.00 87.75 380 GLY A O 1
ATOM 3052 N N . VAL A 1 381 ? -26.523 -11.509 13.209 1.00 84.19 381 VAL A N 1
ATOM 3053 C CA . VAL A 1 381 ? -26.133 -12.876 13.602 1.00 84.19 381 VAL A CA 1
ATOM 3054 C C . VAL A 1 381 ? -25.741 -13.736 12.392 1.00 84.19 381 VAL A C 1
ATOM 3056 O O . VAL A 1 381 ? -24.793 -14.515 12.462 1.00 84.19 381 VAL A O 1
ATOM 3059 N N . SER A 1 382 ? -26.424 -13.570 11.257 1.00 85.12 382 SER A N 1
ATOM 3060 C CA . SER A 1 382 ? -26.120 -14.293 10.015 1.00 85.12 382 SER A CA 1
ATOM 3061 C C . SER A 1 382 ? -24.733 -13.974 9.456 1.00 85.12 382 SER A C 1
ATOM 3063 O O . SER A 1 382 ? -24.146 -14.824 8.790 1.00 85.12 382 SER A O 1
ATOM 3065 N N . HIS A 1 383 ? -24.187 -12.789 9.742 1.00 86.00 383 HIS A N 1
ATOM 3066 C CA . HIS A 1 383 ? -22.857 -12.413 9.281 1.00 86.00 383 HIS A CA 1
ATOM 3067 C C . HIS A 1 383 ? -21.778 -13.308 9.904 1.00 86.00 383 HIS A C 1
ATOM 3069 O O . HIS A 1 383 ? -20.913 -13.791 9.181 1.00 86.00 383 HIS A O 1
ATOM 3075 N N . ALA A 1 384 ? -21.880 -13.614 11.203 1.00 81.81 384 ALA A N 1
ATOM 3076 C CA . ALA A 1 384 ? -20.943 -14.506 11.889 1.00 81.81 384 ALA A CA 1
ATOM 3077 C C . ALA A 1 384 ? -20.925 -15.923 11.293 1.00 81.81 384 ALA A C 1
ATOM 3079 O O . ALA A 1 384 ? -19.886 -16.573 11.277 1.00 81.81 384 ALA A O 1
ATOM 3080 N N . PHE A 1 385 ? -22.063 -16.396 10.776 1.00 82.94 385 PHE A N 1
ATOM 3081 C CA . PHE A 1 385 ? -22.155 -17.705 10.129 1.00 82.94 385 PHE A CA 1
ATOM 3082 C C . PHE A 1 385 ? -21.595 -17.698 8.706 1.00 82.94 385 PHE A C 1
ATOM 3084 O O . PHE A 1 385 ? -20.869 -18.617 8.335 1.00 82.94 385 PHE A O 1
ATOM 3091 N N . HIS A 1 386 ? -21.915 -16.673 7.911 1.00 87.06 386 HIS A N 1
ATOM 3092 C CA . HIS A 1 386 ? -21.443 -16.579 6.527 1.00 87.06 386 HIS A CA 1
ATOM 3093 C C . HIS A 1 386 ? -19.956 -16.219 6.421 1.00 87.06 386 HIS A C 1
ATOM 3095 O O . HIS A 1 386 ? -19.310 -16.627 5.462 1.00 87.06 386 HIS A O 1
ATOM 3101 N N . HIS A 1 387 ? -19.409 -15.524 7.420 1.00 86.62 387 HIS A N 1
ATOM 3102 C CA . HIS A 1 387 ? -18.009 -15.096 7.477 1.00 86.62 387 HIS A CA 1
ATOM 3103 C C . HIS A 1 387 ? -17.263 -15.748 8.643 1.00 86.62 387 HIS A C 1
ATOM 3105 O O . HIS A 1 387 ? -16.396 -15.134 9.257 1.00 86.62 387 HIS A O 1
ATOM 3111 N N . ASN A 1 388 ? -17.606 -16.997 8.977 1.00 87.75 388 ASN A N 1
ATOM 3112 C CA . ASN A 1 388 ? -16.931 -17.723 10.052 1.00 87.75 388 ASN A CA 1
ATOM 3113 C C . ASN A 1 388 ? -15.473 -18.061 9.708 1.00 87.75 388 ASN A C 1
ATOM 3115 O O . ASN A 1 388 ? -14.689 -18.280 10.620 1.00 87.75 388 ASN A O 1
ATOM 3119 N N . VAL A 1 389 ? -15.112 -18.118 8.424 1.00 87.25 389 VAL A N 1
ATOM 3120 C CA . VAL A 1 389 ? -13.785 -18.518 7.931 1.00 87.25 389 VAL A CA 1
ATOM 3121 C C . VAL A 1 389 ? -13.103 -17.319 7.266 1.00 87.25 389 VAL A C 1
ATOM 3123 O O . VAL A 1 389 ? -13.754 -16.618 6.492 1.00 87.25 389 VAL A O 1
ATOM 3126 N N . ASP A 1 390 ? -11.831 -17.068 7.592 1.00 84.62 390 ASP A N 1
ATOM 3127 C CA . ASP A 1 390 ? -11.024 -16.004 6.980 1.00 84.62 390 ASP A CA 1
ATOM 3128 C C . ASP A 1 390 ? -10.369 -16.445 5.657 1.00 84.62 390 ASP A C 1
ATOM 3130 O O . ASP A 1 390 ? -10.457 -17.607 5.249 1.00 84.62 390 ASP A O 1
ATOM 3134 N N . ASP A 1 391 ? -9.668 -15.521 4.998 1.00 83.31 391 ASP A N 1
ATOM 3135 C CA . ASP A 1 391 ? -8.921 -15.794 3.760 1.00 83.31 391 ASP A CA 1
ATOM 3136 C C . ASP A 1 391 ? -7.822 -16.871 3.911 1.00 83.31 391 ASP A C 1
ATOM 3138 O O . ASP A 1 391 ? -7.361 -17.429 2.913 1.00 83.31 391 ASP A O 1
ATOM 3142 N N . ASN A 1 392 ? -7.412 -17.198 5.143 1.00 79.44 392 ASN A N 1
ATOM 3143 C CA . ASN A 1 392 ? -6.417 -18.230 5.449 1.00 79.44 392 ASN A CA 1
ATOM 3144 C C . ASN A 1 392 ? -7.050 -19.582 5.821 1.00 79.44 392 ASN A C 1
ATOM 3146 O O . ASN A 1 392 ? -6.326 -20.543 6.080 1.00 79.44 392 ASN A O 1
ATOM 3150 N N . GLY A 1 393 ? -8.381 -19.677 5.857 1.00 84.00 393 GLY A N 1
ATOM 3151 C CA . GLY A 1 393 ? -9.093 -20.889 6.250 1.00 84.00 393 GLY A CA 1
ATOM 3152 C C . GLY A 1 393 ? -9.298 -21.056 7.760 1.00 84.00 393 GLY A C 1
ATOM 3153 O O . GLY A 1 393 ? -9.790 -22.104 8.177 1.00 84.00 393 GLY A O 1
ATOM 3154 N N . HIS A 1 394 ? -8.970 -20.057 8.583 1.00 85.62 394 HIS A N 1
ATOM 3155 C CA . HIS A 1 394 ? -9.159 -20.105 10.032 1.00 85.62 394 HIS A CA 1
ATOM 3156 C C . HIS A 1 394 ? -10.556 -19.651 10.435 1.00 85.62 394 HIS A C 1
ATOM 3158 O O . HIS A 1 394 ? -11.100 -18.668 9.925 1.00 85.62 394 HIS A O 1
ATOM 3164 N N . THR A 1 395 ? -11.128 -20.335 11.419 1.00 92.19 395 THR A N 1
ATOM 3165 C CA . THR A 1 395 ? -12.403 -19.938 12.007 1.00 92.19 395 THR A CA 1
ATOM 3166 C C . THR A 1 395 ? -12.246 -18.814 13.035 1.00 92.19 395 THR A C 1
ATOM 3168 O O . THR A 1 395 ? -11.167 -18.605 13.595 1.00 92.19 395 THR A O 1
ATOM 3171 N N . ILE A 1 396 ? -13.344 -18.124 13.366 1.00 88.75 396 ILE A N 1
ATOM 3172 C CA . ILE A 1 396 ? -13.370 -17.157 14.484 1.00 88.75 396 ILE A CA 1
ATOM 3173 C C . ILE A 1 396 ? -12.929 -17.839 15.791 1.00 88.75 396 ILE A C 1
ATOM 3175 O O . ILE A 1 396 ? -12.243 -17.237 16.621 1.00 88.75 396 ILE A O 1
ATOM 3179 N N . LEU A 1 397 ? -13.302 -19.111 15.968 1.00 88.38 397 LEU A N 1
ATOM 3180 C CA . LEU A 1 397 ? -12.920 -19.906 17.130 1.00 88.38 397 LEU A CA 1
ATOM 3181 C C . LEU A 1 397 ? -11.414 -20.193 17.152 1.00 88.38 397 LEU A C 1
ATOM 3183 O O . LEU A 1 397 ? -10.813 -20.095 18.219 1.00 88.38 397 LEU A O 1
ATOM 3187 N N . ASP A 1 398 ? -10.799 -20.484 16.005 1.00 88.44 398 ASP A N 1
ATOM 3188 C CA . ASP A 1 398 ? -9.349 -20.701 15.918 1.00 88.44 398 ASP A CA 1
ATOM 3189 C C . ASP A 1 398 ? -8.591 -19.445 16.356 1.00 88.44 398 ASP A C 1
ATOM 3191 O O . ASP A 1 398 ? -7.715 -19.514 17.220 1.00 88.44 398 ASP A O 1
ATOM 3195 N N . ALA A 1 399 ? -8.993 -18.276 15.846 1.00 85.69 399 ALA A N 1
ATOM 3196 C CA . ALA A 1 399 ? -8.417 -16.991 16.24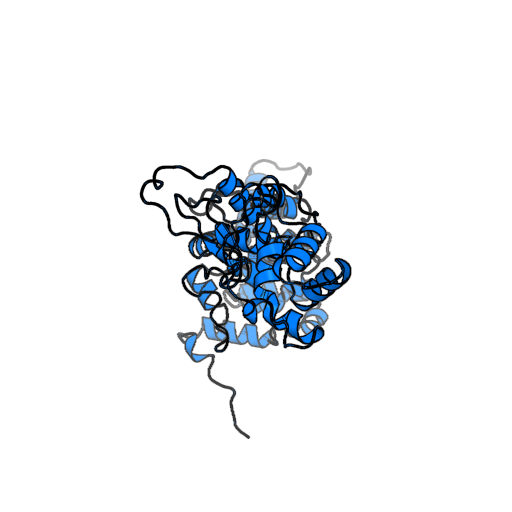0 1.00 85.69 399 ALA A CA 1
ATOM 3197 C C . ALA A 1 399 ? -8.567 -16.725 17.752 1.00 85.69 399 ALA A C 1
ATOM 3199 O O . ALA A 1 399 ? -7.620 -16.277 18.406 1.00 85.69 399 ALA A O 1
ATOM 3200 N N . LEU A 1 400 ? -9.730 -17.055 18.324 1.00 84.75 400 LEU A N 1
ATOM 3201 C CA . LEU A 1 400 ? -9.995 -16.925 19.757 1.00 84.75 400 LEU A CA 1
ATOM 3202 C C . LEU A 1 400 ? -9.100 -17.855 20.589 1.00 84.75 400 LEU A C 1
ATOM 3204 O O . LEU A 1 400 ? -8.499 -17.416 21.569 1.00 84.75 400 LEU A O 1
ATOM 3208 N N . ILE A 1 401 ? -8.991 -19.129 20.202 1.00 84.31 401 ILE A N 1
ATOM 3209 C CA . ILE A 1 401 ? -8.165 -20.123 20.898 1.00 84.31 401 ILE A CA 1
ATOM 3210 C C . ILE A 1 401 ? -6.698 -19.703 20.860 1.00 84.31 401 ILE A C 1
ATOM 3212 O O . ILE A 1 401 ? -6.045 -19.698 21.903 1.00 84.31 401 ILE A O 1
ATOM 3216 N N . VAL A 1 402 ? -6.187 -19.289 19.697 1.00 82.62 402 VAL A N 1
ATOM 3217 C CA . VAL A 1 402 ? -4.808 -18.801 19.558 1.00 82.62 402 VAL A CA 1
ATOM 3218 C C . VAL A 1 402 ? -4.564 -17.597 20.466 1.00 82.62 402 VAL A C 1
ATOM 3220 O O . VAL A 1 402 ? -3.544 -17.548 21.152 1.00 82.62 402 VAL A O 1
ATOM 3223 N N . SER A 1 403 ? -5.498 -16.646 20.522 1.00 79.75 403 SER A N 1
ATOM 3224 C CA . SER A 1 403 ? -5.373 -15.471 21.389 1.00 79.75 403 SER A CA 1
ATOM 3225 C C . SER A 1 403 ? -5.348 -15.850 22.875 1.00 79.75 403 SER A C 1
ATOM 3227 O O . SER A 1 403 ? -4.432 -15.459 23.597 1.00 79.75 403 SER A O 1
ATOM 3229 N N . ILE A 1 404 ? -6.265 -16.717 23.320 1.00 78.00 404 ILE A N 1
ATOM 3230 C CA . ILE A 1 404 ? -6.299 -17.233 24.699 1.00 78.00 404 ILE A CA 1
ATOM 3231 C C . ILE A 1 404 ? -4.995 -17.961 25.046 1.00 78.00 404 ILE A C 1
ATOM 3233 O O . ILE A 1 404 ? -4.413 -17.716 26.105 1.00 78.00 404 ILE A O 1
ATOM 3237 N N . LEU A 1 405 ? -4.510 -18.835 24.160 1.00 79.19 405 LEU A N 1
ATOM 3238 C CA . LEU A 1 405 ? -3.252 -19.550 24.361 1.00 79.19 405 LEU A CA 1
ATOM 3239 C C . LEU A 1 405 ? -2.081 -18.570 24.466 1.00 79.19 405 LEU A C 1
ATOM 3241 O O . LEU A 1 405 ? -1.281 -18.694 25.389 1.00 79.19 405 LEU A O 1
ATOM 3245 N N . ARG A 1 406 ? -2.003 -17.550 23.604 1.00 73.25 406 ARG A N 1
ATOM 3246 C CA . ARG A 1 406 ? -0.966 -16.506 23.684 1.00 73.25 406 ARG A CA 1
ATOM 3247 C C . ARG A 1 406 ? -1.021 -15.712 24.990 1.00 73.25 406 ARG A C 1
ATOM 3249 O O . ARG A 1 406 ? 0.027 -15.359 25.519 1.00 73.25 406 ARG A O 1
ATOM 3256 N N . SER A 1 407 ? -2.211 -15.436 25.519 1.00 68.81 407 SER A N 1
ATOM 3257 C CA . SER A 1 407 ? -2.380 -14.684 26.770 1.00 68.81 407 SER A CA 1
ATOM 3258 C C . SER A 1 407 ? -2.083 -15.506 28.029 1.00 68.81 407 SER A C 1
ATOM 3260 O O . SER A 1 407 ? -1.734 -14.931 29.060 1.00 68.81 407 SER A O 1
ATOM 3262 N N . HIS A 1 408 ? -2.226 -16.834 27.970 1.00 65.44 408 HIS A N 1
ATOM 3263 C CA . HIS A 1 408 ? -2.128 -17.717 29.139 1.00 65.44 408 HIS A CA 1
ATOM 3264 C C . HIS A 1 408 ? -0.956 -18.700 29.113 1.00 65.44 408 HIS A C 1
ATOM 3266 O O . HIS A 1 408 ? -0.736 -19.408 30.096 1.00 65.44 408 HIS A O 1
ATOM 3272 N N . THR A 1 409 ? -0.184 -18.741 28.031 1.00 60.28 409 THR A N 1
ATOM 3273 C CA . THR A 1 409 ? 0.997 -19.593 27.928 1.00 60.28 409 THR A CA 1
ATOM 3274 C C . THR A 1 409 ? 2.251 -18.746 27.744 1.00 60.28 409 THR A C 1
ATOM 3276 O O . THR A 1 409 ? 2.289 -17.808 26.959 1.00 60.28 409 THR A O 1
ATOM 3279 N N . SER A 1 410 ? 3.315 -19.087 28.465 1.00 55.03 410 SER A N 1
ATOM 3280 C CA . SER A 1 410 ? 4.671 -18.564 28.249 1.00 55.03 410 SER A CA 1
ATOM 3281 C C . SER A 1 410 ? 5.394 -19.302 27.109 1.00 55.03 410 SER A C 1
ATOM 3283 O O . SER A 1 410 ? 6.622 -19.383 27.092 1.00 55.03 410 SER A O 1
ATOM 3285 N N . ILE A 1 411 ? 4.636 -19.896 26.180 1.00 49.06 411 ILE A N 1
ATOM 3286 C CA . ILE A 1 411 ? 5.154 -20.760 25.118 1.00 49.06 411 ILE A CA 1
ATOM 3287 C C . ILE A 1 411 ? 5.691 -19.891 23.973 1.00 49.06 411 ILE A C 1
ATOM 3289 O O . ILE A 1 411 ? 5.010 -18.990 23.486 1.00 49.06 411 ILE A O 1
ATOM 3293 N N . SER A 1 412 ? 6.932 -20.166 23.558 1.00 46.28 412 SER A N 1
ATOM 3294 C CA . SER A 1 412 ? 7.575 -19.512 22.412 1.00 46.28 412 SER A CA 1
ATOM 3295 C C . SER A 1 412 ? 6.824 -19.844 21.109 1.00 46.28 412 SER A C 1
ATOM 3297 O O . SER A 1 412 ? 6.474 -21.013 20.923 1.00 46.28 412 SER A O 1
ATOM 3299 N N . PRO A 1 413 ? 6.611 -18.879 20.190 1.00 46.06 413 PRO A N 1
ATOM 3300 C CA . PRO A 1 413 ? 5.901 -19.088 18.920 1.00 46.06 413 PRO A CA 1
ATOM 3301 C C . PRO A 1 413 ? 6.441 -20.237 18.052 1.00 46.06 413 PRO A C 1
ATOM 3303 O O . PRO A 1 413 ? 5.674 -20.844 17.311 1.00 46.06 413 PRO A O 1
ATOM 3306 N N . ASP A 1 414 ? 7.725 -20.586 18.193 1.00 46.59 414 ASP A N 1
ATOM 3307 C CA . ASP A 1 414 ? 8.405 -21.640 17.418 1.00 46.59 414 ASP A CA 1
ATOM 3308 C C . ASP A 1 414 ? 7.835 -23.061 17.625 1.00 46.59 414 ASP A C 1
ATOM 3310 O O . ASP A 1 414 ? 8.196 -23.985 16.902 1.00 46.59 414 ASP A O 1
ATOM 3314 N N . LEU A 1 415 ? 6.961 -23.261 18.617 1.00 44.66 415 LEU A N 1
ATOM 3315 C CA . LEU A 1 415 ? 6.370 -24.563 18.952 1.00 44.66 415 LEU A CA 1
ATOM 3316 C C . LEU A 1 415 ? 4.979 -24.809 18.347 1.00 44.66 415 LEU A C 1
ATOM 3318 O O . LEU A 1 415 ? 4.443 -25.898 18.533 1.00 44.66 415 LEU A O 1
ATOM 3322 N N . MET A 1 416 ? 4.381 -23.832 17.656 1.00 43.72 416 MET A N 1
ATOM 3323 C CA . MET A 1 416 ? 3.021 -23.967 17.106 1.00 43.72 416 MET A CA 1
ATOM 3324 C C . MET A 1 416 ? 2.965 -24.388 15.628 1.00 43.72 416 MET A C 1
ATOM 3326 O O . MET A 1 416 ? 1.875 -24.649 15.134 1.00 43.72 416 MET A O 1
ATOM 3330 N N . ASP A 1 417 ? 4.108 -24.523 14.943 1.00 38.69 417 ASP A N 1
ATOM 3331 C CA . ASP A 1 417 ? 4.175 -24.900 13.514 1.00 38.69 417 ASP A CA 1
ATOM 3332 C C . ASP A 1 417 ? 4.515 -26.389 13.277 1.00 38.69 417 ASP A C 1
ATOM 3334 O O . ASP A 1 417 ? 4.820 -26.826 12.169 1.00 38.69 417 ASP A O 1
ATOM 3338 N N . CYS A 1 418 ? 4.488 -27.216 14.325 1.00 37.12 418 CYS A N 1
ATOM 3339 C CA . CYS A 1 418 ? 4.783 -28.643 14.217 1.00 37.12 418 CYS A CA 1
ATOM 3340 C C . CYS A 1 418 ? 3.610 -29.507 14.675 1.00 37.12 418 CYS A C 1
ATOM 3342 O O . CYS A 1 418 ? 3.568 -30.026 15.788 1.00 37.12 418 CYS A O 1
ATOM 3344 N N . GLY A 1 419 ? 2.687 -29.749 13.749 1.00 37.78 419 GLY A N 1
ATOM 3345 C CA . GLY A 1 419 ? 1.857 -30.938 13.828 1.00 37.78 419 GLY A CA 1
ATOM 3346 C C . GLY A 1 419 ? 0.627 -30.872 12.956 1.00 37.78 419 GLY A C 1
ATOM 3347 O O . GLY A 1 419 ? -0.406 -30.458 13.451 1.00 37.78 419 GLY A O 1
ATOM 3348 N N . HIS A 1 420 ? 0.737 -31.363 11.721 1.00 37.38 420 HIS A N 1
ATOM 3349 C CA . HIS A 1 420 ? -0.242 -32.246 11.072 1.00 37.38 420 HIS A CA 1
ATOM 3350 C C . HIS A 1 420 ? 0.473 -32.981 9.924 1.00 37.38 420 HIS A C 1
ATOM 3352 O O . HIS A 1 420 ? 0.398 -32.599 8.762 1.00 37.38 420 HIS A O 1
ATOM 3358 N N . ALA A 1 421 ? 1.212 -34.032 10.281 1.00 33.19 421 ALA A N 1
ATOM 3359 C CA . ALA A 1 421 ? 1.584 -35.094 9.356 1.00 33.19 421 ALA A CA 1
ATOM 3360 C C . ALA A 1 421 ? 1.438 -36.440 10.083 1.00 33.19 421 ALA A C 1
ATOM 3362 O O . ALA A 1 421 ? 2.132 -36.720 11.058 1.00 33.19 421 ALA A O 1
ATOM 3363 N N . ASP A 1 422 ? 0.482 -37.213 9.577 1.00 33.09 422 ASP A N 1
ATOM 3364 C CA . ASP A 1 422 ? 0.406 -38.671 9.568 1.00 33.09 422 ASP A CA 1
ATOM 3365 C C . ASP A 1 422 ? 0.096 -39.418 10.875 1.00 33.09 422 ASP A C 1
ATOM 3367 O O . ASP A 1 422 ? 0.958 -39.945 11.574 1.00 33.09 422 ASP A O 1
ATOM 3371 N N . THR A 1 423 ? -1.208 -39.626 11.091 1.00 32.19 423 THR A N 1
ATOM 3372 C CA . THR A 1 423 ? -1.714 -40.950 11.490 1.00 32.19 423 THR A CA 1
ATOM 3373 C C . THR A 1 423 ? -2.886 -41.347 10.595 1.00 32.19 423 THR A C 1
ATOM 3375 O O . THR A 1 423 ? -4.034 -41.028 10.893 1.00 32.19 423 THR A O 1
ATOM 3378 N N . SER A 1 424 ? -2.588 -42.023 9.481 1.00 31.88 424 SER A N 1
ATOM 3379 C CA . SER A 1 424 ? -3.376 -43.106 8.854 1.00 31.88 424 SER A CA 1
ATOM 3380 C C . SER A 1 424 ? -2.613 -43.674 7.665 1.00 31.88 424 SER A C 1
ATOM 3382 O O . SER A 1 424 ? -2.330 -42.887 6.738 1.00 31.88 424 SER A O 1
#

Secondary structure (DSSP, 8-state):
-----GGGS-SSTTTTTTTS-HHHHHHHTHHHHHHHHHSS-SGGGPPPPHHHHHHHHHHHH-----HHHHHHHHHHTT--SS--HHHHHHHHHHHHH---TT--TTSEEE-STT--EE--HHHHHHHHTSPP-------PPTTTGGG--S-HHHHHHHS---TTS--TT-SS----TTEEE----TT-TTSPPPHHHHHHHHHHHHHHHHHHHTT-HHHHHHTS-HHHHHHHHHHHHHHHHHHHHHHHTHHHHHHHHHHHHHTT-S--------HHHHHHHHHHHHHHS-SSS--GGGSSS-HHHHHHHHHH-HHHHHHHHHHHHHHTT-HHHHHHHHHHTTT-PPTTGGGG-HHHHHHHT--SHHHHHHHHHHHHHHH-HHHHHHT-B-TTS-BHHHHHHHHHHHHH----GGGSS-------

Foldseek 3Di:
DADDDPVLFDPDLVLLVPVDDLVCVCVSCVVSLLCQQQFQPDPPSHGADLVRSQVCCCVRSVRHDDSVVSVVVCVVVVRDNDPDLVNLVLVLLLLLQPPAQPQDLQAKWFAADPSTDRDHLVNSVVSLPPPPPCPDLPAFDALLLLPLQDALVVVVVPPDDPVPDDDLQDPDSPRPNRMDGDDDDPDRNPDPDDPSSVSSLQSLQAVLLSCSRNVVVSVSSSSYHPVLSNVQSNLSNLLNVQLLVCLLCVVVVVVVVVVVVVVPDDDDPDDDPQVLCVSLVSSLVSLVDDRDPDHNVNHSHPSVVNSVSCVVPVLSSLSNNLLSNLLSLNLVSNVSSCVVVVNDDRPCNLLSVSLLSLLQRDPDDPSSVSSVVSCCVSVPVVSCVVSQAHPVRDGSVNSNVVNVCVVPDPDDPVPPPDDDDDDD